Protein AF-0000000084900322 (afdb_homodimer)

Solvent-accessible surface area (backbone atoms only — not comparable to full-atom values): 25562 Å² total; per-residue (Å²): 122,69,65,62,54,53,52,56,51,49,54,51,52,51,50,50,52,51,49,51,49,51,54,50,62,67,57,54,76,76,68,86,71,67,80,66,80,82,64,70,72,73,75,68,70,60,87,74,60,83,62,75,78,69,85,54,84,80,60,69,75,61,68,53,70,69,34,45,25,30,47,50,45,44,50,50,47,45,74,72,39,22,74,50,68,70,48,62,72,87,57,58,66,52,72,68,52,46,55,40,18,49,70,62,34,78,90,28,34,64,52,48,51,51,40,51,48,53,50,49,51,45,35,42,72,36,76,39,72,74,79,87,52,86,43,39,40,42,98,83,62,46,45,51,76,73,55,81,80,41,93,89,44,37,39,54,54,48,25,31,51,48,27,44,75,68,70,45,81,45,72,64,36,57,49,34,73,81,37,54,61,86,73,46,52,44,58,55,48,29,49,50,53,34,49,52,49,61,53,34,55,54,13,68,51,42,40,53,48,47,52,52,52,53,50,51,55,55,56,71,73,106,117,70,66,58,55,54,48,56,53,50,54,52,51,50,51,49,53,50,50,51,48,49,55,50,62,68,58,54,75,75,69,84,73,65,80,64,81,84,63,71,71,71,76,68,68,58,87,73,57,80,67,62,86,65,82,56,83,80,60,70,78,61,67,54,71,69,32,43,25,30,46,50,47,46,51,50,49,44,74,72,39,23,76,51,70,70,48,62,72,88,58,59,65,53,73,67,52,46,54,39,18,48,69,62,34,79,90,30,34,64,52,47,51,51,40,51,48,52,52,48,51,46,34,42,72,36,75,40,71,72,79,85,52,86,42,40,41,42,97,83,62,48,43,51,75,74,53,81,80,41,95,88,44,38,39,54,53,48,25,31,49,49,27,43,75,68,70,46,81,45,74,65,35,57,50,33,73,80,37,54,61,86,72,47,52,43,58,53,48,29,48,51,52,35,49,51,48,60,52,34,53,53,11,67,51,42,42,53,49,46,51,52,52,52,51,51,54,55,56,72,72,106

Radius of gyration: 24.2 Å; Cα contacts (8 Å, |Δi|>4): 396; chains: 2; bounding box: 62×62×64 Å

Secondary structure (DSSP, 8-state):
-HHHHHHHHHHHHHHHHHHHHHHHHHTS------------------S-----S---TTS-PPPPHHHHHHHHHHHHHHHHHTTTTT--GGG---HHHHHHHHTT-TTTHHHHHHHHHHHHHHHHHTT---SSSGGGB-TTSSBGGGSPP-TTTHHHHHHHHHHHHHSS--HHHHHTTTS-GGGS-HHHHHHHHHHHHHHHHTSHHHHHHHHHHHHHHHHHH-/-HHHHHHHHHHHHHHHHHHHHHHHHHTS------------------S-----S---TTS-PPPPHHHHHHHHHHHHHHHHHTTTTT--GGG---HHHHHHHHTT-TTTHHHHHHHHHHHHHHHHHTT---SSSGGGB-TTSSBGGGSPP-TTTHHHHHHHHHHHHHSS--HHHHHTTTS-GGGS-HHHHHHHHHHHHHHHHTSHHHHHHHHHHHHHHHHHH-

Nearest PDB structures (foldseek):
  8jiq-assembly1_R  TM=2.249E-01  e=9.506E+00  Homo sapiens

Sequence (444 aa):
MKNEKIYIQRKRMEQRRLASKIARELKMPVEDMCLKNNKPLPELEPLQGIIKDSQDPNLWSQLDGNSTANVLMVLEFLHTFKDAILIDSSVIPTFEQFQRSLLNDPEHTGSLVQLTMALLHQCLCDPGVPAPGPWLHCMTGIKVTDVDVSKGNYSEILRLFLWARKGFKCEISITLETEPFLALKSSEKAGVLAFLVNELVCSRPVCSEIEKHLENLATLRRMKNEKIYIQRKRMEQRRLASKIARELKMPVEDMCLKNNKPLPELEPLQGIIKDSQDPNLWSQLDGNSTANVLMVLEFLHTFKDAILIDSSVIPTFEQFQRSLLNDPEHTGSLVQLTMALLHQCLCDPGVPAPGPWLHCMTGIKVTDVDVSKGNYSEILRLFLWARKGFKCEISITLETEPFLALKSSEKAGVLAFLVNELVCSRPVCSEIEKHLENLATLRR

Structure (mmCIF, N/CA/C/O backbone):
data_AF-0000000084900322-model_v1
#
loop_
_entity.id
_entity.type
_entity.pdbx_description
1 polymer 'DDT domain-containing protein'
#
loop_
_atom_site.group_PDB
_atom_site.id
_atom_site.type_symbol
_atom_site.label_atom_id
_atom_site.label_alt_id
_atom_site.label_comp_id
_atom_site.label_asym_id
_atom_site.label_entity_id
_atom_site.label_seq_id
_atom_site.pdbx_PDB_ins_code
_atom_site.Cartn_x
_atom_site.Cartn_y
_atom_site.Cartn_z
_atom_site.occupancy
_atom_site.B_iso_or_equiv
_atom_site.auth_seq_id
_atom_site.auth_comp_id
_atom_site.auth_asym_id
_atom_site.auth_atom_id
_atom_site.pdbx_PDB_model_num
ATOM 1 N N . MET A 1 1 ? 31.547 25.812 4.555 1 41.34 1 MET A N 1
ATOM 2 C CA . MET A 1 1 ? 31.266 24.516 3.945 1 41.34 1 MET A CA 1
ATOM 3 C C . MET A 1 1 ? 31.719 23.375 4.855 1 41.34 1 MET A C 1
ATOM 5 O O . MET A 1 1 ? 31.141 22.281 4.816 1 41.34 1 MET A O 1
ATOM 9 N N . LYS A 1 2 ? 32.719 23.672 5.609 1 52.91 2 LYS A N 1
ATOM 10 C CA . LYS A 1 2 ? 33.406 22.703 6.457 1 52.91 2 LYS A CA 1
ATOM 11 C C . LYS A 1 2 ? 32.656 22.484 7.762 1 52.91 2 LYS A C 1
ATOM 13 O O . LYS A 1 2 ? 32.562 21.344 8.234 1 52.91 2 LYS A O 1
ATOM 18 N N . ASN A 1 3 ? 32 23.484 8.227 1 49.12 3 ASN A N 1
ATOM 19 C CA . ASN A 1 3 ? 31.344 23.453 9.523 1 49.12 3 ASN A CA 1
ATOM 20 C C . ASN A 1 3 ? 30.047 22.641 9.477 1 49.12 3 ASN A C 1
ATOM 22 O O . ASN A 1 3 ? 29.656 22.031 10.469 1 49.12 3 ASN A O 1
ATOM 26 N N . GLU A 1 4 ? 29.391 22.734 8.273 1 44.62 4 GLU A N 1
ATOM 27 C CA . GLU A 1 4 ? 28.094 22.078 8.133 1 44.62 4 GLU A CA 1
ATOM 28 C C . GLU A 1 4 ? 28.25 20.562 8.078 1 44.62 4 GLU A C 1
ATOM 30 O O . GLU A 1 4 ? 27.406 19.828 8.602 1 44.62 4 GLU A O 1
ATOM 35 N N . LYS A 1 5 ? 29.344 20.109 7.633 1 44.41 5 LYS A N 1
ATOM 36 C CA . LYS A 1 5 ? 29.656 18.688 7.594 1 44.41 5 LYS A CA 1
ATOM 37 C C . LYS A 1 5 ? 29.875 18.125 9 1 44.41 5 LYS A C 1
ATOM 39 O O . LYS A 1 5 ? 29.422 17.016 9.312 1 44.41 5 LYS A O 1
ATOM 44 N N . ILE A 1 6 ? 30.469 18.984 9.742 1 51.78 6 ILE A N 1
ATOM 45 C CA . ILE A 1 6 ? 30.766 18.547 11.102 1 51.78 6 ILE A CA 1
ATOM 46 C C . ILE A 1 6 ? 29.453 18.375 11.883 1 51.78 6 ILE A C 1
ATOM 48 O O . ILE A 1 6 ? 29.297 17.406 12.633 1 51.78 6 ILE A O 1
ATOM 52 N N . TYR A 1 7 ? 28.484 19.203 11.586 1 47.56 7 TYR A N 1
ATOM 53 C CA . TYR A 1 7 ? 27.219 19.188 12.312 1 47.56 7 TYR A CA 1
ATOM 54 C C . TYR A 1 7 ? 26.406 17.953 11.945 1 47.56 7 TYR A C 1
ATOM 56 O O . TYR A 1 7 ? 25.844 17.281 12.82 1 47.56 7 TYR A O 1
ATOM 64 N N . ILE A 1 8 ? 26.453 17.594 10.742 1 51.25 8 ILE A N 1
ATOM 65 C CA . ILE A 1 8 ? 25.719 16.422 10.281 1 51.25 8 ILE A CA 1
ATOM 66 C C . ILE A 1 8 ? 26.328 15.148 10.859 1 51.25 8 ILE A C 1
ATOM 68 O O . ILE A 1 8 ? 25.609 14.25 11.297 1 51.25 8 ILE A O 1
ATOM 72 N N . GLN A 1 9 ? 27.562 15.172 10.977 1 51.06 9 GLN A N 1
ATOM 73 C CA . GLN A 1 9 ? 28.266 14.023 11.531 1 51.06 9 GLN A CA 1
ATOM 74 C C . GLN A 1 9 ? 28 13.867 13.023 1 51.06 9 GLN A C 1
ATOM 76 O O . GLN A 1 9 ? 27.781 12.758 13.508 1 51.06 9 GLN A O 1
ATOM 81 N N . ARG A 1 10 ? 27.875 14.922 13.742 1 50.16 10 ARG A N 1
ATOM 82 C CA . ARG A 1 10 ? 27.625 14.867 15.18 1 50.16 10 ARG A CA 1
ATOM 83 C C . ARG A 1 10 ? 26.219 14.375 15.469 1 50.16 10 ARG A C 1
ATOM 85 O O . ARG A 1 10 ? 26 13.586 16.391 1 50.16 10 ARG A O 1
ATOM 92 N N . LYS A 1 11 ? 25.312 14.828 14.719 1 48.62 11 LYS A N 1
ATOM 93 C CA . LYS A 1 11 ? 23.938 14.398 14.922 1 48.62 11 LYS A CA 1
ATOM 94 C C . LYS A 1 11 ? 23.766 12.914 14.617 1 48.62 11 LYS A C 1
ATOM 96 O O . LYS A 1 11 ? 23.062 12.203 15.336 1 48.62 11 LYS A O 1
ATOM 101 N N . ARG A 1 12 ? 24.5 12.469 13.617 1 49.44 12 ARG A N 1
ATOM 102 C CA . ARG A 1 12 ? 24.453 11.047 13.289 1 49.44 12 ARG A CA 1
ATOM 103 C C . ARG A 1 12 ? 25.047 10.211 14.422 1 49.44 12 ARG A C 1
ATOM 105 O O . ARG A 1 12 ? 24.516 9.164 14.773 1 49.44 12 ARG A O 1
ATOM 112 N N . MET A 1 13 ? 26.125 10.719 14.961 1 49.25 13 MET A N 1
ATOM 113 C CA . MET A 1 13 ? 26.812 10.023 16.047 1 49.25 13 MET A CA 1
ATOM 114 C C . MET A 1 13 ? 25.953 9.992 17.312 1 49.25 13 MET A C 1
ATOM 116 O O . MET A 1 13 ? 25.891 8.977 18 1 49.25 13 MET A O 1
ATOM 120 N N . GLU A 1 14 ? 25.297 11.039 17.484 1 52.31 14 GLU A N 1
ATOM 121 C CA . GLU A 1 14 ? 24.422 11.109 18.656 1 52.31 14 GLU A CA 1
ATOM 122 C C . GLU A 1 14 ? 23.219 10.188 18.484 1 52.31 14 GLU A C 1
ATOM 124 O O . GLU A 1 14 ? 22.797 9.531 19.453 1 52.31 14 GLU A O 1
ATOM 129 N N . GLN A 1 15 ? 22.812 10.016 17.312 1 50.22 15 GLN A N 1
ATOM 130 C CA . GLN A 1 15 ? 21.688 9.133 17.016 1 50.22 15 GLN A CA 1
ATOM 131 C C . GLN A 1 15 ? 22.078 7.668 17.188 1 50.22 15 GLN A C 1
ATOM 133 O O . GLN A 1 15 ? 21.297 6.867 17.703 1 50.22 15 GLN A O 1
ATOM 138 N N . ARG A 1 16 ? 23.281 7.418 16.875 1 49.28 16 ARG A N 1
ATOM 139 C CA . ARG A 1 16 ? 23.797 6.07 17.078 1 49.28 16 ARG A CA 1
ATOM 140 C C . ARG A 1 16 ? 23.938 5.766 18.562 1 49.28 16 ARG A C 1
ATOM 142 O O . ARG A 1 16 ? 23.625 4.664 19.016 1 49.28 16 ARG A O 1
ATOM 149 N N . ARG A 1 17 ? 24.469 6.715 19.25 1 50.66 17 ARG A N 1
ATOM 150 C CA . ARG A 1 17 ? 24.641 6.535 20.703 1 50.66 17 ARG A CA 1
ATOM 151 C C . ARG A 1 17 ? 23.297 6.312 21.375 1 50.66 17 ARG A C 1
ATOM 153 O O . ARG A 1 17 ? 23.172 5.445 22.25 1 50.66 17 ARG A O 1
ATOM 160 N N . LEU A 1 18 ? 22.344 6.973 21 1 46.19 18 LEU A N 1
ATOM 161 C CA . LEU A 1 18 ? 21.016 6.848 21.609 1 46.19 18 LEU A CA 1
ATOM 162 C C . LEU A 1 18 ? 20.359 5.523 21.234 1 46.19 18 LEU A C 1
ATOM 164 O O . LEU A 1 18 ? 19.766 4.859 22.078 1 46.19 18 LEU A O 1
ATOM 168 N N . ALA A 1 19 ? 20.688 5.156 19.984 1 45.5 19 ALA A N 1
ATOM 169 C CA . ALA A 1 19 ? 20.172 3.871 19.531 1 45.5 19 ALA A CA 1
ATOM 170 C C . ALA A 1 19 ? 20.797 2.719 20.312 1 45.5 19 ALA A C 1
ATOM 172 O O . ALA A 1 19 ? 20.109 1.77 20.703 1 45.5 19 ALA A O 1
ATOM 173 N N . SER A 1 20 ? 21.969 2.857 20.625 1 46.19 20 SER A N 1
ATOM 174 C CA . SER A 1 20 ? 22.703 1.871 21.406 1 46.19 20 SER A CA 1
ATOM 175 C C . SER A 1 20 ? 22.188 1.83 22.844 1 46.19 20 SER A C 1
ATOM 177 O O . SER A 1 20 ? 22.078 0.754 23.438 1 46.19 20 SER A O 1
ATOM 179 N N . LYS A 1 21 ? 21.891 2.986 23.359 1 45.03 21 LYS A N 1
ATOM 180 C CA . LYS A 1 21 ? 21.391 3.057 24.734 1 45.03 21 LYS A CA 1
ATOM 181 C C . LYS A 1 21 ? 20 2.412 24.828 1 45.03 21 LYS A C 1
ATOM 183 O O . LYS A 1 21 ? 19.734 1.656 25.766 1 45.03 21 LYS A O 1
ATOM 188 N N . ILE A 1 22 ? 19.234 2.631 23.906 1 41.12 22 ILE A N 1
ATOM 189 C CA . ILE A 1 22 ? 17.891 2.076 23.891 1 41.12 22 ILE A CA 1
ATOM 190 C C . ILE A 1 22 ? 17.953 0.56 23.734 1 41.12 22 ILE A C 1
ATOM 192 O O . ILE A 1 22 ? 17.219 -0.179 24.391 1 41.12 22 ILE A O 1
ATOM 196 N N . ALA A 1 23 ? 18.875 0.192 22.984 1 41.91 23 ALA A N 1
ATOM 197 C CA . ALA A 1 23 ? 19.094 -1.24 22.781 1 41.91 23 ALA A CA 1
ATOM 198 C C . ALA A 1 23 ? 19.531 -1.906 24.094 1 41.91 23 ALA A C 1
ATOM 200 O O . ALA A 1 23 ? 19.125 -3.033 24.391 1 41.91 23 ALA A O 1
ATOM 201 N N . ARG A 1 24 ? 20.266 -1.15 24.812 1 39.41 24 ARG A N 1
ATOM 202 C CA . ARG A 1 24 ? 20.75 -1.673 26.078 1 39.41 24 ARG A CA 1
ATOM 203 C C . ARG A 1 24 ? 19.625 -1.74 27.109 1 39.41 24 ARG A C 1
ATOM 205 O O . ARG A 1 24 ? 19.516 -2.703 27.875 1 39.41 24 ARG A O 1
ATOM 212 N N . GLU A 1 25 ? 18.859 -0.644 27.172 1 40.97 25 GLU A N 1
ATOM 213 C CA . GLU A 1 25 ? 17.766 -0.583 28.141 1 40.97 25 GLU A CA 1
ATOM 214 C C . GLU A 1 25 ? 16.703 -1.631 27.828 1 40.97 25 GLU A C 1
ATOM 216 O O . GLU A 1 25 ? 16.047 -2.145 28.734 1 40.97 25 GLU A O 1
ATOM 221 N N . LEU A 1 26 ? 16.641 -1.901 26.578 1 31.67 26 LEU A N 1
ATOM 222 C CA . LEU A 1 26 ? 15.688 -2.926 26.172 1 31.67 26 LEU A CA 1
ATOM 223 C C . LEU A 1 26 ? 16.203 -4.316 26.547 1 31.67 26 LEU A C 1
ATOM 225 O O . LEU A 1 26 ? 15.406 -5.258 26.656 1 31.67 26 LEU A O 1
ATOM 229 N N . LYS A 1 27 ? 17.484 -4.355 26.828 1 34.78 27 LYS A N 1
ATOM 230 C CA . LYS A 1 27 ? 18.062 -5.633 27.25 1 34.78 27 LYS A CA 1
ATOM 231 C C . LYS A 1 27 ? 17.969 -5.809 28.766 1 34.78 27 LYS A C 1
ATOM 233 O O . LYS A 1 27 ? 18.562 -6.734 29.328 1 34.78 27 LYS A O 1
ATOM 238 N N . MET A 1 28 ? 17.469 -4.777 29.531 1 29.77 28 MET A N 1
ATOM 239 C CA . MET A 1 28 ? 17.375 -5.055 30.969 1 29.77 28 MET A CA 1
ATOM 240 C C . MET A 1 28 ? 16.578 -6.32 31.234 1 29.77 28 MET A C 1
ATOM 242 O O . MET A 1 28 ? 15.469 -6.477 30.703 1 29.77 28 MET A O 1
ATOM 246 N N . PRO A 1 29 ? 17.234 -7.262 31.797 1 27.61 29 PRO A N 1
ATOM 247 C CA . PRO A 1 29 ? 16.547 -8.477 32.25 1 27.61 29 PRO A CA 1
ATOM 248 C C . PRO A 1 29 ? 15.32 -8.18 33.094 1 27.61 29 PRO A C 1
ATOM 250 O O . PRO A 1 29 ? 15.398 -7.391 34.062 1 27.61 29 PRO A O 1
ATOM 253 N N . VAL A 1 30 ? 14.219 -7.98 32.594 1 28.16 30 VAL A N 1
ATOM 254 C CA . VAL A 1 30 ? 13.047 -7.867 33.469 1 28.16 30 VAL A CA 1
ATOM 255 C C . VAL A 1 30 ? 13.039 -9.008 34.469 1 28.16 30 VAL A C 1
ATOM 257 O O . VAL A 1 30 ? 13.156 -10.18 34.094 1 28.16 30 VAL A O 1
ATOM 260 N N . GLU A 1 31 ? 13.57 -8.914 35.625 1 27.98 31 GLU A N 1
ATOM 261 C CA . GLU A 1 31 ? 13.266 -9.758 36.781 1 27.98 31 GLU A CA 1
ATOM 262 C C . GLU A 1 31 ? 11.867 -10.367 36.656 1 27.98 31 GLU A C 1
ATOM 264 O O . GLU A 1 31 ? 11.039 -9.898 35.875 1 27.98 31 GLU A O 1
ATOM 269 N N . ASP A 1 32 ? 11.484 -11.164 37.812 1 26.92 32 ASP A N 1
ATOM 270 C CA . ASP A 1 32 ? 10.32 -11.938 38.219 1 26.92 32 ASP A CA 1
ATOM 271 C C . ASP A 1 32 ? 9.031 -11.141 38.031 1 26.92 32 ASP A C 1
ATOM 273 O O . ASP A 1 32 ? 8.805 -10.141 38.688 1 26.92 32 ASP A O 1
ATOM 277 N N . MET A 1 33 ? 8.711 -10.922 36.844 1 26.89 33 MET A N 1
ATOM 278 C CA . MET A 1 33 ? 7.348 -10.484 36.562 1 26.89 33 MET A CA 1
ATOM 279 C C . MET A 1 33 ? 6.352 -11.25 37.438 1 26.89 33 MET A C 1
ATOM 281 O O . MET A 1 33 ? 6.129 -12.445 37.219 1 26.89 33 MET A O 1
ATOM 285 N N . CYS A 1 34 ? 6.508 -11.109 38.688 1 23.12 34 CYS A N 1
ATOM 286 C CA . CYS A 1 34 ? 5.316 -11.383 39.469 1 23.12 34 CYS A CA 1
ATOM 287 C C . CYS A 1 34 ? 4.051 -11.062 38.688 1 23.12 34 CYS A C 1
ATOM 289 O O . CYS A 1 34 ? 3.924 -9.977 38.125 1 23.12 34 CYS A O 1
ATOM 291 N N . LEU A 1 35 ? 3.406 -12.031 38.219 1 26.48 35 LEU A N 1
ATOM 292 C CA . LEU A 1 35 ? 2.031 -12.141 37.75 1 26.48 35 LEU A CA 1
ATOM 293 C C . LEU A 1 35 ? 1.09 -11.305 38.594 1 26.48 35 LEU A C 1
ATOM 295 O O . LEU A 1 35 ? 0.556 -11.797 39.594 1 26.48 35 LEU A O 1
ATOM 299 N N . LYS A 1 36 ? 1.582 -10.219 39.188 1 27.03 36 LYS A N 1
ATOM 300 C CA . LYS A 1 36 ? 0.624 -9.531 40.062 1 27.03 36 LYS A CA 1
ATOM 301 C C . LYS A 1 36 ? -0.776 -9.562 39.438 1 27.03 36 LYS A C 1
ATOM 303 O O . LYS A 1 36 ? -0.954 -9.961 38.281 1 27.03 36 LYS A O 1
ATOM 308 N N . ASN A 1 37 ? -1.553 -8.344 39.656 1 25.3 37 ASN A N 1
ATOM 309 C CA . ASN A 1 37 ? -2.959 -7.98 39.781 1 25.3 37 ASN A CA 1
ATOM 310 C C . ASN A 1 37 ? -3.721 -8.188 38.469 1 25.3 37 ASN A C 1
ATOM 312 O O . ASN A 1 37 ? -3.188 -7.938 37.406 1 25.3 37 ASN A O 1
ATOM 316 N N . ASN A 1 38 ? -4.652 -9.156 38.438 1 25.38 38 ASN A N 1
ATOM 317 C CA . ASN A 1 38 ? -5.871 -9.391 37.656 1 25.38 38 ASN A CA 1
ATOM 318 C C . ASN A 1 38 ? -6.492 -8.078 37.188 1 25.38 38 ASN A C 1
ATOM 320 O O . ASN A 1 38 ? -7.363 -7.52 37.844 1 25.38 38 ASN A O 1
ATOM 324 N N . LYS A 1 39 ? -5.742 -7.125 36.969 1 28.97 39 LYS A N 1
ATOM 325 C CA . LYS A 1 39 ? -6.527 -5.945 36.625 1 28.97 39 LYS A CA 1
ATOM 326 C C . LYS A 1 39 ? -7.508 -6.258 35.5 1 28.97 39 LYS A C 1
ATOM 328 O O . LYS A 1 39 ? -7.164 -6.953 34.531 1 28.97 39 LYS A O 1
ATOM 333 N N . PRO A 1 40 ? -8.758 -6.137 35.719 1 26.72 40 PRO A N 1
ATOM 334 C CA . PRO A 1 40 ? -9.836 -6.387 34.75 1 26.72 40 PRO A CA 1
ATOM 335 C C . PRO A 1 40 ? -9.492 -5.91 33.344 1 26.72 40 PRO A C 1
ATOM 337 O O . PRO A 1 40 ? -8.664 -5.012 33.188 1 26.72 40 PRO A O 1
ATOM 340 N N . LEU A 1 41 ? -9.562 -6.797 32.438 1 24.06 41 LEU A N 1
ATOM 341 C CA . LEU A 1 41 ? -9.461 -6.551 30.984 1 24.06 41 LEU A CA 1
ATOM 342 C C . LEU A 1 41 ? -9.875 -5.125 30.656 1 24.06 41 LEU A C 1
ATOM 344 O O . LEU A 1 41 ? -10.977 -4.699 31 1 24.06 41 LEU A O 1
ATOM 348 N N . PRO A 1 42 ? -8.914 -4.223 30.656 1 27.53 42 PRO A N 1
ATOM 349 C CA . PRO A 1 42 ? -9.508 -2.924 30.312 1 27.53 42 PRO A CA 1
ATOM 350 C C . PRO A 1 42 ? -10.68 -3.049 29.344 1 27.53 42 PRO A C 1
ATOM 352 O O . PRO A 1 42 ? -10.75 -4.012 28.578 1 27.53 42 PRO A O 1
ATOM 355 N N . GLU A 1 43 ? -11.867 -2.799 29.734 1 28 43 GLU A N 1
ATOM 356 C CA . GLU A 1 43 ? -13.008 -2.596 28.859 1 28 43 GLU A CA 1
ATOM 357 C C . GLU A 1 43 ? -12.594 -1.92 27.547 1 28 43 GLU A C 1
ATOM 359 O O . GLU A 1 43 ? -12.102 -0.789 27.562 1 28 43 GLU A O 1
ATOM 364 N N . LEU A 1 44 ? -11.797 -2.66 26.844 1 28.27 44 LEU A N 1
ATOM 365 C CA . LEU A 1 44 ? -11.461 -2.166 25.516 1 28.27 44 LEU A CA 1
ATOM 366 C C . LEU A 1 44 ? -12.625 -1.381 24.906 1 28.27 44 LEU A C 1
ATOM 368 O O . LEU A 1 44 ? -13.727 -1.908 24.766 1 28.27 44 LEU A O 1
ATOM 372 N N . GLU A 1 45 ? -12.68 -0.16 25.25 1 28.98 45 GLU A N 1
ATOM 373 C CA . GLU A 1 45 ? -13.727 0.605 24.594 1 28.98 45 GLU A CA 1
ATOM 374 C C . GLU A 1 45 ? -13.773 0.302 23.094 1 28.98 45 GLU A C 1
ATOM 376 O O . GLU A 1 45 ? -12.734 0.218 22.438 1 28.98 45 GLU A O 1
ATOM 381 N N . PRO A 1 46 ? -14.617 -0.567 22.609 1 28.86 46 PRO A N 1
ATOM 382 C CA . PRO A 1 46 ? -14.812 -0.712 21.172 1 28.86 46 PRO A CA 1
ATOM 383 C C . PRO A 1 46 ? -14.344 0.51 20.391 1 28.86 46 PRO A C 1
ATOM 385 O O . PRO A 1 46 ? -14.258 1.608 20.938 1 28.86 46 PRO A O 1
ATOM 388 N N . LEU A 1 47 ? -13.539 0.382 19.328 1 33.72 47 LEU A N 1
ATOM 389 C CA . LEU A 1 47 ? -13.477 1.504 18.406 1 33.72 47 LEU A CA 1
ATOM 390 C C . LEU A 1 47 ? -14.703 2.393 18.547 1 33.72 47 LEU A C 1
ATOM 392 O O . LEU A 1 47 ? -15.828 1.957 18.266 1 33.72 47 LEU A O 1
ATOM 396 N N . GLN A 1 48 ? -14.773 3.221 19.438 1 31.41 48 GLN A N 1
ATOM 397 C CA . GLN A 1 48 ? -15.875 4.113 19.781 1 31.41 48 GLN A CA 1
ATOM 398 C C . GLN A 1 48 ? -16.812 4.309 18.594 1 31.41 48 GLN A C 1
ATOM 400 O O . GLN A 1 48 ? -16.469 3.961 17.453 1 31.41 48 GLN A O 1
ATOM 405 N N . GLY A 1 49 ? -17.672 5.566 18.531 1 30.41 49 GLY A N 1
ATOM 406 C CA . GLY A 1 49 ? -18.984 6.176 18.406 1 30.41 49 GLY A CA 1
ATOM 407 C C . GLY A 1 49 ? -19.359 6.469 16.969 1 30.41 49 GLY A C 1
ATOM 408 O O . GLY A 1 49 ? -18.672 7.203 16.266 1 30.41 49 GLY A O 1
ATOM 409 N N . ILE A 1 50 ? -19.578 5.406 16.109 1 32.75 50 ILE A N 1
ATOM 410 C CA . ILE A 1 50 ? -20.609 5.938 15.219 1 32.75 50 ILE A CA 1
ATOM 411 C C . ILE A 1 50 ? -21.438 6.984 15.953 1 32.75 50 ILE A C 1
ATOM 413 O O . ILE A 1 50 ? -22.203 6.656 16.875 1 32.75 50 ILE A O 1
ATOM 417 N N . ILE A 1 51 ? -20.828 7.949 16.375 1 33.34 51 ILE A N 1
ATOM 418 C CA . ILE A 1 51 ? -21.625 9.078 16.828 1 33.34 51 ILE A CA 1
ATOM 419 C C . ILE A 1 51 ? -22.672 9.422 15.773 1 33.34 51 ILE A C 1
ATOM 421 O O . ILE A 1 51 ? -22.344 9.922 14.695 1 33.34 51 ILE A O 1
ATOM 425 N N . LYS A 1 52 ? -23.609 8.508 15.5 1 34.56 52 LYS A N 1
ATOM 426 C CA . LYS A 1 52 ? -24.75 9.047 14.773 1 34.56 52 LYS A CA 1
ATOM 427 C C . LYS A 1 52 ? -25.094 10.453 15.258 1 34.56 52 LYS A C 1
ATOM 429 O O . LYS A 1 52 ? -25.031 11.414 14.484 1 34.56 52 LYS A O 1
ATOM 434 N N . ASP A 1 53 ? -26.375 10.516 15.852 1 32.41 53 ASP A N 1
ATOM 435 C CA . ASP A 1 53 ? -27.344 11.555 16.188 1 32.41 53 ASP A CA 1
ATOM 436 C C . ASP A 1 53 ? -26.922 12.305 17.438 1 32.41 53 ASP A C 1
ATOM 438 O O . ASP A 1 53 ? -27.766 12.898 18.125 1 32.41 53 ASP A O 1
ATOM 442 N N . SER A 1 54 ? -25.891 11.812 18.203 1 36.66 54 SER A N 1
ATOM 443 C CA . SER A 1 54 ? -25.953 12.672 19.391 1 36.66 54 SER A CA 1
ATOM 444 C C . SER A 1 54 ? -25.531 14.102 19.047 1 36.66 54 SER A C 1
ATOM 446 O O . SER A 1 54 ? -24.594 14.305 18.281 1 36.66 54 SER A O 1
ATOM 448 N N . GLN A 1 55 ? -26.391 15.086 19.125 1 37.28 55 GLN A N 1
ATOM 449 C CA . GLN A 1 55 ? -26.234 16.531 19.078 1 37.28 55 GLN A CA 1
ATOM 450 C C . GLN A 1 55 ? -25 16.984 19.844 1 37.28 55 GLN A C 1
ATOM 452 O O . GLN A 1 55 ? -24.875 18.172 20.188 1 37.28 55 GLN A O 1
ATOM 457 N N . ASP A 1 56 ? -24.266 16.109 20.547 1 41.91 56 ASP A N 1
ATOM 458 C CA . ASP A 1 56 ? -23.125 16.656 21.297 1 41.91 56 ASP A CA 1
ATOM 459 C C . ASP A 1 56 ? -22.016 17.125 20.344 1 41.91 56 ASP A C 1
ATOM 461 O O . ASP A 1 56 ? -21.5 16.344 19.547 1 41.91 56 ASP A O 1
ATOM 465 N N . PRO A 1 57 ? -21.859 18.422 20.141 1 42.12 57 PRO A N 1
ATOM 466 C CA . PRO A 1 57 ? -20.906 19.078 19.25 1 42.12 57 PRO A CA 1
ATOM 467 C C . PRO A 1 57 ? -19.5 18.5 19.359 1 42.12 57 PRO A C 1
ATOM 469 O O . PRO A 1 57 ? -18.641 18.781 18.516 1 42.12 57 PRO A O 1
ATOM 472 N N . ASN A 1 58 ? -19.172 18.016 20.578 1 44.41 58 ASN A N 1
ATOM 473 C CA . ASN A 1 58 ? -17.797 17.562 20.797 1 44.41 58 ASN A CA 1
ATOM 474 C C . ASN A 1 58 ? -17.547 16.219 20.141 1 44.41 58 ASN A C 1
ATOM 476 O O . ASN A 1 58 ? -16.469 15.641 20.297 1 44.41 58 ASN A O 1
ATOM 480 N N . LEU A 1 59 ? -18.516 15.578 19.688 1 47.44 59 LEU A N 1
ATOM 481 C CA . LEU A 1 59 ? -18.344 14.258 19.094 1 47.44 59 LEU A CA 1
ATOM 482 C C . LEU A 1 59 ? -17.688 14.352 17.719 1 47.44 59 LEU A C 1
ATOM 484 O O . LEU A 1 59 ? -18.312 14.836 16.766 1 47.44 59 LEU A O 1
ATOM 488 N N . TRP A 1 60 ? -16.469 14.508 17.797 1 51.66 60 TRP A N 1
ATOM 489 C CA . TRP A 1 60 ? -15.719 14.453 16.547 1 51.66 60 TRP A CA 1
ATOM 490 C C . TRP A 1 60 ? -16.234 13.328 15.656 1 51.66 60 TRP A C 1
ATOM 492 O O . TRP A 1 60 ? -16.5 12.227 16.141 1 51.66 60 TRP A O 1
ATOM 502 N N . SER A 1 61 ? -16.844 13.719 14.617 1 64.31 61 SER A N 1
ATOM 503 C CA . SER A 1 61 ? -17.281 12.773 13.594 1 64.31 61 SER A CA 1
ATOM 504 C C . SER A 1 61 ? -16.172 11.789 13.25 1 64.31 61 SER A C 1
ATOM 506 O O . SER A 1 61 ? -14.984 12.148 13.227 1 64.31 61 SER A O 1
ATOM 508 N N . GLN A 1 62 ? -16.484 10.547 13.406 1 78.81 62 GLN A N 1
ATOM 509 C CA . GLN A 1 62 ? -15.555 9.477 13.078 1 78.81 62 GLN A CA 1
ATOM 510 C C . GLN A 1 62 ? -15.328 9.391 11.57 1 78.81 62 GLN A C 1
ATOM 512 O O . GLN A 1 62 ? -16.219 9.734 10.789 1 78.81 62 GLN A O 1
ATOM 517 N N . LEU A 1 63 ? -14.117 9.195 11.258 1 89.88 63 LEU A N 1
ATOM 518 C CA . LEU A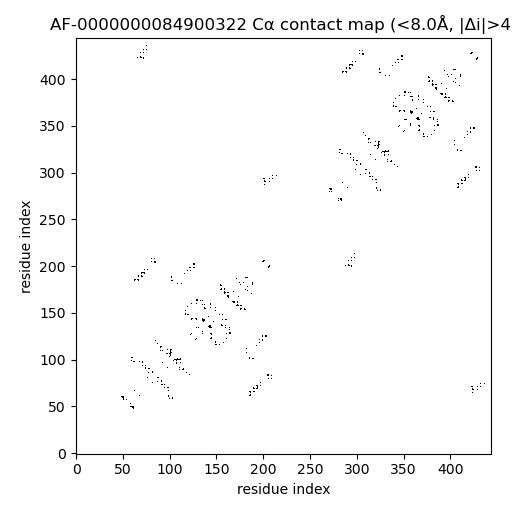 1 63 ? -13.781 8.93 9.867 1 89.88 63 LEU A CA 1
ATOM 519 C C . LEU A 1 63 ? -14.562 7.734 9.328 1 89.88 63 LEU A C 1
ATOM 521 O O . LEU A 1 63 ? -14.93 6.836 10.094 1 89.88 63 LEU A O 1
ATOM 525 N N . ASP A 1 64 ? -14.914 7.84 8.047 1 90.56 64 ASP A N 1
ATOM 526 C CA . ASP A 1 64 ? -15.508 6.656 7.434 1 90.56 64 ASP A CA 1
ATOM 527 C C . ASP A 1 64 ? -14.531 5.484 7.438 1 90.56 64 ASP A C 1
ATOM 529 O O . ASP A 1 64 ? -13.352 5.66 7.738 1 90.56 64 ASP A O 1
ATOM 533 N N . GLY A 1 65 ? -15.047 4.375 7.176 1 88.94 65 GLY A N 1
ATOM 534 C CA . GLY A 1 65 ? -14.258 3.156 7.27 1 88.94 65 GLY A CA 1
ATOM 535 C C . GLY A 1 65 ? -13 3.188 6.414 1 88.94 65 GLY A C 1
ATOM 536 O O . GLY A 1 65 ? -11.922 2.816 6.879 1 88.94 65 GLY A O 1
ATOM 537 N N . ASN A 1 66 ? -13.148 3.652 5.195 1 90.56 66 ASN A N 1
ATOM 538 C CA . ASN A 1 66 ? -12.016 3.705 4.285 1 90.56 66 ASN A CA 1
ATOM 539 C C . ASN A 1 66 ? -10.953 4.688 4.77 1 90.56 66 ASN A C 1
ATOM 541 O O . ASN A 1 66 ? -9.758 4.391 4.723 1 90.56 66 ASN A O 1
ATOM 545 N N . SER A 1 67 ? -11.391 5.777 5.215 1 94.94 67 SER A N 1
ATOM 546 C CA . SER A 1 67 ? -10.469 6.77 5.75 1 94.94 67 SER A CA 1
ATOM 547 C C . SER A 1 67 ? -9.75 6.246 6.992 1 94.94 67 SER A C 1
ATOM 549 O O . SER A 1 67 ? -8.555 6.469 7.164 1 94.94 67 SER A O 1
ATOM 551 N N . THR A 1 68 ? -10.5 5.574 7.824 1 94.81 68 THR A N 1
ATOM 552 C CA . THR A 1 68 ? -9.906 4.98 9.016 1 94.81 68 THR A CA 1
ATOM 553 C C . THR A 1 68 ? -8.844 3.957 8.641 1 94.81 68 THR A C 1
ATOM 555 O O . THR A 1 68 ? -7.754 3.943 9.227 1 94.81 68 THR A O 1
ATOM 558 N N . ALA A 1 69 ? -9.164 3.189 7.668 1 94.31 69 ALA A N 1
ATOM 559 C CA . ALA A 1 69 ? -8.211 2.191 7.191 1 94.31 69 ALA A CA 1
ATOM 560 C C . ALA A 1 69 ? -6.941 2.855 6.656 1 94.31 69 ALA A C 1
ATOM 562 O O . ALA A 1 69 ? -5.832 2.4 6.934 1 94.31 69 ALA A O 1
ATOM 563 N N . ASN A 1 70 ? -7.082 3.916 5.922 1 95.62 70 ASN A N 1
ATOM 564 C CA . ASN A 1 70 ? -5.941 4.676 5.426 1 95.62 70 ASN A CA 1
ATOM 565 C C . ASN A 1 70 ? -5.074 5.195 6.566 1 95.62 70 ASN A C 1
ATOM 567 O O . ASN A 1 70 ? -3.846 5.109 6.504 1 95.62 70 ASN A O 1
ATOM 571 N N . VAL A 1 71 ? -5.703 5.66 7.562 1 96.69 71 VAL A N 1
ATOM 572 C CA . VAL A 1 71 ? -4.992 6.215 8.703 1 96.69 71 VAL A CA 1
ATOM 573 C C . VAL A 1 71 ? -4.195 5.113 9.406 1 96.69 71 VAL A C 1
ATOM 575 O O . VAL A 1 71 ? -3.023 5.301 9.734 1 96.69 71 VAL A O 1
ATOM 578 N N . LEU A 1 72 ? -4.852 4.02 9.602 1 95.75 72 LEU A N 1
ATOM 579 C CA . LEU A 1 72 ? -4.195 2.893 10.258 1 95.75 72 LEU A CA 1
ATOM 580 C C . LEU A 1 72 ? -2.996 2.416 9.445 1 95.75 72 LEU A C 1
ATOM 582 O O . LEU A 1 72 ? -1.929 2.15 10.008 1 95.75 72 LEU A O 1
ATOM 586 N N . MET A 1 73 ? -3.168 2.316 8.219 1 95.56 73 MET A N 1
ATOM 587 C CA . MET A 1 73 ? -2.08 1.904 7.332 1 95.56 73 MET A CA 1
ATOM 588 C C . MET A 1 73 ? -0.91 2.877 7.418 1 95.56 73 MET A C 1
ATOM 590 O O . MET A 1 73 ? 0.247 2.459 7.488 1 95.56 73 MET A O 1
ATOM 594 N N . VAL A 1 74 ? -1.168 4.164 7.438 1 97.94 74 VAL A N 1
ATOM 595 C CA . VAL A 1 74 ? -0.138 5.195 7.527 1 97.94 74 VAL A CA 1
ATOM 596 C C . VAL A 1 74 ? 0.6 5.07 8.859 1 97.94 74 VAL A C 1
ATOM 598 O O . VAL A 1 74 ? 1.832 5.105 8.898 1 97.94 74 VAL A O 1
ATOM 601 N N . LEU A 1 75 ? -0.152 4.902 9.898 1 97.12 75 LEU A N 1
ATOM 602 C CA . LEU A 1 75 ? 0.458 4.777 11.219 1 97.12 75 LEU A CA 1
ATOM 603 C C . LEU A 1 75 ? 1.334 3.533 11.297 1 97.12 75 LEU A C 1
ATOM 605 O O . LEU A 1 75 ? 2.443 3.582 11.836 1 97.12 75 LEU A O 1
ATOM 609 N N . GLU A 1 76 ? 0.866 2.488 10.797 1 94.88 76 GLU A N 1
ATOM 610 C CA . GLU A 1 76 ? 1.643 1.253 10.797 1 94.88 76 GLU A CA 1
ATOM 611 C C . GLU A 1 76 ? 2.949 1.423 10.031 1 94.88 76 GLU A C 1
ATOM 613 O O . GLU A 1 76 ? 4.004 0.971 10.477 1 94.88 76 GLU A O 1
ATOM 618 N N . PHE A 1 77 ? 2.846 1.993 8.883 1 96.5 77 PHE A N 1
ATOM 619 C CA . PHE A 1 77 ? 4.027 2.262 8.07 1 96.5 77 PHE A CA 1
ATOM 620 C C . PHE A 1 77 ? 5.043 3.09 8.852 1 96.5 77 PHE A C 1
ATOM 622 O O . PHE A 1 77 ? 6.234 2.775 8.859 1 96.5 77 PHE A O 1
ATOM 629 N N . LEU A 1 78 ? 4.559 4.109 9.461 1 97.19 78 LEU A N 1
ATOM 630 C CA . LEU A 1 78 ? 5.441 5.012 10.195 1 97.19 78 LEU A CA 1
ATOM 631 C C . LEU A 1 78 ? 6.105 4.293 11.367 1 97.19 78 LEU A C 1
ATOM 633 O O . LEU A 1 78 ? 7.312 4.43 11.578 1 97.19 78 LEU A O 1
ATOM 637 N N . HIS A 1 79 ? 5.383 3.547 12.008 1 93.38 79 HIS A N 1
ATOM 638 C CA . HIS A 1 79 ? 5.957 2.85 13.156 1 93.38 79 HIS A CA 1
ATOM 639 C C . HIS A 1 79 ? 6.945 1.778 12.711 1 93.38 79 HIS A C 1
ATOM 641 O O . HIS A 1 79 ? 7.91 1.481 13.414 1 93.38 79 HIS A O 1
ATOM 647 N N . THR A 1 80 ? 6.715 1.247 11.539 1 91.25 80 THR A N 1
ATOM 648 C CA . THR A 1 80 ? 7.559 0.167 11.047 1 91.25 80 THR A CA 1
ATOM 649 C C . THR A 1 80 ? 8.82 0.723 10.398 1 91.25 80 THR A C 1
ATOM 651 O O . THR A 1 80 ? 9.906 0.157 10.547 1 91.25 80 THR A O 1
ATOM 654 N N . PHE A 1 81 ? 8.703 1.89 9.719 1 96.06 81 PHE A N 1
ATOM 655 C CA . PHE A 1 81 ? 9.797 2.244 8.82 1 96.06 81 PHE A CA 1
ATOM 656 C C . PHE A 1 81 ? 10.305 3.652 9.109 1 96.06 81 PHE A C 1
ATOM 658 O O . PHE A 1 81 ? 11.07 4.215 8.328 1 96.06 81 PHE A O 1
ATOM 665 N N . LYS A 1 82 ? 9.898 4.297 10.172 1 95.5 82 LYS A N 1
ATOM 666 C CA . LYS A 1 82 ? 10.305 5.664 10.477 1 95.5 82 LYS A CA 1
ATOM 667 C C . LYS A 1 82 ? 11.828 5.809 10.438 1 95.5 82 LYS A C 1
ATOM 669 O O . LYS A 1 82 ? 12.344 6.816 9.945 1 95.5 82 LYS A O 1
ATOM 674 N N . ASP A 1 83 ? 12.57 4.816 10.867 1 95.06 83 ASP A N 1
ATOM 675 C CA . ASP A 1 83 ? 14.031 4.883 10.906 1 95.06 83 ASP A CA 1
ATOM 676 C C . ASP A 1 83 ? 14.625 4.801 9.5 1 95.06 83 ASP A C 1
ATOM 678 O O . ASP A 1 83 ? 15.617 5.465 9.203 1 95.06 83 ASP A O 1
ATOM 682 N N . ALA A 1 84 ? 13.984 4 8.703 1 95.56 84 ALA A N 1
ATOM 683 C CA . ALA A 1 84 ? 14.461 3.836 7.328 1 95.56 84 ALA A CA 1
ATOM 684 C C . ALA A 1 84 ? 14.336 5.141 6.547 1 95.56 84 ALA A C 1
ATOM 686 O O . ALA A 1 84 ? 15.172 5.434 5.688 1 95.56 84 ALA A O 1
ATOM 687 N N . ILE A 1 85 ? 13.328 5.934 6.859 1 95.81 85 ILE A N 1
ATOM 688 C CA . ILE A 1 85 ? 13.086 7.141 6.078 1 95.81 85 ILE A CA 1
ATOM 689 C C . ILE A 1 85 ? 13.414 8.375 6.922 1 95.81 85 ILE A C 1
ATOM 691 O O . ILE A 1 85 ? 13.102 9.5 6.535 1 95.81 85 ILE A O 1
ATOM 695 N N . LEU A 1 86 ? 13.93 8.211 8.055 1 94.38 86 LEU A N 1
ATOM 696 C CA . LEU A 1 86 ? 14.477 9.25 8.914 1 94.38 86 LEU A CA 1
ATOM 697 C C . LEU A 1 86 ? 13.391 10.211 9.367 1 94.38 86 LEU A C 1
ATOM 699 O O . LEU A 1 86 ? 13.555 11.43 9.266 1 94.38 86 LEU A O 1
ATOM 703 N N . ILE A 1 87 ? 12.305 9.641 9.781 1 95.25 87 ILE A N 1
ATOM 704 C CA . ILE A 1 87 ? 11.242 10.438 10.375 1 95.25 87 ILE A CA 1
ATOM 705 C C . ILE A 1 87 ? 11.297 10.32 11.898 1 95.25 87 ILE A C 1
ATOM 707 O O . ILE A 1 87 ? 11.359 9.211 12.438 1 95.25 87 ILE A O 1
ATOM 711 N N . ASP A 1 88 ? 11.266 11.5 12.508 1 93.88 88 ASP A N 1
ATOM 712 C CA . ASP A 1 88 ? 11.32 11.547 13.969 1 93.88 88 ASP A CA 1
ATOM 713 C C . ASP A 1 88 ? 10.031 11.008 14.586 1 93.88 88 ASP A C 1
ATOM 715 O O . ASP A 1 88 ? 8.938 11.328 14.125 1 93.88 88 ASP A O 1
ATOM 719 N N . SER A 1 89 ? 10.18 10.242 15.648 1 92.62 89 SER A N 1
ATOM 720 C CA . SER A 1 89 ? 9.031 9.648 16.328 1 92.62 89 SER A CA 1
ATOM 721 C C . SER A 1 89 ? 8.102 10.727 16.875 1 92.62 89 SER A C 1
ATOM 723 O O . SER A 1 89 ? 6.898 10.5 17.031 1 92.62 89 SER A O 1
ATOM 725 N N . SER A 1 90 ? 8.617 11.891 17.094 1 92.19 90 SER A N 1
ATOM 726 C CA . SER A 1 90 ? 7.828 12.977 17.672 1 92.19 90 SER A CA 1
ATOM 727 C C . SER A 1 90 ? 6.785 13.492 16.688 1 92.19 90 SER A C 1
ATOM 729 O O . SER A 1 90 ? 5.805 14.125 17.094 1 92.19 90 SER A O 1
ATOM 731 N N . VAL A 1 91 ? 7 13.195 15.445 1 93.25 91 VAL A N 1
ATOM 732 C CA . VAL A 1 91 ? 6.086 13.688 14.422 1 93.25 91 VAL A CA 1
ATOM 733 C C . VAL A 1 91 ? 4.953 12.688 14.211 1 93.25 91 VAL A C 1
ATOM 735 O O . VAL A 1 91 ? 3.945 13 13.57 1 93.25 91 VAL A O 1
ATOM 738 N N . ILE A 1 92 ? 5.047 11.539 14.781 1 96.25 92 ILE A N 1
ATOM 739 C CA . ILE A 1 92 ? 4.082 10.469 14.555 1 96.25 92 ILE A CA 1
ATOM 740 C C . ILE A 1 92 ? 2.936 10.586 15.562 1 96.25 92 ILE A C 1
ATOM 742 O O . ILE A 1 92 ? 3.131 10.391 16.766 1 96.25 92 ILE A O 1
ATOM 746 N N . PRO A 1 93 ? 1.815 10.875 15.094 1 95.75 93 PRO A N 1
ATOM 747 C CA . PRO A 1 93 ? 0.674 11.039 16 1 95.75 93 PRO A CA 1
ATOM 748 C C . PRO A 1 93 ? 0.104 9.703 16.469 1 95.75 93 PRO A C 1
ATOM 750 O O . PRO A 1 93 ? 0.379 8.656 15.867 1 95.75 93 PRO A O 1
ATOM 753 N N . THR A 1 94 ? -0.585 9.844 17.578 1 92.62 94 THR A N 1
ATOM 754 C CA . THR A 1 94 ? -1.449 8.719 17.922 1 92.62 94 THR A CA 1
ATOM 755 C C . THR A 1 94 ? -2.623 8.625 16.953 1 92.62 94 THR A C 1
ATOM 757 O O . THR A 1 94 ? -2.867 9.539 16.172 1 92.62 94 THR A O 1
ATOM 760 N N . PHE A 1 95 ? -3.27 7.492 17.062 1 92.75 95 PHE A N 1
ATOM 761 C CA . PHE A 1 95 ? -4.438 7.312 16.219 1 92.75 95 PHE A CA 1
ATOM 762 C C . PHE A 1 95 ? -5.457 8.422 16.453 1 92.75 95 PHE A C 1
ATOM 764 O O . PHE A 1 95 ? -5.973 9.016 15.5 1 92.75 95 PHE A O 1
ATOM 771 N N . GLU A 1 96 ? -5.742 8.734 17.641 1 91.62 96 GLU A N 1
ATOM 772 C CA . GLU A 1 96 ? -6.734 9.742 18 1 91.62 96 GLU A CA 1
ATOM 773 C C . GLU A 1 96 ? -6.32 11.125 17.5 1 91.62 96 GLU A C 1
ATOM 775 O O . GLU A 1 96 ? -7.129 11.852 16.938 1 91.62 96 GLU A O 1
ATOM 780 N N . GLN A 1 97 ? -5.098 11.438 17.766 1 94.62 97 GLN A N 1
ATOM 781 C CA . GLN A 1 97 ? -4.574 12.719 17.312 1 94.62 97 GLN A CA 1
ATOM 782 C C . GLN A 1 97 ? -4.668 12.852 15.797 1 94.62 97 GLN A C 1
ATOM 784 O O . GLN A 1 97 ? -5.035 13.906 15.273 1 94.62 97 GLN A O 1
ATOM 789 N N . PHE A 1 98 ? -4.355 11.773 15.125 1 97.06 98 PHE A N 1
ATOM 790 C CA . PHE A 1 98 ? -4.375 11.734 13.672 1 97.06 98 PHE A CA 1
ATOM 791 C C . PHE A 1 98 ? -5.789 11.953 13.141 1 97.06 98 PHE A C 1
ATOM 793 O O . PHE A 1 98 ? -6.008 12.789 12.266 1 97.06 98 PHE A O 1
ATOM 800 N N . GLN A 1 99 ? -6.723 11.273 13.695 1 95.06 99 GLN A N 1
ATOM 801 C CA . GLN A 1 99 ? -8.117 11.398 13.289 1 95.06 99 GLN A CA 1
ATOM 802 C C . GLN A 1 99 ? -8.641 12.812 13.531 1 95.06 99 GLN A C 1
ATOM 804 O O . GLN A 1 99 ? -9.281 13.406 12.656 1 95.06 99 GLN A O 1
ATOM 809 N N . ARG A 1 100 ? -8.32 13.336 14.602 1 95.12 100 ARG A N 1
ATOM 810 C CA . ARG A 1 100 ? -8.766 14.688 14.938 1 95.12 100 ARG A CA 1
ATOM 811 C C . ARG A 1 100 ? -8.148 15.719 14 1 95.12 100 ARG A C 1
ATOM 813 O O . ARG A 1 100 ? -8.805 16.703 13.633 1 95.12 100 ARG A O 1
ATOM 820 N N . SER A 1 101 ? -6.906 15.516 13.68 1 97.31 101 SER A N 1
ATOM 821 C CA . SER A 1 101 ? -6.242 16.438 12.758 1 97.31 101 SER A CA 1
ATOM 822 C C . SER A 1 101 ? -6.895 16.406 11.383 1 97.31 101 SER A C 1
ATOM 824 O O . SER A 1 101 ? -7.059 17.453 10.75 1 97.31 101 SER A O 1
ATOM 826 N N . LEU A 1 102 ? -7.266 15.281 10.922 1 97.44 102 LEU A N 1
ATOM 827 C CA . LEU A 1 102 ? -7.918 15.141 9.617 1 97.44 102 LEU A CA 1
ATOM 828 C C . LEU A 1 102 ? -9.281 15.828 9.617 1 97.44 102 LEU A C 1
ATOM 830 O O . LEU A 1 102 ? -9.734 16.297 8.57 1 97.44 102 LEU A O 1
ATOM 834 N N . LEU A 1 103 ? -9.828 15.859 10.789 1 95.56 103 LEU A N 1
ATOM 835 C CA . LEU A 1 103 ? -11.133 16.5 10.938 1 95.56 103 LEU A CA 1
ATOM 836 C C . LEU A 1 103 ? -10.977 17.984 11.25 1 95.56 103 LEU A C 1
ATOM 838 O O . LEU A 1 103 ? -11.93 18.641 11.68 1 95.56 103 LEU A O 1
ATOM 842 N N . ASN A 1 104 ? -9.797 18.531 11.148 1 95 104 ASN A N 1
ATOM 843 C CA . ASN A 1 104 ? -9.453 19.953 11.25 1 95 104 ASN A CA 1
ATOM 844 C C . ASN A 1 104 ? -9.57 20.453 12.68 1 95 104 ASN A C 1
ATOM 846 O O . ASN A 1 104 ? -9.992 21.594 12.906 1 95 104 ASN A O 1
ATOM 850 N N . ASP A 1 105 ? -9.32 19.609 13.617 1 94.75 105 ASP A N 1
ATOM 851 C CA . ASP A 1 105 ? -9.117 20.094 14.984 1 94.75 105 ASP A CA 1
ATOM 852 C C . ASP A 1 105 ? -7.906 21.031 15.062 1 94.75 105 ASP A C 1
ATOM 854 O O . ASP A 1 105 ? -6.773 20.594 14.828 1 94.75 105 ASP A O 1
ATOM 858 N N . PRO A 1 106 ? -8.164 22.25 15.414 1 94.56 106 PRO A N 1
ATOM 859 C CA . PRO A 1 106 ? -7.078 23.234 15.398 1 94.56 106 PRO A CA 1
ATOM 860 C C . PRO A 1 106 ? -5.906 22.828 16.297 1 94.56 106 PRO A C 1
ATOM 862 O O . PRO A 1 106 ? -4.762 23.203 16.031 1 94.56 106 PRO A O 1
ATOM 865 N N . GLU A 1 107 ? -6.164 22.047 17.266 1 94.94 107 GLU A N 1
ATOM 866 C CA . GLU A 1 107 ? -5.117 21.625 18.188 1 94.94 107 GLU A CA 1
ATOM 867 C C . GLU A 1 107 ? -4.152 20.641 17.531 1 94.94 107 GLU A C 1
ATOM 869 O O . GLU A 1 107 ? -3.029 20.469 18.016 1 94.94 107 GLU A O 1
ATOM 874 N N . HIS A 1 108 ? -4.566 20.094 16.422 1 95.31 108 HIS A N 1
ATOM 875 C CA . HIS A 1 108 ? -3.762 19 15.891 1 95.31 108 HIS A CA 1
ATOM 876 C C . HIS A 1 108 ? -3.428 19.219 14.422 1 95.31 108 HIS A C 1
ATOM 878 O O . HIS A 1 108 ? -2.666 18.453 13.828 1 95.31 108 HIS A O 1
ATOM 884 N N . THR A 1 109 ? -3.883 20.234 13.805 1 95.88 109 THR A N 1
ATOM 885 C CA . THR A 1 109 ? -3.67 20.484 12.383 1 95.88 109 THR A CA 1
ATOM 886 C C . THR A 1 109 ? -2.189 20.703 12.086 1 95.88 109 THR A C 1
ATOM 888 O O . THR A 1 109 ? -1.695 20.328 11.023 1 95.88 109 THR A O 1
ATOM 891 N N . GLY A 1 110 ? -1.539 21.344 13.062 1 96.44 110 GLY A N 1
ATOM 892 C CA . GLY A 1 110 ? -0.11 21.562 12.891 1 96.44 110 GLY A CA 1
ATOM 893 C C . GLY A 1 110 ? 0.665 20.266 12.695 1 96.44 110 GLY A C 1
ATOM 894 O O . GLY A 1 110 ? 1.549 20.188 11.844 1 96.44 110 GLY A O 1
ATOM 895 N N . SER A 1 111 ? 0.347 19.328 13.461 1 95.81 111 SER A N 1
ATOM 896 C CA . SER A 1 111 ? 1.008 18.031 13.375 1 95.81 111 SER A CA 1
ATOM 897 C C . SER A 1 111 ? 0.723 17.359 12.031 1 95.81 111 SER A C 1
ATOM 899 O O . SER A 1 111 ? 1.593 16.688 11.469 1 95.81 111 SER A O 1
ATOM 901 N N . LEU A 1 112 ? -0.423 17.516 11.57 1 97.81 112 LEU A N 1
ATOM 902 C CA . LEU A 1 112 ? -0.8 16.953 10.281 1 97.81 112 LEU A CA 1
ATOM 903 C C . LEU A 1 112 ? 0.028 17.562 9.156 1 97.81 112 LEU A C 1
ATOM 905 O O . LEU A 1 112 ? 0.521 16.844 8.289 1 97.81 112 LEU A O 1
ATOM 909 N N . VAL A 1 113 ? 0.134 18.828 9.203 1 97.69 113 VAL A N 1
ATOM 910 C CA . VAL A 1 113 ? 0.909 19.547 8.195 1 97.69 113 VAL A CA 1
ATOM 911 C C . VAL A 1 113 ? 2.367 19.094 8.25 1 97.69 113 VAL A C 1
ATOM 913 O O . VAL A 1 113 ? 2.975 18.812 7.215 1 97.69 113 VAL A O 1
ATOM 916 N N . GLN A 1 114 ? 2.854 19 9.438 1 97.25 114 GLN A N 1
ATOM 917 C CA . GLN A 1 114 ? 4.238 18.578 9.609 1 97.25 114 GLN A CA 1
ATOM 918 C C . GLN A 1 114 ? 4.461 17.172 9.055 1 97.25 114 GLN A C 1
ATOM 920 O O . GLN A 1 114 ? 5.449 16.922 8.367 1 97.25 114 GLN A O 1
ATOM 925 N N . LEU A 1 115 ? 3.602 16.328 9.383 1 98 115 LEU A N 1
ATOM 926 C CA . LEU A 1 115 ? 3.691 14.961 8.891 1 98 115 LEU A CA 1
ATOM 927 C C . LEU A 1 115 ? 3.615 14.922 7.367 1 98 115 LEU A C 1
ATOM 929 O O . LEU A 1 115 ? 4.391 14.219 6.723 1 98 115 LEU A O 1
ATOM 933 N N . THR A 1 116 ? 2.658 15.633 6.809 1 98.31 116 THR A N 1
ATOM 934 C CA . THR A 1 116 ? 2.484 15.68 5.359 1 98.31 116 THR A CA 1
ATOM 935 C C . THR A 1 116 ? 3.754 16.188 4.68 1 98.31 116 THR A C 1
ATOM 937 O O . THR A 1 116 ? 4.211 15.602 3.695 1 98.31 116 THR A O 1
ATOM 940 N N . MET A 1 117 ? 4.309 17.203 5.258 1 97.44 117 MET A N 1
ATOM 941 C CA . MET A 1 117 ? 5.547 17.766 4.719 1 97.44 117 MET A CA 1
ATOM 942 C C . MET A 1 117 ? 6.68 16.734 4.785 1 97.44 117 MET A C 1
ATOM 944 O O . MET A 1 117 ? 7.449 16.594 3.836 1 97.44 117 MET A O 1
ATOM 948 N N . ALA A 1 118 ? 6.77 16.094 5.887 1 96.88 118 ALA A N 1
ATOM 949 C CA . ALA A 1 118 ? 7.832 15.109 6.074 1 96.88 118 ALA A CA 1
ATOM 950 C C . ALA A 1 118 ? 7.711 13.977 5.055 1 96.88 118 ALA A C 1
ATOM 952 O O . ALA A 1 118 ? 8.703 13.594 4.43 1 96.88 118 ALA A O 1
ATOM 953 N N . LEU A 1 119 ? 6.531 13.461 4.871 1 97.69 119 LEU A N 1
ATOM 954 C CA . LEU A 1 119 ? 6.305 12.383 3.91 1 97.69 119 LEU A CA 1
ATOM 955 C C . LEU A 1 119 ? 6.582 12.859 2.488 1 97.69 119 LEU A C 1
ATOM 957 O O . LEU A 1 119 ? 7.242 12.156 1.715 1 97.69 119 LEU A O 1
ATOM 961 N N . LEU A 1 120 ? 6.066 14.039 2.197 1 97.56 120 LEU A N 1
ATOM 962 C CA . LEU A 1 120 ? 6.266 14.617 0.872 1 97.56 120 LEU A CA 1
ATOM 963 C C . LEU A 1 120 ? 7.75 14.812 0.581 1 97.56 120 LEU A C 1
ATOM 965 O O . LEU A 1 120 ? 8.219 14.5 -0.517 1 97.56 120 LEU A O 1
ATOM 969 N N . HIS A 1 121 ? 8.398 15.305 1.549 1 95.62 121 HIS A N 1
ATOM 970 C CA . HIS A 1 121 ? 9.844 15.492 1.414 1 95.62 121 HIS A CA 1
ATOM 971 C C . HIS A 1 121 ? 10.539 14.18 1.066 1 95.62 121 HIS A C 1
ATOM 973 O O . HIS A 1 121 ? 11.383 14.141 0.172 1 95.62 121 HIS A O 1
ATOM 979 N N . GLN A 1 122 ? 10.234 13.195 1.75 1 95.5 122 GLN A N 1
ATOM 980 C CA . GLN A 1 122 ? 10.844 11.891 1.496 1 95.5 122 GLN A CA 1
ATOM 981 C C . GLN A 1 122 ? 10.477 11.375 0.106 1 95.5 122 GLN A C 1
ATOM 983 O O . GLN A 1 122 ? 11.312 10.766 -0.57 1 95.5 122 GLN A O 1
ATOM 988 N N . CYS A 1 123 ? 9.242 11.57 -0.316 1 95.69 123 CYS A N 1
ATOM 989 C CA . CYS A 1 123 ? 8.812 11.148 -1.646 1 95.69 123 CYS A CA 1
ATOM 990 C C . CYS A 1 123 ? 9.586 11.891 -2.727 1 95.69 123 CYS A C 1
ATOM 992 O O . CYS A 1 123 ? 9.891 11.328 -3.781 1 95.69 123 CYS A O 1
ATOM 994 N N . LEU A 1 124 ? 9.859 13.133 -2.477 1 93.69 124 LEU A N 1
ATOM 995 C CA . LEU A 1 124 ? 10.594 13.938 -3.449 1 93.69 124 LEU A CA 1
ATOM 996 C C . LEU A 1 124 ? 12.039 13.477 -3.559 1 93.69 124 LEU A C 1
ATOM 998 O O . LEU A 1 124 ? 12.656 13.578 -4.625 1 93.69 124 LEU A O 1
ATOM 1002 N N . CYS A 1 125 ? 12.617 13.016 -2.51 1 91.81 125 CYS A N 1
ATOM 1003 C CA . CYS A 1 125 ? 13.977 12.492 -2.518 1 91.81 125 CYS A CA 1
ATOM 1004 C C . CYS A 1 125 ? 14.039 11.148 -3.242 1 91.81 125 CYS A C 1
ATOM 1006 O O . CYS A 1 125 ? 14.891 10.953 -4.113 1 91.81 125 CYS A O 1
ATOM 1008 N N . ASP A 1 126 ? 13.234 10.289 -2.93 1 89.62 126 ASP A N 1
ATOM 1009 C CA . ASP A 1 126 ? 13.008 8.969 -3.508 1 89.62 126 ASP A CA 1
ATOM 1010 C C . ASP A 1 126 ? 11.57 8.508 -3.281 1 89.62 126 ASP A C 1
ATOM 1012 O O . ASP A 1 126 ? 11.117 8.406 -2.141 1 89.62 126 ASP A O 1
ATOM 1016 N N . PRO A 1 127 ? 10.977 8.289 -4.371 1 87.62 127 PRO A N 1
ATOM 1017 C CA . PRO A 1 127 ? 11.391 7.957 -5.738 1 87.62 127 PRO A CA 1
ATOM 1018 C C . PRO A 1 127 ? 11.617 9.195 -6.605 1 87.62 127 PRO A C 1
ATOM 1020 O O . PRO A 1 127 ? 12.148 9.086 -7.711 1 87.62 127 PRO A O 1
ATOM 1023 N N . GLY A 1 128 ? 11.141 10.297 -6.164 1 84.31 128 GLY A N 1
ATOM 1024 C CA . GLY A 1 128 ? 11.297 11.516 -6.934 1 84.31 128 GLY A CA 1
ATOM 1025 C C . GLY A 1 128 ? 10.195 11.727 -7.953 1 84.31 128 GLY A C 1
ATOM 1026 O O . GLY A 1 128 ? 9.062 11.289 -7.746 1 84.31 128 GLY A O 1
ATOM 1027 N N . VAL A 1 129 ? 10.383 12.617 -8.906 1 85.44 129 VAL A N 1
ATOM 1028 C CA . VAL A 1 129 ? 9.422 12.93 -9.953 1 85.44 129 VAL A CA 1
ATOM 1029 C C . VAL A 1 129 ? 9.984 12.539 -11.32 1 85.44 129 VAL A C 1
ATOM 1031 O O . VAL A 1 129 ? 11.18 12.727 -11.578 1 85.44 129 VAL A O 1
ATOM 1034 N N . PRO A 1 130 ? 9.133 11.898 -12.055 1 80.94 130 PRO A N 1
ATOM 1035 C CA . PRO A 1 130 ? 9.609 11.531 -13.391 1 80.94 130 PRO A CA 1
ATOM 1036 C C . PRO A 1 130 ? 9.938 12.742 -14.25 1 80.94 130 PRO A C 1
ATOM 1038 O O . PRO A 1 130 ? 9.266 13.773 -14.156 1 80.94 130 PRO A O 1
ATOM 1041 N N . ALA A 1 131 ? 11.062 12.844 -14.898 1 77 131 ALA A N 1
ATOM 1042 C CA . ALA A 1 131 ? 11.422 13.859 -15.883 1 77 131 ALA A CA 1
ATOM 1043 C C . ALA A 1 131 ? 11.367 13.297 -17.297 1 77 131 ALA A C 1
ATOM 1045 O O . ALA A 1 131 ? 11.547 12.094 -17.5 1 77 131 ALA A O 1
ATOM 1046 N N . PRO A 1 132 ? 11.086 14.172 -18.156 1 72.94 132 PRO A N 1
ATOM 1047 C CA . PRO A 1 132 ? 10.656 15.57 -18.188 1 72.94 132 PRO A CA 1
ATOM 1048 C C . PRO A 1 132 ? 9.141 15.719 -18.094 1 72.94 132 PRO A C 1
ATOM 1050 O O . PRO A 1 132 ? 8.406 14.75 -18.281 1 72.94 132 PRO A O 1
ATOM 1053 N N . GLY A 1 133 ? 8.523 16.938 -17.531 1 78.5 133 GLY A N 1
ATOM 1054 C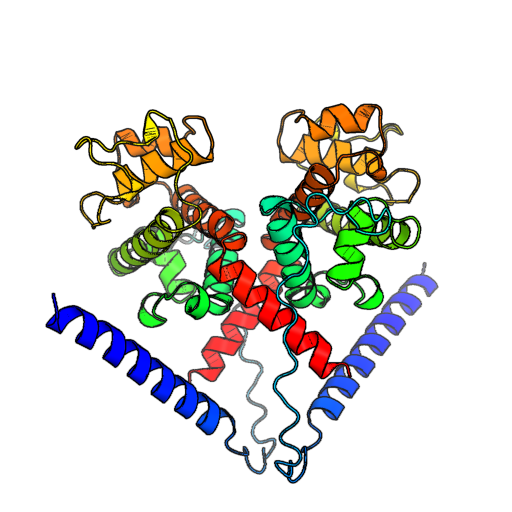 CA . GLY A 1 133 ? 7.086 17.156 -17.516 1 78.5 133 GLY A CA 1
ATOM 1055 C C . GLY A 1 133 ? 6.688 18.484 -16.906 1 78.5 133 GLY A C 1
ATOM 1056 O O . GLY A 1 133 ? 7.512 19.156 -16.297 1 78.5 133 GLY A O 1
ATOM 1057 N N . PRO A 1 134 ? 5.52 18.891 -17.312 1 77.81 134 PRO A N 1
ATOM 1058 C CA . PRO A 1 134 ? 5.039 20.172 -16.797 1 77.81 134 PRO A CA 1
ATOM 1059 C C . PRO A 1 134 ? 5.062 20.25 -15.273 1 77.81 134 PRO A C 1
ATOM 1061 O O . PRO A 1 134 ? 5.047 21.344 -14.703 1 77.81 134 PRO A O 1
ATOM 1064 N N . TRP A 1 135 ? 5.133 19.125 -14.695 1 76.81 135 TRP A N 1
ATOM 1065 C CA . TRP A 1 135 ? 5.125 19.031 -13.234 1 76.81 135 TRP A CA 1
ATOM 1066 C C . TRP A 1 135 ? 6.512 19.297 -12.664 1 76.81 135 TRP A C 1
ATOM 1068 O O . TRP A 1 135 ? 6.684 19.359 -11.445 1 76.81 135 TRP A O 1
ATOM 1078 N N . LEU A 1 136 ? 7.387 19.453 -13.492 1 78.06 136 LEU A N 1
ATOM 1079 C CA . LEU A 1 136 ? 8.781 19.5 -13.055 1 78.06 136 LEU A CA 1
ATOM 1080 C C . LEU A 1 136 ? 9.078 20.797 -12.32 1 78.06 136 LEU A C 1
ATOM 1082 O O . LEU A 1 136 ? 9.938 20.828 -11.438 1 78.06 136 LEU A O 1
ATOM 1086 N N . HIS A 1 137 ? 8.242 21.797 -12.664 1 79.31 137 HIS A N 1
ATOM 1087 C CA . HIS A 1 137 ? 8.555 23.078 -12.062 1 79.31 137 HIS A CA 1
ATOM 1088 C C . HIS A 1 137 ? 7.398 23.594 -11.211 1 79.31 137 HIS A C 1
ATOM 1090 O O . HIS A 1 137 ? 6.234 23.469 -11.602 1 79.31 137 HIS A O 1
ATOM 1096 N N . CYS A 1 138 ? 7.746 24.156 -10.102 1 77.19 138 CYS A N 1
ATOM 1097 C CA . CYS A 1 138 ? 6.746 24.797 -9.25 1 77.19 138 CYS A CA 1
ATOM 1098 C C . CYS A 1 138 ? 6.43 26.203 -9.758 1 77.19 138 CYS A C 1
ATOM 1100 O O . CYS A 1 138 ? 6.988 26.641 -10.766 1 77.19 138 CYS A O 1
ATOM 1102 N N . MET A 1 139 ? 5.547 26.766 -9.086 1 71.69 139 MET A N 1
ATOM 1103 C CA . MET A 1 139 ? 5.082 28.094 -9.492 1 71.69 139 MET A CA 1
ATOM 1104 C C . MET A 1 139 ? 6.25 29.062 -9.617 1 71.69 139 MET A C 1
ATOM 1106 O O . MET A 1 139 ? 6.227 29.953 -10.461 1 71.69 139 MET A O 1
ATOM 1110 N N . THR A 1 140 ? 7.289 28.766 -8.867 1 69.69 140 THR A N 1
ATOM 1111 C CA . THR A 1 140 ? 8.438 29.672 -8.859 1 69.69 140 THR A CA 1
ATOM 1112 C C . THR A 1 140 ? 9.422 29.297 -9.961 1 69.69 140 THR A C 1
ATOM 1114 O O . THR A 1 140 ? 10.422 30 -10.164 1 69.69 140 THR A O 1
ATOM 1117 N N . GLY A 1 141 ? 9.203 28.203 -10.609 1 75 141 GLY A N 1
ATOM 1118 C CA . GLY A 1 141 ? 10.062 27.812 -11.719 1 75 141 GLY A CA 1
ATOM 1119 C C . GLY A 1 141 ? 11.18 26.875 -11.305 1 75 141 GLY A C 1
ATOM 1120 O O . GLY A 1 141 ? 11.93 26.391 -12.156 1 75 141 GLY A O 1
ATOM 1121 N N . ILE A 1 142 ? 11.297 26.766 -10.07 1 75.12 142 ILE A N 1
ATOM 1122 C CA . ILE A 1 142 ? 12.32 25.875 -9.547 1 75.12 142 ILE A CA 1
ATOM 1123 C C . ILE A 1 142 ? 11.852 24.422 -9.688 1 75.12 142 ILE A C 1
ATOM 1125 O O . ILE A 1 142 ? 10.656 24.141 -9.562 1 75.12 142 ILE A O 1
ATOM 1129 N N . LYS A 1 143 ? 12.82 23.594 -9.977 1 82.25 143 LYS A N 1
ATOM 1130 C CA . LYS A 1 143 ? 12.484 22.172 -10.047 1 82.25 143 LYS A CA 1
ATOM 1131 C C . LYS A 1 143 ? 11.883 21.688 -8.727 1 82.25 143 LYS A C 1
ATOM 1133 O O . LYS A 1 143 ? 12.406 22 -7.652 1 82.25 143 LYS A O 1
ATOM 1138 N N . VAL A 1 144 ? 10.812 21 -8.898 1 84 144 VAL A N 1
ATOM 1139 C CA . VAL A 1 144 ? 10.039 20.531 -7.75 1 84 144 VAL A CA 1
ATOM 1140 C C . VAL A 1 144 ? 10.93 19.688 -6.832 1 84 144 VAL A C 1
ATOM 1142 O O . VAL A 1 144 ? 10.781 19.734 -5.609 1 84 144 VAL A O 1
ATOM 1145 N N . THR A 1 145 ? 11.883 19.016 -7.379 1 82.69 145 THR A N 1
ATOM 1146 C CA . THR A 1 145 ? 12.766 18.125 -6.625 1 82.69 145 THR A CA 1
ATOM 1147 C C . THR A 1 145 ? 13.828 18.938 -5.891 1 82.69 145 THR A C 1
ATOM 1149 O O . THR A 1 145 ? 14.5 18.406 -4.996 1 82.69 145 THR A O 1
ATOM 1152 N N . ASP A 1 146 ? 13.922 20.219 -6.27 1 82.12 146 ASP A N 1
ATOM 1153 C CA . ASP A 1 146 ? 14.992 21.031 -5.711 1 82.12 146 ASP A CA 1
ATOM 1154 C C . ASP A 1 146 ? 14.438 22.062 -4.723 1 82.12 146 ASP A C 1
ATOM 1156 O O . ASP A 1 146 ? 15.188 22.891 -4.203 1 82.12 146 ASP A O 1
ATOM 1160 N N . VAL A 1 147 ? 13.18 22.016 -4.492 1 81.88 147 VAL A N 1
ATOM 1161 C CA . VAL A 1 147 ? 12.547 23 -3.615 1 81.88 147 VAL A CA 1
ATOM 1162 C C . VAL A 1 147 ? 12.5 22.453 -2.186 1 81.88 147 VAL A C 1
ATOM 1164 O O . VAL A 1 147 ? 12.203 21.281 -1.965 1 81.88 147 VAL A O 1
ATOM 1167 N N . ASP A 1 148 ? 12.828 23.375 -1.288 1 86.94 148 ASP A N 1
ATOM 1168 C CA . ASP A 1 148 ? 12.609 23.031 0.115 1 86.94 148 ASP A CA 1
ATOM 1169 C C . ASP A 1 148 ? 11.125 23.109 0.477 1 86.94 148 ASP A C 1
ATOM 1171 O O . ASP A 1 148 ? 10.5 24.172 0.329 1 86.94 148 ASP A O 1
ATOM 1175 N N . VAL A 1 149 ? 10.648 22.078 0.908 1 92.56 149 VAL A N 1
ATOM 1176 C CA . VAL A 1 149 ? 9.242 22.031 1.291 1 92.56 149 VAL A CA 1
ATOM 1177 C C . VAL A 1 149 ? 9.016 22.828 2.568 1 92.56 149 VAL A C 1
ATOM 1179 O O . VAL A 1 149 ? 9.758 22.672 3.545 1 92.56 149 VAL A O 1
ATOM 1182 N N . SER A 1 150 ? 8.078 23.734 2.555 1 93.19 150 SER A N 1
ATOM 1183 C CA . SER A 1 150 ? 7.742 24.562 3.697 1 93.19 150 SER A CA 1
ATOM 1184 C C . SER A 1 150 ? 6.23 24.672 3.879 1 93.19 150 SER A C 1
ATOM 1186 O O . SER A 1 150 ? 5.465 24.219 3.023 1 93.19 150 SER A O 1
ATOM 1188 N N . LYS A 1 151 ? 5.848 25.234 4.98 1 93.94 151 LYS A N 1
ATOM 1189 C CA . LYS A 1 151 ? 4.43 25.422 5.285 1 93.94 151 LYS A CA 1
ATOM 1190 C C . LYS A 1 151 ? 3.75 26.281 4.23 1 93.94 151 LYS A C 1
ATOM 1192 O O . LYS A 1 151 ? 2.557 26.125 3.965 1 93.94 151 LYS A O 1
ATOM 1197 N N . GLY A 1 152 ? 4.52 27.094 3.607 1 92.12 152 GLY A N 1
ATOM 1198 C CA . GLY A 1 152 ? 3.959 28.031 2.654 1 92.12 152 GLY A CA 1
ATOM 1199 C C . GLY A 1 152 ? 3.791 27.453 1.265 1 92.12 152 GLY A C 1
ATOM 1200 O O . GLY A 1 152 ? 3.066 28 0.436 1 92.12 152 GLY A O 1
ATOM 1201 N N . ASN A 1 153 ? 4.449 26.344 1.009 1 93.31 153 ASN A N 1
ATOM 1202 C CA . ASN A 1 153 ? 4.414 25.906 -0.378 1 93.31 153 ASN A CA 1
ATOM 1203 C C . ASN A 1 153 ? 4.086 24.406 -0.478 1 93.31 153 ASN A C 1
ATOM 1205 O O . ASN A 1 153 ? 3.93 23.875 -1.578 1 93.31 153 ASN A O 1
ATOM 1209 N N . TYR A 1 154 ? 3.906 23.719 0.623 1 96.19 154 TYR A N 1
ATOM 1210 C CA . TYR A 1 154 ? 3.809 22.25 0.59 1 96.19 154 TYR A CA 1
ATOM 1211 C C . TYR A 1 154 ? 2.566 21.812 -0.168 1 96.19 154 TYR A C 1
ATOM 1213 O O . TYR A 1 154 ? 2.566 20.75 -0.806 1 96.19 154 TYR A O 1
ATOM 1221 N N . SER A 1 155 ? 1.51 22.578 -0.157 1 96.75 155 SER A N 1
ATOM 1222 C CA . SER A 1 155 ? 0.295 22.219 -0.883 1 96.75 155 SER A CA 1
ATOM 1223 C C . SER A 1 155 ? 0.527 22.234 -2.391 1 96.75 155 SER A C 1
ATOM 1225 O O . SER A 1 155 ? 0.056 21.344 -3.107 1 96.75 155 SER A O 1
ATOM 1227 N N . GLU A 1 156 ? 1.24 23.203 -2.809 1 94.88 156 GLU A N 1
ATOM 1228 C CA . GLU A 1 156 ? 1.553 23.328 -4.23 1 94.88 156 GLU A CA 1
ATOM 1229 C C . GLU A 1 156 ? 2.488 22.203 -4.68 1 94.88 156 GLU A C 1
ATOM 1231 O O . GLU A 1 156 ? 2.295 21.609 -5.746 1 94.88 156 GLU A O 1
ATOM 1236 N N . ILE A 1 157 ? 3.502 21.984 -3.908 1 95 157 ILE A N 1
ATOM 1237 C CA . ILE A 1 157 ? 4.457 20.938 -4.23 1 95 157 ILE A CA 1
ATOM 1238 C C . ILE A 1 157 ? 3.738 19.594 -4.266 1 95 157 ILE A C 1
ATOM 1240 O O . ILE A 1 157 ? 3.986 18.766 -5.152 1 95 157 ILE A O 1
ATOM 1244 N N . LEU A 1 158 ? 2.879 19.422 -3.322 1 96.75 158 LEU A N 1
ATOM 1245 C CA . LEU A 1 158 ? 2.074 18.203 -3.273 1 96.75 158 LEU A CA 1
ATOM 1246 C C . LEU A 1 158 ? 1.24 18.047 -4.543 1 96.75 158 LEU A C 1
ATOM 1248 O O . LEU A 1 158 ? 1.167 16.969 -5.117 1 96.75 158 LEU A O 1
ATOM 1252 N N . ARG A 1 159 ? 0.613 19.125 -4.926 1 95.75 159 ARG A N 1
ATOM 1253 C CA . ARG A 1 159 ? -0.18 19.125 -6.152 1 95.75 159 ARG A CA 1
ATOM 1254 C C . ARG A 1 159 ? 0.651 18.656 -7.344 1 95.75 159 ARG A C 1
ATOM 1256 O O . ARG A 1 159 ? 0.226 17.781 -8.094 1 95.75 159 ARG A O 1
ATOM 1263 N N . LEU A 1 160 ? 1.793 19.156 -7.492 1 93.75 160 LEU A N 1
ATOM 1264 C CA . LEU A 1 160 ? 2.674 18.844 -8.617 1 93.75 160 LEU A CA 1
ATOM 1265 C C . LEU A 1 160 ? 3.156 17.406 -8.547 1 93.75 160 LEU A C 1
ATOM 1267 O O . LEU A 1 160 ? 3.234 16.719 -9.57 1 93.75 160 LEU A O 1
ATOM 1271 N N . PHE A 1 161 ? 3.475 17.016 -7.344 1 94.25 161 PHE A N 1
ATOM 1272 C CA . PHE A 1 161 ? 3.916 15.641 -7.145 1 94.25 161 PHE A CA 1
ATOM 1273 C C . PHE A 1 161 ? 2.83 14.656 -7.559 1 94.25 161 PHE A C 1
ATOM 1275 O O . PHE A 1 161 ? 3.102 13.688 -8.266 1 94.25 161 PHE A O 1
ATOM 1282 N N . LEU A 1 162 ? 1.611 14.945 -7.109 1 94.19 162 LEU A N 1
ATOM 1283 C CA . LEU A 1 162 ? 0.48 14.086 -7.453 1 94.19 162 LEU A CA 1
ATOM 1284 C C . LEU A 1 162 ? 0.284 14.023 -8.961 1 94.19 162 LEU A C 1
ATOM 1286 O O . LEU A 1 162 ? 0.092 12.945 -9.523 1 94.19 162 LEU A O 1
ATOM 1290 N N . TRP A 1 163 ? 0.366 15.156 -9.516 1 90.81 163 TRP A N 1
ATOM 1291 C CA . TRP A 1 163 ? 0.207 15.242 -10.961 1 90.81 163 TRP A CA 1
ATOM 1292 C C . TRP A 1 163 ? 1.293 14.445 -11.68 1 90.81 163 TRP A C 1
ATOM 1294 O O . TRP A 1 163 ? 1.006 13.703 -12.617 1 90.81 163 TRP A O 1
ATOM 1304 N N . ALA A 1 164 ? 2.473 14.547 -11.258 1 89.81 164 ALA A N 1
ATOM 1305 C CA . ALA A 1 164 ? 3.617 13.883 -11.875 1 89.81 164 ALA A CA 1
ATOM 1306 C C . ALA A 1 164 ? 3.502 12.367 -11.758 1 89.81 164 ALA A C 1
ATOM 1308 O O . ALA A 1 164 ? 3.77 11.641 -12.719 1 89.81 164 ALA A O 1
ATOM 1309 N N . ARG A 1 165 ? 3.115 11.875 -10.641 1 87.75 165 ARG A N 1
ATOM 1310 C CA . ARG A 1 165 ? 3.145 10.453 -10.344 1 87.75 165 ARG A CA 1
ATOM 1311 C C . ARG A 1 165 ? 1.942 9.742 -10.961 1 87.75 165 ARG A C 1
ATOM 1313 O O . ARG A 1 165 ? 2.037 8.578 -11.352 1 87.75 165 ARG A O 1
ATOM 1320 N N . LYS A 1 166 ? 0.855 10.438 -10.961 1 84.88 166 LYS A N 1
ATOM 1321 C CA . LYS A 1 166 ? -0.339 9.828 -11.547 1 84.88 166 LYS A CA 1
ATOM 1322 C C . LYS A 1 166 ? -0.357 10 -13.062 1 84.88 166 LYS A C 1
ATOM 1324 O O . LYS A 1 166 ? -1.034 9.25 -13.766 1 84.88 166 LYS A O 1
ATOM 1329 N N . GLY A 1 167 ? 0.384 11.008 -13.562 1 82.81 167 GLY A N 1
ATOM 1330 C CA . GLY A 1 167 ? 0.48 11.258 -14.992 1 82.81 167 GLY A CA 1
ATOM 1331 C C . GLY A 1 167 ? -0.688 12.062 -15.539 1 82.81 167 GLY A C 1
ATOM 1332 O O . GLY A 1 167 ? -0.761 12.328 -16.734 1 82.81 167 GLY A O 1
ATOM 1333 N N . PHE A 1 168 ? -1.682 12.273 -14.695 1 82.5 168 PHE A N 1
ATOM 1334 C CA . PHE A 1 168 ? -2.83 13.094 -15.055 1 82.5 168 PHE A CA 1
ATOM 1335 C C . PHE A 1 168 ? -3.307 13.906 -13.852 1 82.5 168 PHE A C 1
ATOM 1337 O O . PHE A 1 168 ? -2.938 13.609 -12.711 1 82.5 168 PHE A O 1
ATOM 1344 N N . LYS A 1 169 ? -4.055 14.961 -14.18 1 87.44 169 LYS A N 1
ATOM 1345 C CA . LYS A 1 169 ? -4.648 15.758 -13.109 1 87.44 169 LYS A CA 1
ATOM 1346 C C . LYS A 1 169 ? -5.84 15.031 -12.484 1 87.44 169 LYS A C 1
ATOM 1348 O O . LYS A 1 169 ? -6.906 14.945 -13.094 1 87.44 169 LYS A O 1
ATOM 1353 N N . CYS A 1 170 ? -5.664 14.562 -11.305 1 89.19 170 CYS A N 1
ATOM 1354 C CA . CYS A 1 170 ? -6.758 13.922 -10.578 1 89.19 170 CYS A CA 1
ATOM 1355 C C . CYS A 1 170 ? -7.586 14.953 -9.82 1 89.19 170 CYS A C 1
ATOM 1357 O O . CYS A 1 170 ? -7.211 16.125 -9.758 1 89.19 170 CYS A O 1
ATOM 1359 N N . GLU A 1 171 ? -8.672 14.547 -9.273 1 93 171 GLU A N 1
ATOM 1360 C CA . GLU A 1 171 ? -9.594 15.453 -8.602 1 93 171 GLU A CA 1
ATOM 1361 C C . GLU A 1 171 ? -8.891 16.219 -7.484 1 93 171 GLU A C 1
ATOM 1363 O O . GLU A 1 171 ? -9.062 17.438 -7.352 1 93 171 GLU A O 1
ATOM 1368 N N . ILE A 1 172 ? -8.078 15.555 -6.77 1 95.69 172 ILE A N 1
ATOM 1369 C CA . ILE A 1 172 ? -7.391 16.172 -5.645 1 95.69 172 ILE A CA 1
ATOM 1370 C C . ILE A 1 172 ? -6.395 17.203 -6.152 1 95.69 172 ILE A C 1
ATOM 1372 O O . ILE A 1 172 ? -6.297 18.312 -5.602 1 95.69 172 ILE A O 1
ATOM 1376 N N . SER A 1 173 ? -5.676 16.844 -7.188 1 94.31 173 SER A N 1
ATOM 1377 C CA . SER A 1 173 ? -4.711 17.797 -7.738 1 94.31 173 SER A CA 1
ATOM 1378 C C . SER A 1 173 ? -5.41 19.031 -8.297 1 94.31 173 SER A C 1
ATOM 1380 O O . SER A 1 173 ? -4.875 20.141 -8.227 1 94.31 173 SER A O 1
ATOM 1382 N N . ILE A 1 174 ? -6.562 18.844 -8.852 1 95.62 174 ILE A N 1
ATOM 1383 C CA . ILE A 1 174 ? -7.34 19.969 -9.367 1 95.62 174 ILE A CA 1
ATOM 1384 C C . ILE A 1 174 ? -7.785 20.859 -8.203 1 95.62 174 ILE A C 1
ATOM 1386 O O . ILE A 1 174 ? -7.668 22.078 -8.273 1 95.62 174 ILE A O 1
ATOM 1390 N N . THR A 1 175 ? -8.273 20.25 -7.148 1 96.19 175 THR A N 1
ATOM 1391 C CA . THR A 1 175 ? -8.703 21 -5.973 1 96.19 175 THR A CA 1
ATOM 1392 C C . THR A 1 175 ? -7.539 21.781 -5.371 1 96.19 175 THR A C 1
ATOM 1394 O O . THR A 1 175 ? -7.699 22.938 -4.961 1 96.19 175 THR A O 1
ATOM 1397 N N . LEU A 1 176 ? -6.336 21.25 -5.441 1 96 176 LEU A N 1
ATOM 1398 C CA . LEU A 1 176 ? -5.148 21.844 -4.828 1 96 176 LEU A CA 1
ATOM 1399 C C . LEU A 1 176 ? -4.641 23.016 -5.648 1 96 176 LEU A C 1
ATOM 1401 O O . LEU A 1 176 ? -3.758 23.75 -5.207 1 96 176 LEU A O 1
ATOM 1405 N N . GLU A 1 177 ? -5.203 23.203 -6.754 1 93.44 177 GLU A N 1
ATOM 1406 C CA . GLU A 1 177 ? -4.859 24.375 -7.547 1 93.44 177 GLU A CA 1
ATOM 1407 C C . GLU A 1 177 ? -5.379 25.656 -6.891 1 93.44 177 GLU A C 1
ATOM 1409 O O . GLU A 1 177 ? -4.781 26.719 -7.035 1 93.44 177 GLU A O 1
ATOM 1414 N N . THR A 1 178 ? -6.48 25.5 -6.172 1 94.94 178 THR A N 1
ATOM 1415 C CA . THR A 1 178 ? -7.133 26.703 -5.656 1 94.94 178 THR A CA 1
ATOM 1416 C C . THR A 1 178 ? -7.254 26.641 -4.137 1 94.94 178 THR A C 1
ATOM 1418 O O . THR A 1 178 ? -7.551 27.641 -3.49 1 94.94 178 THR A O 1
ATOM 1421 N N . GLU A 1 179 ? -7.113 25.531 -3.559 1 96.69 179 GLU A N 1
ATOM 1422 C CA . GLU A 1 179 ? -7.262 25.359 -2.115 1 96.69 179 GLU A CA 1
ATOM 1423 C C . GLU A 1 179 ? -6.051 24.656 -1.514 1 96.69 179 GLU A C 1
ATOM 1425 O O . GLU A 1 179 ? -5.465 23.766 -2.141 1 96.69 179 GLU A O 1
ATOM 1430 N N . PRO A 1 180 ? -5.684 25.062 -0.268 1 97.38 180 PRO A N 1
ATOM 1431 C CA . PRO A 1 180 ? -4.594 24.344 0.401 1 97.38 180 PRO A CA 1
ATOM 1432 C C . PRO A 1 180 ? -5 22.953 0.861 1 97.38 180 PRO A C 1
ATOM 1434 O O . PRO A 1 180 ? -6.191 22.641 0.956 1 97.38 180 PRO A O 1
ATOM 1437 N N . PHE A 1 181 ? -4.008 22.188 1.163 1 98.19 181 PHE A N 1
ATOM 1438 C CA . PHE A 1 181 ? -4.191 20.797 1.595 1 98.19 181 PHE A CA 1
ATOM 1439 C C . PHE A 1 181 ? -5.18 20.719 2.752 1 98.19 181 PHE A C 1
ATOM 1441 O O . PHE A 1 181 ? -6.047 19.844 2.777 1 98.19 181 PHE A O 1
ATOM 1448 N N . LEU A 1 182 ? -5.117 21.594 3.674 1 97.5 182 LEU A N 1
ATOM 1449 C CA . LEU A 1 182 ? -5.93 21.547 4.887 1 97.5 182 LEU A CA 1
ATOM 1450 C C . LEU A 1 182 ? -7.402 21.781 4.562 1 97.5 182 LEU A C 1
ATOM 1452 O O . LEU A 1 182 ? -8.273 21.453 5.371 1 97.5 182 LEU A O 1
ATOM 1456 N N . ALA A 1 183 ? -7.664 22.312 3.406 1 97.56 183 ALA A N 1
ATOM 1457 C CA . ALA A 1 183 ? -9.047 22.609 3.021 1 97.56 183 ALA A CA 1
ATOM 1458 C C . ALA A 1 183 ? -9.719 21.375 2.424 1 97.56 183 ALA A C 1
ATOM 1460 O O . ALA A 1 183 ? -10.945 21.344 2.254 1 97.56 183 ALA A O 1
ATOM 1461 N N . LEU A 1 184 ? -8.992 20.344 2.143 1 97.62 184 LEU A N 1
ATOM 1462 C CA . LEU A 1 184 ? -9.555 19.109 1.599 1 97.62 184 LEU A CA 1
ATOM 1463 C C . LEU A 1 184 ? -10.461 18.422 2.619 1 97.62 184 LEU A C 1
ATOM 1465 O O . LEU A 1 184 ? -10.336 18.656 3.824 1 97.62 184 LEU A O 1
ATOM 1469 N N . LYS A 1 185 ? -11.297 17.609 2.105 1 96.5 185 LYS A N 1
ATOM 1470 C CA . LYS A 1 185 ? -12.109 16.781 2.984 1 96.5 185 LYS A CA 1
ATOM 1471 C C . LYS A 1 185 ? -11.25 15.766 3.734 1 96.5 185 LYS A C 1
ATOM 1473 O O . LYS A 1 185 ? -10.156 15.422 3.281 1 96.5 185 LYS A O 1
ATOM 1478 N N . SER A 1 186 ? -11.812 15.359 4.879 1 96.75 186 SER A N 1
ATOM 1479 C CA . SER A 1 186 ? -11.055 14.438 5.723 1 96.75 186 SER A CA 1
ATOM 1480 C C . SER A 1 186 ? -10.672 13.18 4.957 1 96.75 186 SER A C 1
ATOM 1482 O O . SER A 1 186 ? -9.555 12.688 5.078 1 96.75 186 SER A O 1
ATOM 1484 N N . SER A 1 187 ? -11.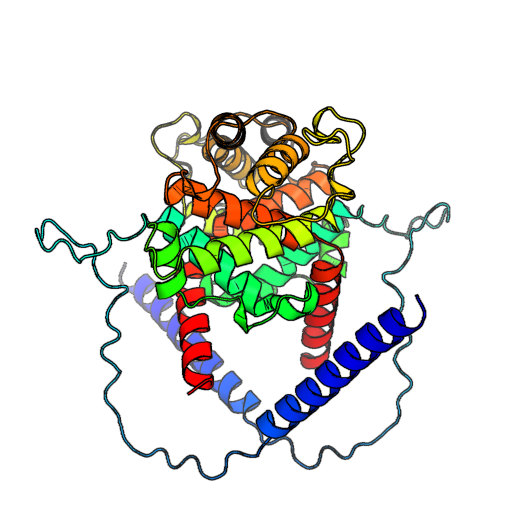625 12.68 4.168 1 96.25 187 SER A N 1
ATOM 1485 C CA . SER A 1 187 ? -11.367 11.477 3.385 1 96.25 187 SER A CA 1
ATOM 1486 C C . SER A 1 187 ? -10.281 11.719 2.336 1 96.25 187 SER A C 1
ATOM 1488 O O . SER A 1 187 ? -9.461 10.836 2.068 1 96.25 187 SER A O 1
ATOM 1490 N N . GLU A 1 188 ? -10.258 12.867 1.778 1 97.06 188 GLU A N 1
ATOM 1491 C CA . GLU A 1 188 ? -9.266 13.227 0.771 1 97.06 188 GLU A CA 1
ATOM 1492 C C . GLU A 1 188 ? -7.879 13.391 1.396 1 97.06 188 GLU A C 1
ATOM 1494 O O . GLU A 1 188 ? -6.883 12.93 0.833 1 97.06 188 GLU A O 1
ATOM 1499 N N . LYS A 1 189 ? -7.816 14.016 2.562 1 98.44 189 LYS A N 1
ATOM 1500 C CA . LYS A 1 189 ? -6.551 14.156 3.275 1 98.44 189 LYS A CA 1
ATOM 1501 C C . LYS A 1 189 ? -5.957 12.797 3.619 1 98.44 189 LYS A C 1
ATOM 1503 O O . LYS A 1 189 ? -4.77 12.555 3.393 1 98.44 189 LYS A O 1
ATOM 1508 N N . ALA A 1 190 ? -6.84 11.969 4.098 1 97.75 190 ALA A N 1
ATOM 1509 C CA . ALA A 1 190 ? -6.398 10.617 4.426 1 97.75 190 ALA A CA 1
ATOM 1510 C C . ALA A 1 190 ? -5.883 9.891 3.188 1 97.75 190 ALA A C 1
ATOM 1512 O O . ALA A 1 190 ? -4.859 9.203 3.242 1 97.75 190 ALA A O 1
ATOM 1513 N N . GLY A 1 191 ? -6.609 10.047 2.104 1 97.06 191 GLY A N 1
ATOM 1514 C CA . GLY A 1 191 ? -6.215 9.43 0.849 1 97.06 191 GLY A CA 1
ATOM 1515 C C . GLY A 1 191 ? -4.871 9.914 0.34 1 97.06 191 GLY A C 1
ATOM 1516 O O . GLY A 1 191 ? -4.07 9.125 -0.169 1 97.06 191 GLY A O 1
ATOM 1517 N N . VAL A 1 192 ? -4.582 11.125 0.455 1 98.12 192 VAL A N 1
ATOM 1518 C CA . VAL A 1 192 ? -3.322 11.719 0.022 1 98.12 192 VAL A CA 1
ATOM 1519 C C . VAL A 1 192 ? -2.17 11.141 0.838 1 98.12 192 VAL A C 1
ATOM 1521 O O . VAL A 1 192 ? -1.134 10.766 0.283 1 98.12 192 VAL A O 1
ATOM 1524 N N . LEU A 1 193 ? -2.385 11.086 2.123 1 98.31 193 LEU A N 1
ATOM 1525 C CA . LEU A 1 193 ? -1.338 10.547 2.982 1 98.31 193 LEU A CA 1
ATOM 1526 C C . LEU A 1 193 ? -1.077 9.078 2.662 1 98.31 193 LEU A C 1
ATOM 1528 O O . LEU A 1 193 ? 0.077 8.641 2.604 1 98.31 193 LEU A O 1
ATOM 1532 N N . ALA A 1 194 ? -2.146 8.352 2.475 1 96.62 194 ALA A N 1
ATOM 1533 C CA . ALA A 1 194 ? -2.012 6.957 2.076 1 96.62 194 ALA A CA 1
ATOM 1534 C C . ALA A 1 194 ? -1.259 6.832 0.754 1 96.62 194 ALA A C 1
ATOM 1536 O O . ALA A 1 194 ? -0.427 5.938 0.587 1 96.62 194 ALA A O 1
ATOM 1537 N N . PHE A 1 195 ? -1.536 7.711 -0.127 1 95.75 195 PHE A N 1
ATOM 1538 C CA . PHE A 1 195 ? -0.853 7.715 -1.415 1 95.75 195 PHE A CA 1
ATOM 1539 C C . PHE A 1 195 ? 0.646 7.926 -1.232 1 95.75 195 PHE A C 1
ATOM 1541 O O . PHE A 1 195 ? 1.454 7.223 -1.842 1 95.75 195 PHE A O 1
ATOM 1548 N N . LEU A 1 196 ? 1.008 8.875 -0.446 1 97.25 196 LEU A N 1
ATOM 1549 C CA . LEU A 1 196 ? 2.418 9.148 -0.197 1 97.25 196 LEU A CA 1
ATOM 1550 C C . LEU A 1 196 ? 3.115 7.934 0.404 1 97.25 196 LEU A C 1
ATOM 1552 O O . LEU A 1 196 ? 4.227 7.59 0.001 1 97.25 196 LEU A O 1
ATOM 1556 N N . VAL A 1 197 ? 2.449 7.316 1.309 1 97.12 197 VAL A N 1
ATOM 1557 C CA . VAL A 1 197 ? 3.016 6.133 1.948 1 97.12 197 VAL A CA 1
ATOM 1558 C C . VAL A 1 197 ? 3.193 5.023 0.915 1 97.12 197 VAL A C 1
ATOM 1560 O O . VAL A 1 197 ? 4.223 4.344 0.895 1 97.12 197 VAL A O 1
ATOM 1563 N N . ASN A 1 198 ? 2.203 4.871 0.069 1 92.88 198 ASN A N 1
ATOM 1564 C CA . ASN A 1 198 ? 2.287 3.863 -0.983 1 92.88 198 ASN A CA 1
ATOM 1565 C C . ASN A 1 198 ? 3.475 4.113 -1.907 1 92.88 198 ASN A C 1
ATOM 1567 O O . ASN A 1 198 ? 4.09 3.17 -2.404 1 92.88 198 ASN A O 1
ATOM 1571 N N . GLU A 1 199 ? 3.812 5.332 -2.141 1 92.94 199 GLU A N 1
ATOM 1572 C CA . GLU A 1 199 ? 4.984 5.676 -2.939 1 92.94 199 GLU A CA 1
ATOM 1573 C C . GLU A 1 199 ? 6.273 5.305 -2.211 1 92.94 199 GLU A C 1
ATOM 1575 O O . GLU A 1 199 ? 7.25 4.891 -2.84 1 92.94 199 GLU A O 1
ATOM 1580 N N . LEU A 1 200 ? 6.258 5.402 -0.951 1 96.12 200 LEU A N 1
ATOM 1581 C CA . LEU A 1 200 ? 7.465 5.211 -0.154 1 96.12 200 LEU A CA 1
ATOM 1582 C C . LEU A 1 200 ? 7.727 3.727 0.085 1 96.12 200 LEU A C 1
ATOM 1584 O O . LEU A 1 200 ? 8.875 3.32 0.295 1 96.12 200 LEU A O 1
ATOM 1588 N N . VAL A 1 201 ? 6.688 2.943 0.116 1 92.69 201 VAL A N 1
ATOM 1589 C CA . VAL A 1 201 ? 6.824 1.52 0.409 1 92.69 201 VAL A CA 1
ATOM 1590 C C . VAL A 1 201 ? 7.789 0.878 -0.586 1 92.69 201 VAL A C 1
ATOM 1592 O O . VAL A 1 201 ? 8.484 -0.086 -0.254 1 92.69 201 VAL A O 1
ATOM 1595 N N . CYS A 1 202 ? 7.891 1.39 -1.785 1 90.19 202 CYS A N 1
ATOM 1596 C CA . CYS A 1 202 ? 8.773 0.832 -2.803 1 90.19 202 CYS A CA 1
ATOM 1597 C C . CYS A 1 202 ? 10.008 1.708 -2.994 1 90.19 202 CYS A C 1
ATOM 1599 O O . CYS A 1 202 ? 10.75 1.54 -3.963 1 90.19 202 CYS A O 1
ATOM 1601 N N . SER A 1 203 ? 10.266 2.604 -2.119 1 93.44 203 SER A N 1
ATOM 1602 C CA . SER A 1 203 ? 11.445 3.461 -2.189 1 93.44 203 SER A CA 1
ATOM 1603 C C . SER A 1 203 ? 12.703 2.709 -1.759 1 93.44 203 SER A C 1
ATOM 1605 O O . SER A 1 203 ? 12.617 1.69 -1.07 1 93.44 203 SER A O 1
ATOM 1607 N N . ARG A 1 204 ? 13.906 3.238 -2.125 1 93.62 204 ARG A N 1
ATOM 1608 C CA . ARG A 1 204 ? 15.172 2.557 -1.864 1 93.62 204 ARG A CA 1
ATOM 1609 C C . ARG A 1 204 ? 15.414 2.41 -0.366 1 93.62 204 ARG A C 1
ATOM 1611 O O . ARG A 1 204 ? 15.734 1.32 0.113 1 93.62 204 ARG A O 1
ATOM 1618 N N . PRO A 1 205 ? 15.266 3.457 0.445 1 95.44 205 PRO A N 1
ATOM 1619 C CA . PRO A 1 205 ? 15.508 3.293 1.88 1 95.44 205 PRO A CA 1
ATOM 1620 C C . PRO A 1 205 ? 14.586 2.26 2.521 1 95.44 205 PRO A C 1
ATOM 1622 O O . PRO A 1 205 ? 15.023 1.493 3.387 1 95.44 205 PRO A O 1
ATOM 1625 N N . VAL A 1 206 ? 13.359 2.197 2.109 1 96.31 206 VAL A N 1
ATOM 1626 C CA . VAL A 1 206 ? 12.406 1.262 2.686 1 96.31 206 VAL A CA 1
ATOM 1627 C C . VAL A 1 206 ? 12.711 -0.154 2.203 1 96.31 206 VAL A C 1
ATOM 1629 O O . VAL A 1 206 ? 12.742 -1.095 3 1 96.31 206 VAL A O 1
ATOM 1632 N N . CYS A 1 207 ? 12.992 -0.332 0.921 1 95.38 207 CYS A N 1
ATOM 1633 C CA . CYS A 1 207 ? 13.32 -1.64 0.365 1 95.38 207 CYS A CA 1
ATOM 1634 C C . CYS A 1 207 ? 14.562 -2.221 1.035 1 95.38 207 CYS A C 1
ATOM 1636 O O . CYS A 1 207 ? 14.609 -3.416 1.335 1 95.38 207 CYS A O 1
ATOM 1638 N N . SER A 1 208 ? 15.492 -1.331 1.225 1 95.56 208 SER A N 1
ATOM 1639 C CA . SER A 1 208 ? 16.703 -1.773 1.906 1 95.56 208 SER A CA 1
ATOM 1640 C C . SER A 1 208 ? 16.391 -2.271 3.314 1 95.56 208 SER A C 1
ATOM 1642 O O . SER A 1 208 ? 16.938 -3.283 3.756 1 95.56 208 SER A O 1
ATOM 1644 N N . GLU A 1 209 ? 15.57 -1.567 3.988 1 95.31 209 GLU A N 1
ATOM 1645 C CA . GLU A 1 209 ? 15.172 -1.965 5.336 1 95.31 209 GLU A CA 1
ATOM 1646 C C . GLU A 1 209 ? 14.422 -3.291 5.32 1 95.31 209 GLU A C 1
ATOM 1648 O O . GLU A 1 209 ? 14.617 -4.133 6.199 1 95.31 209 GLU A O 1
ATOM 1653 N N . ILE A 1 210 ? 13.57 -3.516 4.383 1 94.88 210 ILE A N 1
ATOM 1654 C CA . ILE A 1 210 ? 12.805 -4.75 4.242 1 94.88 210 ILE A CA 1
ATOM 1655 C C . ILE A 1 210 ? 13.758 -5.922 4.008 1 94.88 210 ILE A C 1
ATOM 1657 O O . ILE A 1 210 ? 13.602 -6.984 4.613 1 94.88 210 ILE A O 1
ATOM 1661 N N . GLU A 1 211 ? 14.695 -5.699 3.127 1 92.5 211 GLU A N 1
ATOM 1662 C CA . GLU A 1 211 ? 15.688 -6.734 2.857 1 92.5 211 GLU A CA 1
ATOM 1663 C C . GLU A 1 211 ? 16.406 -7.16 4.137 1 92.5 211 GLU A C 1
ATOM 1665 O O . GLU A 1 211 ? 16.594 -8.352 4.383 1 92.5 211 GLU A O 1
ATOM 1670 N N . LYS A 1 212 ? 16.781 -6.172 4.875 1 92.62 212 LYS A N 1
ATOM 1671 C CA . LYS A 1 212 ? 17.422 -6.457 6.152 1 92.62 212 LYS A CA 1
ATOM 1672 C C . LYS A 1 212 ? 16.516 -7.273 7.062 1 92.62 212 LYS A C 1
ATOM 1674 O O . LYS A 1 212 ? 16.969 -8.227 7.707 1 92.62 212 LYS A O 1
ATOM 1679 N N . HIS A 1 213 ? 15.258 -6.875 7.156 1 89.31 213 HIS A N 1
ATOM 1680 C CA . HIS A 1 213 ? 14.273 -7.578 7.973 1 89.31 213 HIS A CA 1
ATOM 1681 C C . HIS A 1 213 ? 14.117 -9.023 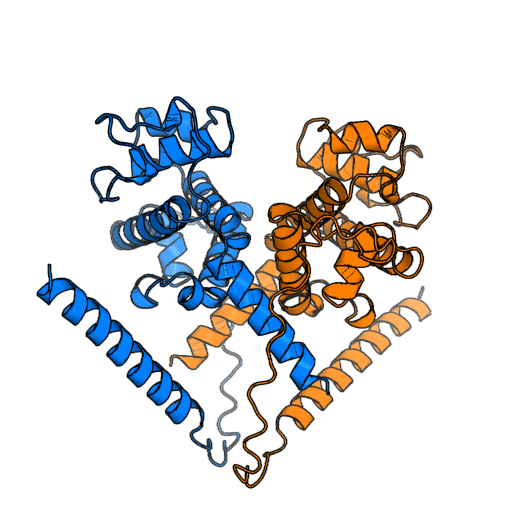7.527 1 89.31 213 HIS A C 1
ATOM 1683 O O . HIS A 1 213 ? 14.07 -9.938 8.359 1 89.31 213 HIS A O 1
ATOM 1689 N N . LEU A 1 214 ? 14.039 -9.258 6.273 1 89.25 214 LEU A N 1
ATOM 1690 C CA . LEU A 1 214 ? 13.859 -10.594 5.719 1 89.25 214 LEU A CA 1
ATOM 1691 C C . LEU A 1 214 ? 15.094 -11.453 5.977 1 89.25 214 LEU A C 1
ATOM 1693 O O . LEU A 1 214 ? 14.969 -12.656 6.254 1 89.25 214 LEU A O 1
ATOM 1697 N N . GLU A 1 215 ? 16.234 -10.836 5.859 1 87.62 215 GLU A N 1
ATOM 1698 C CA . GLU A 1 215 ? 17.469 -11.547 6.176 1 87.62 215 GLU A CA 1
ATOM 1699 C C . GLU A 1 215 ? 17.5 -11.961 7.645 1 87.62 215 GLU A C 1
ATOM 1701 O O . GLU A 1 215 ? 17.922 -13.078 7.965 1 87.62 215 GLU A O 1
ATOM 1706 N N . ASN A 1 216 ? 17.094 -11.07 8.461 1 85.88 216 ASN A N 1
ATOM 1707 C CA . ASN A 1 216 ? 17.031 -11.375 9.891 1 85.88 216 ASN A CA 1
ATOM 1708 C C . ASN A 1 216 ? 16.078 -12.523 10.18 1 85.88 216 ASN A C 1
ATOM 1710 O O . ASN A 1 216 ? 16.391 -13.391 11 1 85.88 216 ASN A O 1
ATOM 1714 N N . LEU A 1 217 ? 14.922 -12.539 9.547 1 81.12 217 LEU A N 1
ATOM 1715 C CA . LEU A 1 217 ? 13.945 -13.609 9.703 1 81.12 217 LEU A CA 1
ATOM 1716 C C . LEU A 1 217 ? 14.523 -14.945 9.25 1 81.12 217 LEU A C 1
ATOM 1718 O O . LEU A 1 217 ? 14.297 -15.977 9.883 1 81.12 217 LEU A O 1
ATOM 1722 N N . ALA A 1 218 ? 15.289 -14.883 8.195 1 79.75 218 ALA A N 1
ATOM 1723 C CA . ALA A 1 218 ? 15.914 -16.094 7.668 1 79.75 218 ALA A CA 1
ATOM 1724 C C . ALA A 1 218 ? 16.953 -16.641 8.633 1 79.75 218 ALA A C 1
ATOM 1726 O O . ALA A 1 218 ? 17.094 -17.859 8.797 1 79.75 218 ALA A O 1
ATOM 1727 N N . THR A 1 219 ? 17.609 -15.766 9.219 1 80.06 219 THR A N 1
ATOM 1728 C CA . THR A 1 219 ? 18.641 -16.156 10.156 1 80.06 219 THR A CA 1
ATOM 1729 C C . THR A 1 219 ? 18.031 -16.797 11.406 1 80.06 219 THR A C 1
ATOM 1731 O O . THR A 1 219 ? 18.578 -17.766 11.945 1 80.06 219 THR A O 1
ATOM 1734 N N . LEU A 1 220 ? 16.938 -16.281 11.812 1 72.56 220 LEU A N 1
ATOM 1735 C CA . LEU A 1 220 ? 16.266 -16.781 13.016 1 72.56 220 LEU A CA 1
ATOM 1736 C C . LEU A 1 220 ? 15.688 -18.172 12.781 1 72.56 220 LEU A C 1
ATOM 1738 O O . LEU A 1 220 ? 15.555 -18.953 13.719 1 72.56 220 LEU A O 1
ATOM 1742 N N . ARG A 1 221 ? 15.422 -18.531 11.633 1 67.06 221 ARG A N 1
ATOM 1743 C CA . ARG A 1 221 ? 14.867 -19.828 11.289 1 67.06 221 ARG A CA 1
ATOM 1744 C C . ARG A 1 221 ? 15.969 -20.891 11.188 1 67.06 221 ARG A C 1
ATOM 1746 O O . ARG A 1 221 ? 15.695 -22.094 11.266 1 67.06 221 ARG A O 1
ATOM 1753 N N . ARG A 1 222 ? 17.203 -20.578 11.164 1 63 222 ARG A N 1
ATOM 1754 C CA . ARG A 1 222 ? 18.328 -21.5 11.172 1 63 222 ARG A CA 1
ATOM 1755 C C . ARG A 1 222 ? 18.766 -21.812 12.594 1 63 222 ARG A C 1
ATOM 1757 O O . ARG A 1 222 ? 19.125 -22.953 12.906 1 63 222 ARG A O 1
ATOM 1764 N N . MET B 1 1 ? -22.328 -31.781 7.801 1 37.31 1 MET B N 1
ATOM 1765 C CA . MET B 1 1 ? -22.25 -30.391 8.203 1 37.31 1 MET B CA 1
ATOM 1766 C C . MET B 1 1 ? -21.578 -30.25 9.57 1 37.31 1 MET B C 1
ATOM 1768 O O . MET B 1 1 ? -20.875 -29.281 9.828 1 37.31 1 MET B O 1
ATOM 1772 N N . LYS B 1 2 ? -21.891 -31.234 10.344 1 49.59 2 LYS B N 1
ATOM 1773 C CA . LYS B 1 2 ? -21.484 -31.25 11.742 1 49.59 2 LYS B CA 1
ATOM 1774 C C . LYS B 1 2 ? -19.984 -31.547 11.883 1 49.59 2 LYS B C 1
ATOM 1776 O O . LYS B 1 2 ? -19.297 -30.969 12.719 1 49.59 2 LYS B O 1
ATOM 1781 N N . ASN B 1 3 ? -19.531 -32.344 11.062 1 43.88 3 ASN B N 1
ATOM 1782 C CA . ASN B 1 3 ? -18.172 -32.844 11.133 1 43.88 3 ASN B CA 1
ATOM 1783 C C . ASN B 1 3 ? -17.156 -31.797 10.664 1 43.88 3 ASN B C 1
ATOM 1785 O O . ASN B 1 3 ? -16.016 -31.766 11.141 1 43.88 3 ASN B O 1
ATOM 1789 N N . GLU B 1 4 ? -17.594 -30.953 9.703 1 39.88 4 GLU B N 1
ATOM 1790 C CA . GLU B 1 4 ? -16.703 -29.969 9.133 1 39.88 4 GLU B CA 1
ATOM 1791 C C . GLU B 1 4 ? -16.438 -28.828 10.109 1 39.88 4 GLU B C 1
ATOM 1793 O O . GLU B 1 4 ? -15.32 -28.312 10.203 1 39.88 4 GLU B O 1
ATOM 1798 N N . LYS B 1 5 ? -17.453 -28.484 10.898 1 43.81 5 LYS B N 1
ATOM 1799 C CA . LYS B 1 5 ? -17.281 -27.469 11.922 1 43.81 5 LYS B CA 1
ATOM 1800 C C . LYS B 1 5 ? -16.281 -27.922 12.984 1 43.81 5 LYS B C 1
ATOM 1802 O O . LYS B 1 5 ? -15.469 -27.125 13.453 1 43.81 5 LYS B O 1
ATOM 1807 N N . ILE B 1 6 ? -16.406 -29.141 13.227 1 50.91 6 ILE B N 1
ATOM 1808 C CA . ILE B 1 6 ? -15.531 -29.703 14.25 1 50.91 6 ILE B CA 1
ATOM 1809 C C . ILE B 1 6 ? -14.086 -29.688 13.758 1 50.91 6 ILE B C 1
ATOM 1811 O O . ILE B 1 6 ? -13.164 -29.375 14.508 1 50.91 6 ILE B O 1
ATOM 1815 N N . TYR B 1 7 ? -13.906 -29.781 12.492 1 46.22 7 TYR B N 1
ATOM 1816 C CA . TYR B 1 7 ? -12.578 -29.828 11.898 1 46.22 7 TYR B CA 1
ATOM 1817 C C . TYR B 1 7 ? -11.93 -28.453 11.891 1 46.22 7 TYR B C 1
ATOM 1819 O O . TYR B 1 7 ? -10.758 -28.312 12.234 1 46.22 7 TYR B O 1
ATOM 1827 N N . ILE B 1 8 ? -12.719 -27.469 11.602 1 49.94 8 ILE B N 1
ATOM 1828 C CA . ILE B 1 8 ? -12.203 -26.109 11.562 1 49.94 8 ILE B CA 1
ATOM 1829 C C . ILE B 1 8 ? -11.836 -25.656 12.969 1 49.94 8 ILE B C 1
ATOM 1831 O O . ILE B 1 8 ? -10.789 -25.031 13.172 1 49.94 8 ILE B O 1
ATOM 1835 N N . GLN B 1 9 ? -12.609 -26.031 13.867 1 50.59 9 GLN B N 1
ATOM 1836 C CA . GLN B 1 9 ? -12.344 -25.672 15.258 1 50.59 9 GLN B CA 1
ATOM 1837 C C . GLN B 1 9 ? -11.086 -26.359 15.773 1 50.59 9 GLN B C 1
ATOM 1839 O O . GLN B 1 9 ? -10.273 -25.734 16.453 1 50.59 9 GLN B O 1
ATOM 1844 N N . ARG B 1 10 ? -10.805 -27.562 15.406 1 49.69 10 ARG B N 1
ATOM 1845 C CA . ARG B 1 10 ? -9.633 -28.312 15.859 1 49.69 10 ARG B CA 1
ATOM 1846 C C . ARG B 1 10 ? -8.352 -27.719 15.266 1 49.69 10 ARG B C 1
ATOM 1848 O O . ARG B 1 10 ? -7.344 -27.594 15.961 1 49.69 10 ARG B O 1
ATOM 1855 N N . LYS B 1 11 ? -8.453 -27.359 14.062 1 48.72 11 LYS B N 1
ATOM 1856 C CA . LYS B 1 11 ? -7.281 -26.781 13.414 1 48.72 11 LYS B CA 1
ATOM 1857 C C . LYS B 1 11 ? -6.934 -25.422 14.016 1 48.72 11 LYS B C 1
ATOM 1859 O O . LYS B 1 11 ? -5.762 -25.109 14.227 1 48.72 11 LYS B O 1
ATOM 1864 N N . ARG B 1 12 ? -7.957 -24.672 14.391 1 48.78 12 ARG B N 1
ATOM 1865 C CA . ARG B 1 12 ? -7.73 -23.391 15.039 1 48.78 12 ARG B CA 1
ATOM 1866 C C . ARG B 1 12 ? -7.09 -23.578 16.422 1 48.78 12 ARG B C 1
ATOM 1868 O O . ARG B 1 12 ? -6.18 -22.844 16.781 1 48.78 12 ARG B O 1
ATOM 1875 N N . MET B 1 13 ? -7.566 -24.609 17.109 1 49.12 13 MET B N 1
ATOM 1876 C CA . MET B 1 13 ? -7.051 -24.891 18.438 1 49.12 13 MET B CA 1
ATOM 1877 C C . MET B 1 13 ? -5.602 -25.359 18.375 1 49.12 13 MET B C 1
ATOM 1879 O O . MET B 1 13 ? -4.781 -24.969 19.203 1 49.12 13 MET B O 1
ATOM 1883 N N . GLU B 1 14 ? -5.375 -26.094 17.391 1 52.78 14 GLU B N 1
ATOM 1884 C CA . GLU B 1 14 ? -4.016 -26.594 17.219 1 52.78 14 GLU B CA 1
ATOM 1885 C C . GLU B 1 14 ? -3.059 -25.469 16.828 1 52.78 14 GLU B C 1
ATOM 1887 O O . GLU B 1 14 ? -1.926 -25.422 17.312 1 52.78 14 GLU B O 1
ATOM 1892 N N . GLN B 1 15 ? -3.545 -24.547 16.141 1 50.12 15 GLN B N 1
ATOM 1893 C CA . GLN B 1 15 ? -2.752 -23.391 15.719 1 50.12 15 GLN B CA 1
ATOM 1894 C C . GLN B 1 15 ? -2.461 -22.469 16.906 1 50.12 15 GLN B C 1
ATOM 1896 O O . GLN B 1 15 ? -1.351 -21.953 17.031 1 50.12 15 GLN B O 1
ATOM 1901 N N . ARG B 1 16 ? -3.383 -22.422 17.766 1 49.16 16 ARG B N 1
ATOM 1902 C CA . ARG B 1 16 ? -3.174 -21.641 18.984 1 49.16 16 ARG B CA 1
ATOM 1903 C C . ARG B 1 16 ? -2.139 -22.312 19.875 1 49.16 16 ARG B C 1
ATOM 1905 O O . ARG B 1 16 ? -1.285 -21.641 20.469 1 49.16 16 ARG B O 1
ATOM 1912 N N . ARG B 1 17 ? -2.314 -23.594 20 1 50.5 17 ARG B N 1
ATOM 1913 C CA . ARG B 1 17 ? -1.372 -24.328 20.828 1 50.5 17 ARG B CA 1
ATOM 1914 C C . ARG B 1 17 ? 0.05 -24.203 20.297 1 50.5 17 ARG B C 1
ATOM 1916 O O . ARG B 1 17 ? 0.993 -24 21.062 1 50.5 17 ARG B O 1
ATOM 1923 N N . LEU B 1 18 ? 0.219 -24.234 19.078 1 46.25 18 LEU B N 1
ATOM 1924 C CA . LEU B 1 18 ? 1.543 -24.141 18.484 1 46.25 18 LEU B CA 1
ATOM 1925 C C . LEU B 1 18 ? 2.102 -22.734 18.609 1 46.25 18 LEU B C 1
ATOM 1927 O O . LEU B 1 18 ? 3.281 -22.547 18.906 1 46.25 18 LEU B O 1
ATOM 1931 N N . ALA B 1 19 ? 1.159 -21.781 18.516 1 45.75 19 ALA B N 1
ATOM 1932 C CA . ALA B 1 19 ? 1.573 -20.391 18.688 1 45.75 19 ALA B CA 1
ATOM 1933 C C . ALA B 1 19 ? 2.043 -20.125 20.109 1 45.75 19 ALA B C 1
ATOM 1935 O O . ALA B 1 19 ? 3.045 -19.438 20.312 1 45.75 19 ALA B O 1
ATOM 1936 N N . SER B 1 20 ? 1.44 -20.719 21 1 45.81 20 SE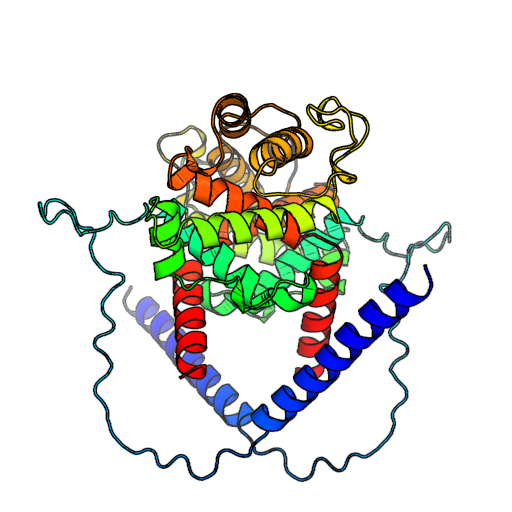R B N 1
ATOM 1937 C CA . SER B 1 20 ? 1.807 -20.609 22.406 1 45.81 20 SER B CA 1
ATOM 1938 C C . SER B 1 20 ? 3.152 -21.281 22.672 1 45.81 20 SER B C 1
ATOM 1940 O O . SER B 1 20 ? 3.957 -20.766 23.453 1 45.81 20 SER B O 1
ATOM 1942 N N . LYS B 1 21 ? 3.354 -22.406 22.031 1 45.38 21 LYS B N 1
ATOM 1943 C CA . LYS B 1 21 ? 4.617 -23.109 22.219 1 45.38 21 LYS B CA 1
ATOM 1944 C C . LYS B 1 21 ? 5.781 -22.312 21.641 1 45.38 21 LYS B C 1
ATOM 1946 O O . LYS B 1 21 ? 6.836 -22.203 22.281 1 45.38 21 LYS B O 1
ATOM 1951 N N . ILE B 1 22 ? 5.59 -21.75 20.578 1 41.22 22 ILE B N 1
ATOM 1952 C CA . ILE B 1 22 ? 6.625 -20.953 19.922 1 41.22 22 ILE B CA 1
ATOM 1953 C C . ILE B 1 22 ? 6.906 -19.703 20.766 1 41.22 22 ILE B C 1
ATOM 1955 O O . ILE B 1 22 ? 8.062 -19.312 20.953 1 41.22 22 ILE B O 1
ATOM 1959 N N . ALA B 1 23 ? 5.898 -19.203 21.297 1 41.38 23 ALA B N 1
ATOM 1960 C CA . ALA B 1 23 ? 6.047 -18.047 22.172 1 41.38 23 ALA B CA 1
ATOM 1961 C C . ALA B 1 23 ? 6.859 -18.406 23.406 1 41.38 23 ALA B C 1
ATOM 1963 O O . ALA B 1 23 ? 7.664 -17.594 23.875 1 41.38 23 ALA B O 1
ATOM 1964 N N . ARG B 1 24 ? 6.652 -19.578 23.828 1 39.25 24 ARG B N 1
ATOM 1965 C CA . ARG B 1 24 ? 7.383 -20.047 25.016 1 39.25 24 ARG B CA 1
ATOM 1966 C C . ARG B 1 24 ? 8.852 -20.297 24.672 1 39.25 24 ARG B C 1
ATOM 1968 O O . ARG B 1 24 ? 9.734 -19.969 25.469 1 39.25 24 ARG B O 1
ATOM 1975 N N . GLU B 1 25 ? 9.047 -20.984 23.562 1 41.03 25 GLU B N 1
ATOM 1976 C CA . GLU B 1 25 ? 10.414 -21.297 23.156 1 41.03 25 GLU B CA 1
ATOM 1977 C C . GLU B 1 25 ? 11.211 -20.031 22.859 1 41.03 25 GLU B C 1
ATOM 1979 O O . GLU B 1 25 ? 12.422 -19.984 23.062 1 41.03 25 GLU B O 1
ATOM 1984 N N . LEU B 1 26 ? 10.461 -19.094 22.406 1 31.77 26 LEU B N 1
ATOM 1985 C CA . LEU B 1 26 ? 11.109 -17.828 22.125 1 31.77 26 LEU B CA 1
ATOM 1986 C C . LEU B 1 26 ? 11.453 -17.094 23.422 1 31.77 26 LEU B C 1
ATOM 1988 O O . LEU B 1 26 ? 12.336 -16.234 23.438 1 31.77 26 LEU B O 1
ATOM 1992 N N . LYS B 1 27 ? 10.844 -17.562 24.484 1 34.69 27 LYS B N 1
ATOM 1993 C CA . LYS B 1 27 ? 11.148 -16.969 25.781 1 34.69 27 LYS B CA 1
ATOM 1994 C C . LYS B 1 27 ? 12.305 -17.703 26.453 1 34.69 27 LYS B C 1
ATOM 1996 O O . LYS B 1 27 ? 12.57 -17.5 27.641 1 34.69 27 LYS B O 1
ATOM 2001 N N . MET B 1 28 ? 12.875 -18.812 25.828 1 30.22 28 MET B N 1
ATOM 2002 C CA . MET B 1 28 ? 14.008 -19.422 26.531 1 30.22 28 MET B CA 1
ATOM 2003 C C . MET B 1 28 ? 15.094 -18.375 26.797 1 30.22 28 MET B C 1
ATOM 2005 O O . MET B 1 28 ? 15.492 -17.641 25.891 1 30.22 28 MET B O 1
ATOM 2009 N N . PRO B 1 29 ? 15.391 -18.203 28.031 1 27.84 29 PRO B N 1
ATOM 2010 C CA . PRO B 1 29 ? 16.5 -17.359 28.453 1 27.84 29 PRO B CA 1
ATOM 2011 C C . PRO B 1 29 ? 17.812 -17.719 27.75 1 27.84 29 PRO B C 1
ATOM 2013 O O . PRO B 1 29 ? 18.203 -18.891 27.734 1 27.84 29 PRO B O 1
ATOM 2016 N N . VAL B 1 30 ? 18.125 -17.266 26.641 1 28.66 30 VAL B N 1
ATOM 2017 C CA . VAL B 1 30 ? 19.453 -17.516 26.109 1 28.66 30 VAL B CA 1
ATOM 2018 C C . VAL B 1 30 ? 20.516 -17.234 27.188 1 28.66 30 VAL B C 1
ATOM 2020 O O . VAL B 1 30 ? 20.5 -16.172 27.797 1 28.66 30 VAL B O 1
ATOM 2023 N N . GLU B 1 31 ? 20.953 -18.156 27.922 1 27.64 31 GLU B N 1
ATOM 2024 C CA . GLU B 1 31 ? 22.188 -18.094 28.688 1 27.64 31 GLU B CA 1
ATOM 2025 C C . GLU B 1 31 ? 23.203 -17.156 28.031 1 27.64 31 GLU B C 1
ATOM 2027 O O . GLU B 1 31 ? 23.047 -16.781 26.875 1 27.64 31 GLU B O 1
ATOM 2032 N N . ASP B 1 32 ? 24.516 -17.219 28.578 1 27.06 32 ASP B N 1
ATOM 2033 C CA . ASP B 1 32 ? 25.797 -16.531 28.422 1 27.06 32 ASP B CA 1
ATOM 2034 C C . ASP B 1 32 ? 26.203 -16.469 26.938 1 27.06 32 ASP B C 1
ATOM 2036 O O . ASP B 1 32 ? 26.438 -17.5 26.312 1 27.06 32 ASP B O 1
ATOM 2040 N N . MET B 1 33 ? 25.578 -15.625 26.281 1 27.36 33 MET B N 1
ATOM 2041 C CA . MET B 1 33 ? 26.094 -15.156 24.984 1 27.36 33 MET B CA 1
ATOM 2042 C C . MET B 1 33 ? 27.594 -14.898 25.062 1 27.36 33 MET B C 1
ATOM 2044 O O . MET B 1 33 ? 28.031 -13.906 25.641 1 27.36 33 MET B O 1
ATOM 2048 N N . CYS B 1 34 ? 28.297 -15.875 25.516 1 23.34 34 CYS B N 1
ATOM 2049 C CA . CYS B 1 34 ? 29.688 -15.773 25.094 1 23.34 34 CYS B CA 1
ATOM 2050 C C . CYS B 1 34 ? 29.797 -15.18 23.688 1 23.34 34 CYS B C 1
ATOM 2052 O O . CYS B 1 34 ? 29.125 -15.648 22.766 1 23.34 34 CYS B O 1
ATOM 2054 N N . LEU B 1 35 ? 30.125 -13.984 23.609 1 26.47 35 LEU B N 1
ATOM 2055 C CA . LEU B 1 35 ? 30.625 -13.211 22.484 1 26.47 35 LEU B CA 1
ATOM 2056 C C . LEU B 1 35 ? 31.562 -14.047 21.625 1 26.47 35 LEU B C 1
ATOM 2058 O O . LEU B 1 35 ? 32.781 -14.078 21.875 1 26.47 35 LEU B O 1
ATOM 2062 N N . LYS B 1 36 ? 31.375 -15.352 21.578 1 27.05 36 LYS B N 1
ATOM 2063 C CA . LYS B 1 36 ? 32.375 -16.062 20.797 1 27.05 36 LYS B CA 1
ATOM 2064 C C . LYS B 1 36 ? 32.75 -15.281 19.547 1 27.05 36 LYS B C 1
ATOM 2066 O O . LYS B 1 36 ? 32.125 -14.281 19.219 1 27.05 36 LYS B O 1
ATOM 2071 N N . ASN B 1 37 ? 33 -16.094 18.375 1 25.55 37 ASN B N 1
ATOM 2072 C CA . ASN B 1 37 ? 33.844 -16 17.172 1 25.55 37 ASN B CA 1
ATOM 2073 C C . ASN B 1 37 ? 33.344 -14.883 16.25 1 25.55 37 ASN B C 1
ATOM 2075 O O . ASN B 1 37 ? 32.156 -14.672 16.094 1 25.55 37 ASN B O 1
ATOM 2079 N N . ASN B 1 38 ? 34.156 -13.812 16.094 1 25.38 38 ASN B N 1
ATOM 2080 C CA . ASN B 1 38 ? 34.344 -12.82 15.047 1 25.38 38 ASN B CA 1
ATOM 2081 C C . ASN B 1 38 ? 34 -13.375 13.664 1 25.38 38 ASN B C 1
ATOM 2083 O O . ASN B 1 38 ? 34.875 -13.914 12.969 1 25.38 38 ASN B O 1
ATOM 2087 N N . LYS B 1 39 ? 33.094 -14.203 13.617 1 28.84 39 LYS B N 1
ATOM 2088 C CA . LYS B 1 39 ? 32.938 -14.688 12.242 1 28.84 39 LYS B CA 1
ATOM 2089 C C . LYS B 1 39 ? 32.844 -13.523 11.258 1 28.84 39 LYS B C 1
ATOM 2091 O O . LYS B 1 39 ? 32.156 -12.539 11.523 1 28.84 39 LYS B O 1
ATOM 2096 N N . PRO B 1 40 ? 33.75 -13.375 10.375 1 26.94 40 PRO B N 1
ATOM 2097 C CA . PRO B 1 40 ? 33.812 -12.32 9.367 1 26.94 40 PRO B CA 1
ATOM 2098 C C . PRO B 1 40 ? 32.469 -11.969 8.789 1 26.94 40 PRO B C 1
ATOM 2100 O O . PRO B 1 40 ? 31.531 -12.789 8.812 1 26.94 40 PRO B O 1
ATOM 2103 N N . LEU B 1 41 ? 32.094 -10.734 8.898 1 24 41 LEU B N 1
ATOM 2104 C CA . LEU B 1 41 ? 30.938 -10.133 8.258 1 24 41 LEU B CA 1
ATOM 2105 C C . LEU B 1 41 ? 30.531 -10.922 7.016 1 24 41 LEU B C 1
ATOM 2107 O O . LEU B 1 41 ? 31.359 -11.148 6.129 1 24 41 LEU B O 1
ATOM 2111 N N . PRO B 1 42 ? 29.625 -11.883 7.207 1 28.28 42 PRO B N 1
ATOM 2112 C CA . PRO B 1 42 ? 29.359 -12.516 5.914 1 28.28 42 PRO B CA 1
ATOM 2113 C C . PRO B 1 42 ? 29.469 -11.539 4.746 1 28.28 42 PRO B C 1
ATOM 2115 O O . PRO B 1 42 ? 29.266 -10.336 4.926 1 28.28 42 PRO B O 1
ATOM 2118 N N . GLU B 1 43 ? 30.391 -11.641 3.906 1 28.27 43 GLU B N 1
ATOM 2119 C CA . GLU B 1 43 ? 30.422 -10.969 2.611 1 28.27 43 GLU B CA 1
ATOM 2120 C C . GLU B 1 43 ? 29.016 -10.836 2.031 1 28.27 43 GLU B C 1
ATOM 2122 O O . GLU B 1 43 ? 28.344 -11.836 1.773 1 28.27 43 GLU B O 1
ATOM 2127 N N . LEU B 1 44 ? 28.266 -10.047 2.752 1 28.09 44 LEU B N 1
ATOM 2128 C CA . LEU B 1 44 ? 26.953 -9.742 2.199 1 28.09 44 LEU B CA 1
ATOM 2129 C C . LEU B 1 44 ? 27 -9.695 0.676 1 28.09 44 LEU B C 1
ATOM 2131 O O . LEU B 1 44 ? 27.734 -8.891 0.097 1 28.09 44 LEU B O 1
ATOM 2135 N N . GLU B 1 45 ? 26.906 -10.812 0.088 1 28.94 45 GLU B N 1
ATOM 2136 C CA . GLU B 1 45 ? 26.812 -10.711 -1.366 1 28.94 45 GLU B CA 1
ATOM 2137 C C . GLU B 1 45 ? 25.844 -9.625 -1.791 1 28.94 45 GLU B C 1
ATOM 2139 O O . GLU B 1 45 ? 24.734 -9.516 -1.238 1 28.94 45 GLU B O 1
ATOM 2144 N N . PRO B 1 46 ? 26.266 -8.414 -2.053 1 29.02 46 PRO B N 1
ATOM 2145 C CA . PRO B 1 46 ? 25.359 -7.43 -2.658 1 29.02 46 PRO B CA 1
ATOM 2146 C C . PRO B 1 46 ? 24.125 -8.07 -3.305 1 29.02 46 PRO B C 1
ATOM 2148 O O . PRO B 1 46 ? 24.172 -9.25 -3.66 1 29.02 46 PRO B O 1
ATOM 2151 N N . LEU B 1 47 ? 22.906 -7.621 -3.021 1 34.22 47 LEU B N 1
ATOM 2152 C CA . LEU B 1 47 ? 21.859 -7.984 -3.977 1 34.22 47 LEU B CA 1
ATOM 2153 C C . LEU B 1 47 ? 22.469 -8.359 -5.324 1 34.22 47 LEU B C 1
ATOM 2155 O O . LEU B 1 47 ? 23.078 -7.523 -5.988 1 34.22 47 LEU B O 1
ATOM 2159 N N . GLN B 1 48 ? 22.938 -9.516 -5.484 1 31.47 48 GLN B N 1
ATOM 2160 C CA . GLN B 1 48 ? 23.656 -10.047 -6.633 1 31.47 48 GLN B CA 1
ATOM 2161 C C . GLN B 1 48 ? 23.375 -9.227 -7.891 1 31.47 48 GLN B C 1
ATOM 2163 O O . GLN B 1 48 ? 22.516 -8.352 -7.883 1 31.47 48 GLN B O 1
ATOM 2168 N N . GLY B 1 49 ? 23.188 -9.961 -9.172 1 30.05 49 GLY B N 1
ATOM 2169 C CA . GLY B 1 49 ? 23.719 -10.047 -10.523 1 30.05 49 GLY B CA 1
ATOM 2170 C C . GLY B 1 49 ? 23.062 -9.07 -11.492 1 30.05 49 GLY B C 1
ATOM 2171 O O . GLY B 1 49 ? 21.891 -9.227 -11.836 1 30.05 49 GLY B O 1
ATOM 2172 N N . ILE B 1 50 ? 23 -7.766 -11.164 1 32.41 50 ILE B N 1
ATOM 2173 C CA . ILE B 1 50 ? 22.953 -7.195 -12.5 1 32.41 50 ILE B CA 1
ATOM 2174 C C . ILE B 1 50 ? 23.719 -8.094 -13.469 1 32.41 50 ILE B C 1
ATOM 2176 O O . ILE B 1 50 ? 24.938 -8.242 -13.359 1 32.41 50 ILE B O 1
ATOM 2180 N N . ILE B 1 51 ? 23.203 -9.227 -13.672 1 33.06 51 ILE B N 1
ATOM 2181 C CA . ILE B 1 51 ? 23.75 -10.016 -14.773 1 33.06 51 ILE B CA 1
ATOM 2182 C C . ILE B 1 51 ? 23.969 -9.117 -15.992 1 33.06 51 ILE B C 1
ATOM 2184 O O . ILE B 1 51 ? 23 -8.602 -16.578 1 33.06 51 ILE B O 1
ATOM 2188 N N . LYS B 1 52 ? 25 -8.328 -16.047 1 33.84 52 LYS B N 1
ATOM 2189 C CA . LYS B 1 52 ? 25.5 -7.91 -17.344 1 33.84 52 LYS B CA 1
ATOM 2190 C C . LYS B 1 52 ? 25.234 -8.984 -18.406 1 33.84 52 LYS B C 1
ATOM 2192 O O . LYS B 1 52 ? 24.938 -10.133 -18.062 1 33.84 52 LYS B O 1
ATOM 2197 N N . ASP B 1 53 ? 25.953 -8.828 -19.609 1 33.06 53 ASP B N 1
ATOM 2198 C CA . ASP B 1 53 ? 26.172 -9.578 -20.844 1 33.06 53 ASP B CA 1
ATOM 2199 C C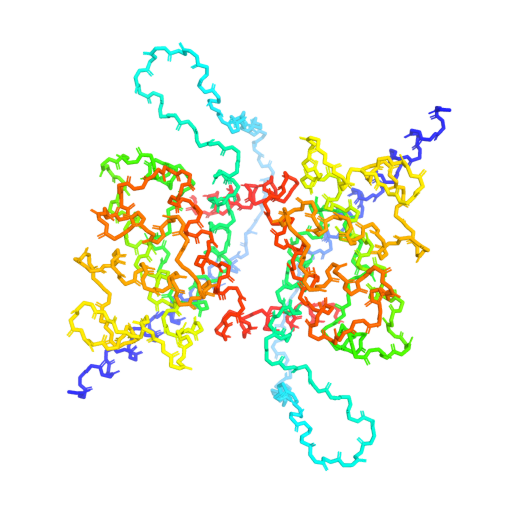 . ASP B 1 53 ? 26.641 -11 -20.547 1 33.06 53 ASP B C 1
ATOM 2201 O O . ASP B 1 53 ? 27.406 -11.578 -21.328 1 33.06 53 ASP B O 1
ATOM 2205 N N . SER B 1 54 ? 26.797 -11.375 -19.266 1 36.41 54 SER B N 1
ATOM 2206 C CA . SER B 1 54 ? 27.406 -12.695 -19.422 1 36.41 54 SER B CA 1
ATOM 2207 C C . SER B 1 54 ? 26.438 -13.695 -20.031 1 36.41 54 SER B C 1
ATOM 2209 O O . SER B 1 54 ? 25.25 -13.68 -19.703 1 36.41 54 SER B O 1
ATOM 2211 N N . GLN B 1 55 ? 26.656 -14.211 -21.203 1 37.5 55 GLN B N 1
ATOM 2212 C CA . GLN B 1 55 ? 26.062 -15.289 -21.984 1 37.5 55 GLN B CA 1
ATOM 2213 C C . GLN B 1 55 ? 25.719 -16.484 -21.094 1 37.5 55 GLN B C 1
ATOM 2215 O O . GLN B 1 55 ? 25.516 -17.594 -21.594 1 37.5 55 GLN B O 1
ATOM 2220 N N . ASP B 1 56 ? 25.969 -16.453 -19.797 1 42.44 56 ASP B N 1
ATOM 2221 C CA . ASP B 1 56 ? 25.641 -17.688 -19.078 1 42.44 56 ASP B CA 1
ATOM 2222 C C . ASP B 1 56 ? 24.125 -17.844 -18.938 1 42.44 56 ASP B C 1
ATOM 2224 O O . ASP B 1 56 ? 23.453 -16.984 -18.375 1 42.44 56 ASP B O 1
ATOM 2228 N N . PRO B 1 57 ? 23.484 -18.688 -19.688 1 42.5 57 PRO B N 1
ATOM 2229 C CA . PRO B 1 57 ? 22.047 -18.969 -19.75 1 42.5 57 PRO B CA 1
ATOM 2230 C C . PRO B 1 57 ? 21.406 -19.125 -18.375 1 42.5 57 PRO B C 1
ATOM 2232 O O . PRO B 1 57 ? 20.172 -19.094 -18.25 1 42.5 57 PRO B O 1
ATOM 2235 N N . ASN B 1 58 ? 22.203 -19.594 -17.422 1 45.66 58 ASN B N 1
ATOM 2236 C CA . ASN B 1 58 ? 21.609 -19.891 -16.109 1 45.66 58 ASN B CA 1
ATOM 2237 C C . ASN B 1 58 ? 21.359 -18.609 -15.305 1 45.66 58 ASN B C 1
ATOM 2239 O O . ASN B 1 58 ? 20.938 -18.688 -14.148 1 45.66 58 ASN B O 1
ATOM 2243 N N . LEU B 1 59 ? 21.844 -17.547 -15.695 1 47.94 59 LEU B N 1
ATOM 2244 C CA . LEU B 1 59 ? 21.703 -16.312 -14.945 1 47.94 59 LEU B CA 1
ATOM 2245 C C . LEU B 1 59 ? 20.297 -15.758 -15.055 1 47.94 59 LEU B C 1
ATOM 2247 O O . LEU B 1 59 ? 19.875 -15.305 -16.125 1 47.94 59 LEU B O 1
ATOM 2251 N N . TRP B 1 60 ? 19.516 -16.297 -14.234 1 53.06 60 TRP B N 1
ATOM 2252 C CA . TRP B 1 60 ? 18.172 -15.75 -14.156 1 53.06 60 TRP B CA 1
ATOM 2253 C C . TRP B 1 60 ? 18.188 -14.219 -14.195 1 53.06 60 TRP B C 1
ATOM 2255 O O . TRP B 1 60 ? 19.047 -13.594 -13.562 1 53.06 60 TRP B O 1
ATOM 2265 N N . SER B 1 61 ? 17.672 -13.734 -15.242 1 65.25 61 SER B N 1
ATOM 2266 C CA . SER B 1 61 ? 17.5 -12.289 -15.359 1 65.25 61 SER B CA 1
ATOM 2267 C C . SER B 1 61 ? 16.859 -11.711 -14.102 1 65.25 61 SER B C 1
ATOM 2269 O O . SER B 1 61 ? 16.016 -12.352 -13.477 1 65.25 61 SER B O 1
ATOM 2271 N N . GLN B 1 62 ? 17.547 -10.758 -13.57 1 79.5 62 GLN B N 1
ATOM 2272 C CA . GLN B 1 62 ? 17.047 -10.078 -12.383 1 79.5 62 GLN B CA 1
ATOM 2273 C C . GLN B 1 62 ? 15.867 -9.172 -12.719 1 79.5 62 GLN B C 1
ATOM 2275 O O . GLN B 1 62 ? 15.758 -8.672 -13.836 1 79.5 62 GLN B O 1
ATOM 2280 N N . LEU B 1 63 ? 14.961 -9.211 -11.836 1 90.31 63 LEU B N 1
ATOM 2281 C CA . LEU B 1 63 ? 13.836 -8.281 -11.945 1 90.31 63 LEU B CA 1
ATOM 2282 C C . LEU B 1 63 ? 14.328 -6.84 -11.984 1 90.31 63 LEU B C 1
ATOM 2284 O O . LEU B 1 63 ? 15.383 -6.523 -11.43 1 90.31 63 LEU B O 1
ATOM 2288 N N . ASP B 1 64 ? 13.602 -6.035 -12.758 1 90.75 64 ASP B N 1
ATOM 2289 C CA . ASP B 1 64 ? 13.922 -4.613 -12.703 1 90.75 64 ASP B CA 1
ATOM 2290 C C . ASP B 1 64 ? 13.664 -4.047 -11.312 1 90.75 64 ASP B C 1
ATOM 2292 O O . ASP B 1 64 ? 13.07 -4.711 -10.461 1 90.75 64 ASP B O 1
ATOM 2296 N N . GLY B 1 65 ? 14.148 -2.916 -11.109 1 89.25 65 GLY B N 1
ATOM 2297 C CA . GLY B 1 65 ? 14.094 -2.307 -9.789 1 89.25 65 GLY B CA 1
ATOM 2298 C C . GLY B 1 65 ? 12.68 -2.211 -9.242 1 89.25 65 GLY B C 1
ATOM 2299 O O . GLY B 1 65 ? 12.445 -2.541 -8.078 1 89.25 65 GLY B O 1
ATOM 2300 N N . ASN B 1 66 ? 11.758 -1.78 -10.078 1 90.56 66 ASN B N 1
ATOM 2301 C CA . ASN B 1 66 ? 10.375 -1.63 -9.648 1 90.56 66 ASN B CA 1
ATOM 2302 C C . ASN B 1 66 ? 9.75 -2.977 -9.289 1 90.56 66 ASN B C 1
ATOM 2304 O O . ASN B 1 66 ? 9.055 -3.098 -8.281 1 90.56 66 ASN B O 1
ATOM 2308 N N . SER B 1 67 ? 10.008 -3.92 -10.086 1 95.06 67 SER B N 1
ATOM 2309 C CA . SER B 1 67 ? 9.492 -5.258 -9.82 1 95.06 67 SER B CA 1
ATOM 2310 C C . SER B 1 67 ? 10.094 -5.832 -8.539 1 95.06 67 SER B C 1
ATOM 2312 O O . SER B 1 67 ? 9.391 -6.477 -7.758 1 95.06 67 SER B O 1
ATOM 2314 N N . THR B 1 68 ? 11.359 -5.598 -8.359 1 94.88 68 THR B N 1
ATOM 2315 C CA . THR B 1 68 ? 12.023 -6.051 -7.141 1 94.88 68 THR B CA 1
ATOM 2316 C C . THR B 1 68 ? 11.398 -5.398 -5.91 1 94.88 68 THR B C 1
ATOM 2318 O O . THR B 1 68 ? 11.133 -6.07 -4.914 1 94.88 68 THR B O 1
ATOM 2321 N N . ALA B 1 69 ? 11.156 -4.145 -6.035 1 94.25 69 ALA B N 1
ATOM 2322 C CA . ALA B 1 69 ? 10.516 -3.418 -4.941 1 94.25 69 ALA B CA 1
ATOM 2323 C C . ALA B 1 69 ? 9.133 -3.984 -4.637 1 94.25 69 ALA B C 1
ATOM 2325 O O . ALA B 1 69 ? 8.773 -4.156 -3.471 1 94.25 69 ALA B O 1
ATOM 2326 N N . ASN B 1 70 ? 8.375 -4.293 -5.652 1 95.75 70 ASN B N 1
ATOM 2327 C CA . ASN B 1 70 ? 7.066 -4.914 -5.48 1 95.75 70 ASN B CA 1
ATOM 2328 C C . ASN B 1 70 ? 7.168 -6.246 -4.746 1 95.75 70 ASN B C 1
ATOM 2330 O O . ASN B 1 70 ? 6.383 -6.523 -3.838 1 95.75 70 ASN B O 1
ATOM 2334 N N . VAL B 1 71 ? 8.133 -6.98 -5.102 1 96.75 71 VAL B N 1
ATOM 2335 C CA . VAL B 1 71 ? 8.328 -8.297 -4.496 1 96.75 71 VAL B CA 1
ATOM 2336 C C . VAL B 1 71 ? 8.664 -8.141 -3.014 1 96.75 71 VAL B C 1
ATOM 2338 O O . VAL B 1 71 ? 8.109 -8.836 -2.168 1 96.75 71 VAL B O 1
ATOM 2341 N N . LEU B 1 72 ? 9.562 -7.246 -2.756 1 95.81 72 LEU B N 1
ATOM 2342 C CA . LEU B 1 72 ? 9.961 -7.004 -1.374 1 95.81 72 LEU B CA 1
ATOM 2343 C C . LEU B 1 72 ? 8.773 -6.539 -0.538 1 95.81 72 LEU B C 1
ATOM 2345 O O . LEU B 1 72 ? 8.578 -7.008 0.586 1 95.81 72 LEU B O 1
ATOM 2349 N N . MET B 1 73 ? 8.031 -5.672 -1.059 1 95.56 73 MET B N 1
ATOM 2350 C CA . MET B 1 73 ? 6.848 -5.18 -0.366 1 95.56 73 MET B CA 1
ATOM 2351 C C . MET B 1 73 ? 5.867 -6.316 -0.085 1 95.56 73 MET B C 1
ATOM 2353 O O . MET B 1 73 ? 5.316 -6.406 1.013 1 95.56 73 MET B O 1
ATOM 2357 N N . VAL B 1 74 ? 5.645 -7.199 -1.03 1 97.94 74 VAL B N 1
ATOM 2358 C CA . VAL B 1 74 ? 4.742 -8.336 -0.878 1 97.94 74 VAL B CA 1
ATOM 2359 C C . VAL B 1 74 ? 5.262 -9.266 0.216 1 97.94 74 VAL B C 1
ATOM 2361 O O . VAL B 1 74 ? 4.5 -9.695 1.086 1 97.94 74 VAL B O 1
ATOM 2364 N N . LEU B 1 75 ? 6.535 -9.531 0.172 1 97.12 75 LEU B N 1
ATOM 2365 C CA . LEU B 1 75 ? 7.125 -10.414 1.172 1 97.12 75 LEU B CA 1
ATOM 2366 C C . LEU B 1 75 ? 7.012 -9.812 2.566 1 97.12 75 LEU B C 1
ATOM 2368 O O . LEU B 1 75 ? 6.676 -10.508 3.525 1 97.12 75 LEU B O 1
ATOM 2372 N N . GLU B 1 76 ? 7.27 -8.594 2.672 1 94.94 76 GLU B N 1
ATOM 2373 C CA . GLU B 1 76 ? 7.16 -7.914 3.963 1 94.94 76 GLU B CA 1
ATOM 2374 C C . GLU B 1 76 ? 5.738 -7.988 4.504 1 94.94 76 GLU B C 1
ATOM 2376 O O . GLU B 1 76 ? 5.531 -8.25 5.691 1 94.94 76 GLU B O 1
ATOM 2381 N N . PHE B 1 77 ? 4.809 -7.691 3.658 1 96.5 77 PHE B N 1
ATOM 2382 C CA . PHE B 1 77 ? 3.402 -7.777 4.039 1 96.5 77 PHE B CA 1
ATOM 2383 C C . PHE B 1 77 ? 3.064 -9.172 4.555 1 96.5 77 PHE B C 1
ATOM 2385 O O . PHE B 1 77 ? 2.414 -9.312 5.594 1 96.5 77 PHE B O 1
ATOM 2392 N N . LEU B 1 78 ? 3.496 -10.141 3.83 1 97.19 78 LEU B N 1
ATOM 2393 C CA . LEU B 1 78 ? 3.186 -11.516 4.191 1 97.19 78 LEU B CA 1
ATOM 2394 C C . LEU B 1 78 ? 3.82 -11.883 5.527 1 97.19 78 LEU B C 1
ATOM 2396 O O . LEU B 1 78 ? 3.174 -12.492 6.383 1 97.19 78 LEU B O 1
ATOM 2400 N N . HIS B 1 79 ? 4.961 -11.492 5.707 1 93.44 79 HIS B N 1
ATOM 2401 C CA . HIS B 1 79 ? 5.629 -11.836 6.957 1 93.44 79 HIS B CA 1
ATOM 2402 C C . HIS B 1 79 ? 5.02 -11.078 8.133 1 93.44 79 HIS B C 1
ATOM 2404 O O . HIS B 1 79 ? 5.004 -11.586 9.258 1 93.44 79 HIS B O 1
ATOM 2410 N N . THR B 1 80 ? 4.496 -9.914 7.852 1 91.31 80 THR B N 1
ATOM 2411 C CA . THR B 1 80 ? 3.945 -9.086 8.914 1 91.31 80 THR B CA 1
ATOM 2412 C C . THR B 1 80 ? 2.512 -9.5 9.234 1 91.31 80 THR B C 1
ATOM 2414 O O . THR B 1 80 ? 2.111 -9.508 10.398 1 91.31 80 THR B O 1
ATOM 2417 N N . PHE B 1 81 ? 1.749 -9.93 8.203 1 96.19 81 PHE B N 1
ATOM 2418 C CA . PHE B 1 81 ? 0.31 -9.992 8.43 1 96.19 81 PHE B CA 1
ATOM 2419 C C . PHE B 1 81 ? -0.236 -11.367 8.062 1 96.19 81 PHE B C 1
ATOM 2421 O O . PHE B 1 81 ? -1.451 -11.555 7.969 1 96.19 81 PHE B O 1
ATOM 2428 N N . LYS B 1 82 ? 0.574 -12.352 7.789 1 95.62 82 LYS B N 1
ATOM 2429 C CA . LYS B 1 82 ? 0.117 -13.672 7.375 1 95.62 82 LYS B CA 1
ATOM 2430 C C . LYS B 1 82 ? -0.919 -14.227 8.352 1 95.62 82 LYS B C 1
ATOM 2432 O O . LYS B 1 82 ? -1.903 -14.844 7.934 1 95.62 82 LYS B O 1
ATOM 2437 N N . ASP B 1 83 ? -0.787 -13.977 9.633 1 95.25 83 ASP B N 1
ATOM 2438 C CA . ASP B 1 83 ? -1.701 -14.5 10.648 1 95.25 83 ASP B CA 1
ATOM 2439 C C . ASP B 1 83 ? -3.049 -13.789 10.594 1 95.25 83 ASP B C 1
ATOM 2441 O O . ASP B 1 83 ? -4.098 -14.406 10.773 1 95.25 83 ASP B O 1
ATOM 2445 N N . ALA B 1 84 ? -2.973 -12.516 10.312 1 95.75 84 ALA B N 1
ATOM 2446 C CA . ALA B 1 84 ? -4.195 -11.727 10.234 1 95.75 84 ALA B CA 1
ATOM 2447 C C . ALA B 1 84 ? -5.078 -12.18 9.078 1 95.75 84 ALA B C 1
ATOM 2449 O O . ALA B 1 84 ? -6.305 -12.148 9.172 1 95.75 84 ALA B O 1
ATOM 2450 N N . ILE B 1 85 ? -4.465 -12.648 8 1 96.06 85 ILE B N 1
ATOM 2451 C CA . ILE B 1 85 ? -5.246 -13.008 6.82 1 96.06 85 ILE B CA 1
ATOM 2452 C C . ILE B 1 85 ? -5.234 -14.523 6.637 1 96.06 85 ILE B C 1
ATOM 2454 O O . ILE B 1 85 ? -5.656 -15.031 5.594 1 96.06 85 ILE B O 1
ATOM 2458 N N . LEU B 1 86 ? -4.688 -15.234 7.523 1 94.62 86 LEU B N 1
ATOM 2459 C CA . LEU B 1 86 ? -4.742 -16.688 7.617 1 94.62 86 LEU B CA 1
ATOM 2460 C C . LEU B 1 86 ? -4.027 -17.328 6.434 1 94.62 86 LEU B C 1
ATOM 2462 O O . LEU B 1 86 ? -4.578 -18.234 5.785 1 94.62 86 LEU B O 1
ATOM 2466 N N . ILE B 1 87 ? -2.883 -16.828 6.168 1 95.5 87 ILE B N 1
ATOM 2467 C CA . ILE B 1 87 ? -2.033 -17.438 5.156 1 95.5 87 ILE B CA 1
ATOM 2468 C C . ILE B 1 87 ? -0.945 -18.281 5.832 1 95.5 87 ILE B C 1
ATOM 2470 O O . ILE B 1 87 ? -0.253 -17.797 6.73 1 95.5 87 ILE B O 1
ATOM 2474 N N . ASP B 1 88 ? -0.843 -19.484 5.336 1 94.12 88 ASP B N 1
ATOM 2475 C CA . ASP B 1 88 ? 0.145 -20.406 5.887 1 94.12 88 ASP B CA 1
ATOM 2476 C C . ASP B 1 88 ? 1.563 -19.984 5.516 1 94.12 88 ASP B C 1
ATOM 2478 O O . ASP B 1 88 ? 1.824 -19.609 4.375 1 94.12 88 ASP B O 1
ATOM 2482 N N . SER B 1 89 ? 2.469 -20.094 6.473 1 92.81 89 SER B N 1
ATOM 2483 C CA . SER B 1 89 ? 3.859 -19.719 6.262 1 92.81 89 SER B CA 1
ATOM 2484 C C . SER B 1 89 ? 4.504 -20.547 5.156 1 92.81 89 SER B C 1
ATOM 2486 O O . SER B 1 89 ? 5.434 -20.078 4.488 1 92.81 89 SER B O 1
ATOM 2488 N N . SER B 1 90 ? 3.967 -21.703 4.914 1 92.62 90 SER B N 1
ATOM 2489 C CA . SER B 1 90 ? 4.539 -22.594 3.924 1 92.62 90 SER B CA 1
ATOM 2490 C C . SER B 1 90 ? 4.34 -22.078 2.508 1 92.62 90 SER B C 1
ATOM 2492 O O . SER B 1 90 ? 5.043 -22.484 1.582 1 92.62 90 SER B O 1
ATOM 2494 N N . VAL B 1 91 ? 3.402 -21.188 2.375 1 93.62 91 VAL B N 1
ATOM 2495 C CA . VAL B 1 91 ? 3.096 -20.656 1.051 1 93.62 91 VAL B CA 1
ATOM 2496 C C . VAL B 1 91 ? 3.971 -19.438 0.763 1 93.62 91 VAL B C 1
ATOM 2498 O O . VAL B 1 91 ? 4.059 -18.984 -0.38 1 93.62 91 VAL B O 1
ATOM 2501 N N . ILE B 1 92 ? 4.676 -18.953 1.723 1 96.44 92 ILE B N 1
ATOM 2502 C CA . ILE B 1 92 ? 5.457 -17.734 1.589 1 96.44 92 ILE B CA 1
ATOM 2503 C C . ILE B 1 92 ? 6.855 -18.062 1.074 1 96.44 92 ILE B C 1
ATOM 2505 O O . ILE B 1 92 ? 7.648 -18.703 1.776 1 96.44 92 ILE B O 1
ATOM 2509 N N . PRO B 1 93 ? 7.148 -17.641 -0.068 1 95.94 93 PRO B N 1
ATOM 2510 C CA . PRO B 1 93 ? 8.461 -17.953 -0.637 1 95.94 93 PRO B CA 1
ATOM 2511 C C . PRO B 1 93 ? 9.57 -17.078 -0.073 1 95.94 93 PRO B C 1
ATOM 2513 O O . PRO B 1 93 ? 9.289 -16.031 0.519 1 95.94 93 PRO B O 1
ATOM 2516 N N . THR B 1 94 ? 10.766 -17.625 -0.227 1 92.88 94 THR B N 1
ATOM 2517 C CA . THR B 1 94 ? 11.898 -16.734 -0.046 1 92.88 94 THR B CA 1
ATOM 2518 C C . THR B 1 94 ? 11.977 -15.719 -1.183 1 92.88 94 THR B C 1
ATOM 2520 O O . THR B 1 94 ? 11.289 -15.867 -2.195 1 92.88 94 THR B O 1
ATOM 2523 N N . PHE B 1 95 ? 12.805 -14.742 -0.93 1 92.94 95 PHE B N 1
ATOM 2524 C CA . PHE B 1 95 ? 12.984 -13.734 -1.971 1 92.94 95 PHE B CA 1
ATOM 2525 C C . PHE B 1 95 ? 13.461 -14.383 -3.27 1 92.94 95 PHE B C 1
ATOM 2527 O O . PHE B 1 95 ? 12.922 -14.094 -4.34 1 92.94 95 PHE B O 1
ATOM 2534 N N . GLU B 1 96 ? 14.391 -15.242 -3.215 1 91.81 96 GLU B N 1
ATOM 2535 C CA . GLU B 1 96 ? 14.961 -15.891 -4.387 1 91.81 96 GLU B CA 1
ATOM 2536 C C . GLU B 1 96 ? 13.914 -16.75 -5.102 1 91.81 96 GLU B C 1
ATOM 2538 O O . GLU B 1 96 ? 13.789 -16.703 -6.324 1 91.81 96 GLU B O 1
ATOM 2543 N N . GLN B 1 97 ? 13.227 -17.531 -4.328 1 94.81 97 GLN B N 1
ATOM 2544 C CA . GLN B 1 97 ? 12.18 -18.375 -4.887 1 94.81 97 GLN B CA 1
ATOM 2545 C C . GLN B 1 97 ? 11.117 -17.531 -5.594 1 94.81 97 GLN B C 1
ATOM 2547 O O . GLN B 1 97 ? 10.656 -17.891 -6.68 1 94.81 97 GLN B O 1
ATOM 2552 N N . PHE B 1 98 ? 10.781 -16.438 -4.984 1 97.19 98 PHE B N 1
ATOM 2553 C CA . PHE B 1 98 ? 9.773 -15.531 -5.516 1 97.19 98 PHE B CA 1
ATOM 2554 C C . PHE B 1 98 ? 10.219 -14.945 -6.848 1 97.19 98 PHE B C 1
ATOM 2556 O O . PHE B 1 98 ? 9.477 -14.969 -7.828 1 97.19 98 PHE B O 1
ATOM 2563 N N . GLN B 1 99 ? 11.414 -14.484 -6.895 1 95.19 99 GLN B N 1
ATOM 2564 C CA . GLN B 1 99 ? 11.969 -13.898 -8.117 1 95.19 99 GLN B CA 1
ATOM 2565 C C . GLN B 1 99 ? 12.031 -14.93 -9.234 1 95.19 99 GLN B C 1
ATOM 2567 O O . GLN B 1 99 ? 11.633 -14.648 -10.367 1 95.19 99 GLN B O 1
ATOM 2572 N N . ARG B 1 100 ? 12.43 -16.047 -8.922 1 95.31 100 ARG B N 1
ATOM 2573 C CA . ARG B 1 100 ? 12.531 -17.109 -9.914 1 95.31 100 ARG B CA 1
ATOM 2574 C C . ARG B 1 100 ? 11.156 -17.5 -10.445 1 95.31 100 ARG B C 1
ATOM 2576 O O . ARG B 1 100 ? 11 -17.812 -11.633 1 95.31 100 ARG B O 1
ATOM 2583 N N . SER B 1 101 ? 10.203 -17.562 -9.562 1 97.44 101 SER B N 1
ATOM 2584 C CA . SER B 1 101 ? 8.852 -17.906 -9.984 1 97.44 101 SER B CA 1
ATOM 2585 C C . SER B 1 101 ? 8.289 -16.859 -10.945 1 97.44 101 SER B C 1
ATOM 2587 O O . SER B 1 101 ? 7.617 -17.203 -11.922 1 97.44 101 SER B O 1
ATOM 2589 N N . LEU B 1 102 ? 8.539 -15.625 -10.695 1 97.56 102 LEU B N 1
ATOM 2590 C CA . LEU B 1 102 ? 8.07 -14.539 -11.555 1 97.56 102 LEU B CA 1
ATOM 2591 C C . LEU B 1 102 ? 8.719 -14.625 -12.93 1 97.56 102 LEU B C 1
ATOM 2593 O O . LEU B 1 102 ? 8.117 -14.219 -13.93 1 97.56 102 LEU B O 1
ATOM 2597 N N . LEU B 1 103 ? 9.898 -15.18 -12.906 1 95.88 103 LEU B N 1
ATOM 2598 C CA . LEU B 1 103 ? 10.633 -15.328 -14.164 1 95.88 103 LEU B CA 1
ATOM 2599 C C . LEU B 1 103 ? 10.305 -16.672 -14.82 1 95.88 103 LEU B C 1
ATOM 2601 O O . LEU B 1 103 ? 11.016 -17.109 -15.727 1 95.88 103 LEU B O 1
ATOM 2605 N N . ASN B 1 104 ? 9.312 -17.375 -14.352 1 95.31 104 ASN B N 1
ATOM 2606 C CA . ASN B 1 104 ? 8.727 -18.594 -14.914 1 95.31 104 ASN B CA 1
ATOM 2607 C C . ASN B 1 104 ? 9.664 -19.781 -14.773 1 95.31 104 ASN B C 1
ATOM 2609 O O . ASN B 1 104 ? 9.734 -20.625 -15.664 1 95.31 104 ASN B O 1
ATOM 2613 N N . ASP B 1 105 ? 10.43 -19.797 -13.734 1 95 105 ASP B N 1
ATOM 2614 C CA . ASP B 1 105 ? 11.125 -21.031 -13.367 1 95 105 ASP B CA 1
ATOM 2615 C C . ASP B 1 105 ? 10.133 -22.141 -13.031 1 95 105 ASP B C 1
ATOM 2617 O O . ASP B 1 105 ? 9.383 -22.047 -12.062 1 95 105 ASP B O 1
ATOM 2621 N N . PRO B 1 106 ? 10.164 -23.188 -13.828 1 94.94 106 PRO B N 1
ATOM 2622 C CA . PRO B 1 106 ? 9.164 -24.25 -13.648 1 94.94 106 PRO B CA 1
ATOM 2623 C C . PRO B 1 106 ? 9.188 -24.844 -12.242 1 94.94 106 PRO B C 1
ATOM 2625 O O . PRO B 1 106 ? 8.156 -25.312 -11.75 1 94.94 106 PRO B O 1
ATOM 2628 N N . GLU B 1 107 ? 10.273 -24.75 -11.594 1 95.25 107 GLU B N 1
ATOM 2629 C CA . GLU B 1 107 ? 10.406 -25.312 -10.258 1 95.25 107 GLU B CA 1
ATOM 2630 C C . GLU B 1 107 ? 9.633 -24.5 -9.227 1 95.25 107 GLU B C 1
ATOM 2632 O O . GLU B 1 107 ? 9.32 -24.984 -8.141 1 95.25 107 GLU B O 1
ATOM 2637 N N . HIS B 1 108 ? 9.281 -23.297 -9.594 1 95.5 108 HIS B N 1
ATOM 2638 C CA . HIS B 1 108 ? 8.727 -22.422 -8.57 1 95.5 108 HIS B CA 1
ATOM 2639 C C . HIS B 1 108 ? 7.402 -21.812 -9.016 1 95.5 108 HIS B C 1
ATOM 2641 O O . HIS B 1 108 ? 6.734 -21.125 -8.234 1 95.5 108 HIS B O 1
ATOM 2647 N N . THR B 1 109 ? 6.938 -22.047 -10.164 1 96.12 109 THR B N 1
ATOM 2648 C CA . THR B 1 109 ? 5.711 -21.453 -10.688 1 96.12 109 THR B CA 1
ATOM 2649 C C . THR B 1 109 ? 4.5 -21.922 -9.883 1 96.12 109 THR B C 1
ATOM 2651 O O . THR B 1 109 ? 3.543 -21.156 -9.703 1 96.12 109 THR B O 1
ATOM 2654 N N . GLY B 1 110 ? 4.594 -23.156 -9.438 1 96.62 110 GLY B N 1
ATOM 2655 C CA . GLY B 1 110 ? 3.502 -23.656 -8.617 1 96.62 110 GLY B CA 1
ATOM 2656 C C . GLY B 1 110 ? 3.271 -22.828 -7.367 1 96.62 110 GLY B C 1
ATOM 2657 O O . GLY B 1 110 ? 2.127 -22.547 -7.012 1 96.62 110 GLY B O 1
ATOM 2658 N N . SER B 1 111 ? 4.316 -22.5 -6.754 1 95.88 111 SER B N 1
ATOM 2659 C CA . SER B 1 111 ? 4.23 -21.688 -5.543 1 95.88 111 SER B CA 1
ATOM 2660 C C . SER B 1 111 ? 3.666 -20.297 -5.84 1 95.88 111 SER B C 1
ATOM 2662 O O . SER B 1 111 ? 2.92 -19.734 -5.035 1 95.88 111 SER B O 1
ATOM 2664 N N . LEU B 1 112 ? 4.004 -19.781 -6.918 1 97.81 112 LEU B N 1
ATOM 2665 C CA . LEU B 1 112 ? 3.5 -18.484 -7.328 1 97.81 112 LEU B CA 1
ATOM 2666 C C . LEU B 1 112 ? 1.987 -18.516 -7.52 1 97.81 112 LEU B C 1
ATOM 2668 O O . LEU B 1 112 ? 1.277 -17.609 -7.066 1 97.81 112 LEU B O 1
ATOM 2672 N N . VAL B 1 113 ? 1.563 -19.516 -8.188 1 97.81 113 VAL B N 1
ATOM 2673 C CA . VAL B 1 113 ? 0.137 -19.688 -8.438 1 97.81 113 VAL B CA 1
ATOM 2674 C C . VAL B 1 113 ? -0.607 -19.844 -7.117 1 97.81 113 VAL B C 1
ATOM 2676 O O . VAL B 1 113 ? -1.641 -19.203 -6.902 1 97.81 113 VAL B O 1
ATOM 2679 N N . GLN B 1 114 ? -0.04 -20.625 -6.273 1 97.44 114 GLN B N 1
ATOM 2680 C CA . GLN B 1 114 ? -0.658 -20.844 -4.973 1 97.44 114 GLN B CA 1
ATOM 2681 C C . GLN B 1 114 ? -0.761 -19.547 -4.184 1 97.44 114 GLN B C 1
ATOM 2683 O O . GLN B 1 114 ? -1.799 -19.25 -3.586 1 97.44 114 GLN B O 1
ATOM 2688 N N . LEU B 1 115 ? 0.272 -18.859 -4.18 1 98.06 115 LEU B N 1
ATOM 2689 C CA . LEU B 1 115 ? 0.29 -17.578 -3.477 1 98.06 115 LEU B CA 1
ATOM 2690 C C . LEU B 1 115 ? -0.732 -16.609 -4.07 1 98.06 115 LEU B C 1
ATOM 2692 O O . LEU B 1 115 ? -1.465 -15.945 -3.338 1 98.06 115 LEU B O 1
ATOM 2696 N N . THR B 1 116 ? -0.743 -16.5 -5.383 1 98.38 116 THR B N 1
ATOM 2697 C CA . THR B 1 116 ? -1.679 -15.625 -6.074 1 98.38 116 THR B CA 1
ATOM 2698 C C . THR B 1 116 ? -3.119 -15.984 -5.723 1 98.38 116 THR B C 1
ATOM 2700 O O . THR B 1 116 ? -3.926 -15.109 -5.414 1 98.38 116 THR B O 1
ATOM 2703 N N . MET B 1 117 ? -3.381 -17.25 -5.715 1 97.62 117 MET B N 1
ATOM 2704 C CA . MET B 1 117 ? -4.719 -17.734 -5.371 1 97.62 117 MET B CA 1
ATOM 2705 C C . MET B 1 117 ? -5.07 -17.375 -3.93 1 97.62 117 MET B C 1
ATOM 2707 O O . MET B 1 117 ? -6.188 -16.938 -3.648 1 97.62 117 MET B O 1
ATOM 2711 N N . ALA B 1 118 ? -4.145 -17.578 -3.072 1 97.12 118 ALA B N 1
ATOM 2712 C CA . ALA B 1 118 ? -4.375 -17.281 -1.659 1 97.12 118 ALA B CA 1
ATOM 2713 C C . ALA B 1 118 ? -4.676 -15.805 -1.446 1 97.12 118 ALA B C 1
ATOM 2715 O O . ALA B 1 118 ? -5.629 -15.453 -0.745 1 97.12 118 ALA B O 1
ATOM 2716 N N . LEU B 1 119 ? -3.893 -14.945 -2.043 1 97.75 119 LEU B N 1
ATOM 2717 C CA . LEU B 1 119 ? -4.098 -13.508 -1.919 1 97.75 119 LEU B CA 1
ATOM 2718 C C . LEU B 1 119 ? -5.434 -13.094 -2.531 1 97.75 119 LEU B C 1
ATOM 2720 O O . LEU B 1 119 ? -6.18 -12.312 -1.935 1 97.75 119 LEU B O 1
ATOM 2724 N N . LEU B 1 120 ? -5.684 -13.633 -3.715 1 97.69 120 LEU B N 1
ATOM 2725 C CA . LEU B 1 120 ? -6.926 -13.328 -4.414 1 97.69 120 LEU B CA 1
ATOM 2726 C C . LEU B 1 120 ? -8.133 -13.758 -3.584 1 97.69 120 LEU B C 1
ATOM 2728 O O . LEU B 1 120 ? -9.117 -13.016 -3.477 1 97.69 120 LEU B O 1
ATOM 2732 N N . HIS B 1 121 ? -8.008 -14.906 -3.055 1 95.88 121 HIS B N 1
ATOM 2733 C CA . HIS B 1 121 ? -9.07 -15.406 -2.193 1 95.88 121 HIS B CA 1
ATOM 2734 C C . HIS B 1 121 ? -9.359 -14.445 -1.048 1 95.88 121 HIS B C 1
ATOM 2736 O O . HIS B 1 121 ? -10.516 -14.141 -0.756 1 95.88 121 HIS B O 1
ATOM 2742 N N . GLN B 1 122 ? -8.375 -14.023 -0.418 1 95.81 122 GLN B N 1
ATOM 2743 C CA . GLN B 1 122 ? -8.547 -13.102 0.698 1 95.81 122 GLN B CA 1
ATOM 2744 C C . GLN B 1 122 ? -9.148 -11.773 0.229 1 95.81 122 GLN B C 1
ATOM 2746 O O . GLN B 1 122 ? -9.969 -11.18 0.929 1 95.81 122 GLN B O 1
ATOM 2751 N N . CYS B 1 123 ? -8.719 -11.289 -0.926 1 95.94 123 CYS B N 1
ATOM 2752 C CA . CYS B 1 123 ? -9.258 -10.047 -1.477 1 95.94 123 CYS B CA 1
ATOM 2753 C C . CYS B 1 123 ? -10.75 -10.195 -1.771 1 95.94 123 CYS B C 1
ATOM 2755 O O . CYS B 1 123 ? -11.516 -9.242 -1.61 1 95.94 123 CYS B O 1
ATOM 2757 N N . LEU B 1 124 ? -11.133 -11.352 -2.225 1 94.06 124 LEU B N 1
ATOM 2758 C CA . LEU B 1 124 ? -12.531 -11.594 -2.547 1 94.06 124 LEU B CA 1
ATOM 2759 C C . LEU B 1 124 ? -13.383 -11.625 -1.28 1 94.06 124 LEU B C 1
ATOM 2761 O O . LEU B 1 124 ? -14.562 -11.266 -1.309 1 94.06 124 LEU B O 1
ATOM 2765 N N . CYS B 1 125 ? -12.859 -12.086 -0.204 1 92.25 125 CYS B N 1
ATOM 2766 C CA . CYS B 1 125 ? -13.555 -12.102 1.075 1 92.25 125 CYS B CA 1
ATOM 2767 C C . CYS B 1 125 ? -13.695 -10.695 1.643 1 92.25 125 CYS B C 1
ATOM 2769 O O . CYS B 1 125 ? -14.781 -10.281 2.035 1 92.25 125 CYS B O 1
ATOM 2771 N N . ASP B 1 126 ? -12.688 -10 1.7 1 90.31 126 ASP B N 1
ATOM 2772 C CA . ASP B 1 126 ? -12.539 -8.609 2.105 1 90.31 126 ASP B CA 1
ATOM 2773 C C . ASP B 1 126 ? -11.32 -7.969 1.442 1 90.31 126 ASP B C 1
ATOM 2775 O O . ASP B 1 126 ? -10.195 -8.445 1.606 1 90.31 126 ASP B O 1
ATOM 2779 N N . PRO B 1 127 ? -11.641 -6.977 0.715 1 88.62 127 PRO B N 1
ATOM 2780 C CA . PRO B 1 127 ? -12.766 -6.031 0.705 1 88.62 127 PRO B CA 1
ATOM 2781 C C . PRO B 1 127 ? -13.914 -6.492 -0.183 1 88.62 127 PRO B C 1
ATOM 2783 O O . PRO B 1 127 ? -15.008 -5.91 -0.142 1 88.62 127 PRO B O 1
ATOM 2786 N N . GLY B 1 128 ? -13.664 -7.438 -0.999 1 85.38 128 GLY B N 1
ATOM 2787 C CA . GLY B 1 128 ? -14.703 -7.926 -1.888 1 85.38 128 GLY B CA 1
ATOM 2788 C C . GLY B 1 128 ? -14.789 -7.148 -3.189 1 85.38 128 GLY B C 1
ATOM 2789 O O . GLY B 1 128 ? -13.789 -6.605 -3.66 1 85.38 128 GLY B O 1
ATOM 2790 N N . VAL B 1 129 ? -15.875 -7.301 -3.924 1 86.38 129 VAL B N 1
ATOM 2791 C CA . VAL B 1 129 ? -16.109 -6.637 -5.203 1 86.38 129 VAL B CA 1
ATOM 2792 C C . VAL B 1 129 ? -17.297 -5.68 -5.082 1 86.38 129 VAL B C 1
ATOM 2794 O O . VAL B 1 129 ? -18.328 -6.023 -4.496 1 86.38 129 VAL B O 1
ATOM 2797 N N . PRO B 1 130 ? -17.016 -4.512 -5.555 1 82 130 PRO B N 1
ATOM 2798 C CA . PRO B 1 130 ? -18.125 -3.561 -5.484 1 82 130 PRO B CA 1
ATOM 2799 C C . PRO B 1 130 ? -19.328 -3.994 -6.32 1 82 130 PRO B C 1
ATOM 2801 O O . PRO B 1 130 ? -19.156 -4.586 -7.391 1 82 130 PRO B O 1
ATOM 2804 N N . ALA B 1 131 ? -20.562 -3.947 -5.832 1 78.56 131 ALA B N 1
ATOM 2805 C CA . ALA B 1 131 ? -21.797 -4.215 -6.551 1 78.56 131 ALA B CA 1
ATOM 2806 C C . ALA B 1 131 ? -22.625 -2.941 -6.723 1 78.56 131 ALA B C 1
ATOM 2808 O O . ALA B 1 131 ? -22.531 -2.02 -5.906 1 78.56 131 ALA B O 1
ATOM 2809 N N . PRO B 1 132 ? -23.375 -2.916 -7.766 1 73.44 132 PRO B N 1
ATOM 2810 C CA . PRO B 1 132 ? -23.547 -3.822 -8.906 1 73.44 132 PRO B CA 1
ATOM 2811 C C . PRO B 1 132 ? -22.516 -3.594 -10.008 1 73.44 132 PRO B C 1
ATOM 2813 O O . PRO B 1 132 ? -21.844 -2.564 -10.016 1 73.44 132 PRO B O 1
ATOM 2816 N N . GLY B 1 133 ? -22.156 -4.617 -10.898 1 79.5 133 GLY B N 1
ATOM 2817 C CA . GLY B 1 133 ? -21.266 -4.398 -12.031 1 79.5 133 GLY B CA 1
ATOM 2818 C C . GLY B 1 133 ? -21.062 -5.641 -12.875 1 79.5 133 GLY B C 1
ATOM 2819 O O . GLY B 1 133 ? -21.359 -6.754 -12.438 1 79.5 133 GLY B O 1
ATOM 2820 N N . PRO B 1 134 ? -20.734 -5.363 -14.117 1 79.12 134 PRO B N 1
ATOM 2821 C CA . PRO B 1 134 ? -20.531 -6.496 -15.016 1 79.12 134 PRO B CA 1
ATOM 2822 C C . PRO B 1 134 ? -19.484 -7.48 -14.5 1 79.12 134 PRO B C 1
ATOM 2824 O O . PRO B 1 134 ? -19.469 -8.641 -14.922 1 79.12 134 PRO B O 1
ATOM 2827 N N . TRP B 1 135 ? -18.703 -7.016 -13.609 1 78.25 135 TRP B N 1
ATOM 2828 C CA . TRP B 1 135 ? -17.625 -7.828 -13.055 1 78.25 135 TRP B CA 1
ATOM 2829 C C . TRP B 1 135 ? -18.156 -8.789 -11.992 1 78.25 135 TRP B C 1
ATOM 2831 O O . TRP B 1 135 ? -17.438 -9.648 -11.5 1 78.25 135 TRP B O 1
ATOM 2841 N N . LEU B 1 136 ? -19.328 -8.633 -11.695 1 78.5 136 LEU B N 1
ATOM 2842 C CA . LEU B 1 136 ? -19.875 -9.375 -10.562 1 78.5 136 LEU B CA 1
ATOM 2843 C C . LEU B 1 136 ? -19.969 -10.859 -10.875 1 78.5 136 LEU B C 1
ATOM 2845 O O . LEU B 1 136 ? -19.875 -11.695 -9.977 1 78.5 136 LEU B O 1
ATOM 2849 N N . HIS B 1 137 ? -20.016 -11.109 -12.219 1 79.56 137 HIS B N 1
ATOM 2850 C CA . HIS B 1 137 ? -20.203 -12.516 -12.562 1 79.56 137 HIS B CA 1
ATOM 2851 C C . HIS B 1 137 ? -19.047 -13.047 -13.391 1 79.56 137 HIS B C 1
ATOM 2853 O O . HIS B 1 137 ? -18.547 -12.352 -14.289 1 79.56 137 HIS B O 1
ATOM 2859 N N . CYS B 1 138 ? -18.656 -14.242 -13.102 1 78.06 138 CYS B N 1
ATOM 2860 C CA . CYS B 1 138 ? -17.641 -14.914 -13.898 1 78.06 138 CYS B CA 1
ATOM 2861 C C . CYS B 1 138 ? -18.266 -15.539 -15.148 1 78.06 138 CYS B C 1
ATOM 2863 O O . CYS B 1 138 ? -19.453 -15.406 -15.383 1 78.06 138 CYS B O 1
ATOM 2865 N N . MET B 1 139 ? -17.422 -16.125 -15.859 1 72.56 139 MET B N 1
ATOM 2866 C CA . MET B 1 139 ? -17.828 -16.703 -17.141 1 72.56 139 MET B CA 1
ATOM 2867 C C . MET B 1 139 ? -18.984 -17.688 -16.938 1 72.56 139 MET B C 1
ATOM 2869 O O . MET B 1 139 ? -19.844 -17.828 -17.797 1 72.56 139 MET B O 1
ATOM 2873 N N . THR B 1 140 ? -19.016 -18.266 -15.742 1 70.75 140 THR B N 1
ATOM 2874 C CA . THR B 1 140 ? -20.047 -19.266 -15.469 1 70.75 140 THR B CA 1
ATOM 2875 C C . THR B 1 140 ? -21.328 -18.609 -14.961 1 70.75 140 THR B C 1
ATOM 2877 O O . THR B 1 140 ? -22.328 -19.297 -14.75 1 70.75 140 THR B O 1
ATOM 2880 N N . GLY B 1 141 ? -21.281 -17.344 -14.695 1 76.44 141 GLY B N 1
ATOM 2881 C CA . GLY B 1 141 ? -22.469 -16.625 -14.25 1 76.44 141 GLY B CA 1
ATOM 2882 C C . GLY B 1 141 ? -22.562 -16.531 -12.734 1 76.44 141 GLY B C 1
ATOM 2883 O O . GLY B 1 141 ? -23.469 -15.875 -12.211 1 76.44 141 GLY B O 1
ATOM 2884 N N . ILE B 1 142 ? -21.766 -17.281 -12.148 1 76.5 142 ILE B N 1
ATOM 2885 C CA . ILE B 1 142 ? -21.734 -17.266 -10.688 1 76.5 142 ILE B CA 1
ATOM 2886 C C . ILE B 1 142 ? -21.062 -15.977 -10.203 1 76.5 142 ILE B C 1
ATOM 2888 O O . ILE B 1 142 ? -20.125 -15.477 -10.836 1 76.5 142 ILE B O 1
ATOM 2892 N N . LYS B 1 143 ? -21.594 -15.484 -9.125 1 83.12 143 LYS B N 1
ATOM 2893 C CA . LYS B 1 143 ? -20.969 -14.305 -8.523 1 83.12 143 LYS B CA 1
ATOM 2894 C C . LYS B 1 143 ? -19.5 -14.57 -8.188 1 83.12 143 LYS B C 1
ATOM 2896 O O . LYS B 1 143 ? -19.172 -15.602 -7.609 1 83.12 143 LYS B O 1
ATOM 2901 N N . VAL B 1 144 ? -18.719 -13.641 -8.578 1 85 144 VAL B N 1
ATOM 2902 C CA . VAL B 1 144 ? -17.281 -13.766 -8.438 1 85 144 VAL B CA 1
ATOM 2903 C C . VAL B 1 144 ? -16.922 -13.969 -6.969 1 85 144 VAL B C 1
ATOM 2905 O O . VAL B 1 144 ? -15.961 -14.68 -6.648 1 85 144 VAL B O 1
ATOM 2908 N N . THR B 1 145 ? -17.688 -13.422 -6.082 1 83.69 145 THR B N 1
ATOM 2909 C CA . THR B 1 145 ? -17.438 -13.508 -4.648 1 83.69 145 THR B CA 1
ATOM 2910 C C . THR B 1 145 ? -17.844 -14.875 -4.105 1 83.69 145 THR B C 1
ATOM 2912 O O . THR B 1 145 ? -17.469 -15.242 -2.99 1 83.69 145 THR B O 1
ATOM 2915 N N . ASP B 1 146 ? -18.594 -15.625 -4.949 1 83.12 146 ASP B N 1
ATOM 2916 C CA . ASP B 1 146 ? -19.125 -16.891 -4.484 1 83.12 146 ASP B CA 1
ATOM 2917 C C . ASP B 1 146 ? -18.391 -18.062 -5.125 1 83.12 146 ASP B C 1
ATOM 2919 O O . ASP B 1 146 ? -18.734 -19.234 -4.887 1 83.12 146 ASP B O 1
ATOM 2923 N N . VAL B 1 147 ? -17.422 -17.766 -5.906 1 82.62 147 VAL B N 1
ATOM 2924 C CA . VAL B 1 147 ? -16.703 -18.812 -6.617 1 82.62 147 VAL B CA 1
ATOM 2925 C C . VAL B 1 147 ? -15.492 -19.25 -5.801 1 82.62 147 VAL B C 1
ATOM 2927 O O . VAL B 1 147 ? -14.781 -18.422 -5.23 1 82.62 147 VAL B O 1
ATOM 2930 N N . ASP B 1 148 ? -15.328 -20.578 -5.793 1 87.56 148 ASP B N 1
ATOM 2931 C CA . ASP B 1 148 ? -14.086 -21.094 -5.223 1 87.56 148 ASP B CA 1
ATOM 2932 C C . ASP B 1 148 ? -12.922 -20.906 -6.188 1 87.56 148 ASP B C 1
ATOM 2934 O O . ASP B 1 148 ? -12.953 -21.406 -7.312 1 87.56 148 ASP B O 1
ATOM 2938 N N . VAL B 1 149 ? -11.984 -20.25 -5.746 1 92.94 149 VAL B N 1
ATOM 2939 C CA . VAL B 1 149 ? -10.805 -19.984 -6.566 1 92.94 149 VAL B CA 1
ATOM 2940 C C . VAL B 1 149 ? -10.008 -21.281 -6.734 1 92.94 149 VAL B C 1
ATOM 2942 O O . VAL B 1 149 ? -9.734 -21.984 -5.758 1 92.94 149 VAL B O 1
ATOM 2945 N N . SER B 1 150 ? -9.703 -21.641 -7.938 1 93.69 150 SER B N 1
ATOM 2946 C CA . SER B 1 150 ? -8.938 -22.844 -8.258 1 93.69 150 SER B CA 1
ATOM 2947 C C . SER B 1 150 ? -7.891 -22.562 -9.328 1 93.69 150 SER B C 1
ATOM 2949 O O . SER B 1 150 ? -7.879 -21.484 -9.93 1 93.69 150 SER B O 1
ATOM 2951 N N . LYS B 1 151 ? -7.023 -23.516 -9.531 1 94.38 151 LYS B N 1
ATOM 2952 C CA . LYS B 1 151 ? -5.973 -23.391 -10.531 1 94.38 151 LYS B CA 1
ATOM 2953 C C . LYS B 1 151 ? -6.566 -23.203 -11.93 1 94.38 151 LYS B C 1
ATOM 2955 O O . LYS B 1 151 ? -5.957 -22.547 -12.781 1 94.38 151 LYS B O 1
ATOM 2960 N N . GLY B 1 152 ? -7.75 -23.656 -12.086 1 92.62 152 GLY B N 1
ATOM 2961 C CA . GLY B 1 152 ? -8.367 -23.609 -13.406 1 92.62 152 GLY B CA 1
ATOM 2962 C C . GLY B 1 152 ? -9.078 -22.297 -13.688 1 92.62 152 GLY B C 1
ATOM 2963 O O . GLY B 1 152 ? -9.391 -21.984 -14.836 1 92.62 152 GLY B O 1
ATOM 2964 N N . ASN B 1 153 ? -9.32 -21.531 -12.656 1 93.5 153 ASN B N 1
ATOM 2965 C CA . ASN B 1 153 ? -10.156 -20.359 -12.922 1 93.5 153 ASN B CA 1
ATOM 2966 C C . ASN B 1 153 ? -9.555 -19.094 -12.312 1 93.5 153 ASN B C 1
ATOM 2968 O O . ASN B 1 153 ? -10.078 -18 -12.508 1 93.5 153 ASN B O 1
ATOM 2972 N N . TYR B 1 154 ? -8.43 -19.188 -11.609 1 96.31 154 TYR B N 1
ATOM 2973 C CA . TYR B 1 154 ? -7.941 -18.062 -10.828 1 96.31 154 TYR B CA 1
ATOM 2974 C C . TYR B 1 154 ? -7.559 -16.891 -11.727 1 96.31 154 TYR B C 1
ATOM 2976 O O . TYR B 1 154 ? -7.684 -15.727 -11.328 1 96.31 154 TYR B O 1
ATOM 2984 N N . SER B 1 155 ? -7.117 -17.141 -12.938 1 96.88 155 SER B N 1
ATOM 2985 C CA . SER B 1 155 ? -6.758 -16.062 -13.859 1 96.88 155 SER B CA 1
ATOM 2986 C C . SER B 1 155 ? -7.98 -15.25 -14.258 1 96.88 155 SER B C 1
ATOM 2988 O O . SER B 1 155 ? -7.922 -14.016 -14.328 1 96.88 155 SER B O 1
ATOM 2990 N N . GLU B 1 156 ? -9.039 -15.938 -14.484 1 95 156 GLU B N 1
ATOM 2991 C CA . GLU B 1 156 ? -10.289 -15.266 -14.852 1 95 156 GLU B CA 1
ATOM 2992 C C . GLU B 1 156 ? -10.852 -14.461 -13.68 1 95 156 GLU B C 1
ATOM 2994 O O . GLU B 1 156 ? -11.305 -13.336 -13.867 1 95 156 GLU B O 1
ATOM 2999 N N . ILE B 1 157 ? -10.867 -15.094 -12.562 1 95.25 157 ILE B N 1
ATOM 3000 C CA . ILE B 1 157 ? -11.367 -14.414 -11.367 1 95.25 157 ILE B CA 1
ATOM 3001 C C . ILE B 1 157 ? -10.523 -13.172 -11.086 1 95.25 157 ILE B C 1
ATOM 3003 O O . ILE B 1 157 ? -11.062 -12.117 -10.75 1 95.25 157 ILE B O 1
ATOM 3007 N N . LEU B 1 158 ? -9.258 -13.344 -11.25 1 97 158 LEU B N 1
ATOM 3008 C CA . LEU B 1 158 ? -8.336 -12.219 -11.078 1 97 158 LEU B CA 1
ATOM 3009 C C . LEU B 1 158 ? -8.664 -11.094 -12.055 1 97 158 LEU B C 1
ATOM 3011 O O . LEU B 1 158 ? -8.688 -9.922 -11.664 1 97 158 LEU B O 1
ATOM 3015 N N . ARG B 1 159 ? -8.898 -11.453 -13.281 1 96.06 159 ARG B N 1
ATOM 3016 C CA . ARG B 1 159 ? -9.273 -10.477 -14.297 1 96.06 159 ARG B CA 1
ATOM 3017 C C . ARG B 1 159 ? -10.5 -9.68 -13.867 1 96.06 159 ARG B C 1
ATOM 3019 O O . ARG B 1 159 ? -10.5 -8.453 -13.93 1 96.06 159 ARG B O 1
ATOM 3026 N N . LEU B 1 160 ? -11.477 -10.32 -13.406 1 94.31 160 LEU B N 1
ATOM 3027 C CA . LEU B 1 160 ? -12.734 -9.695 -13.008 1 94.31 160 LEU B CA 1
ATOM 3028 C C . LEU B 1 160 ? -12.539 -8.82 -11.773 1 94.31 160 LEU B C 1
ATOM 3030 O O . LEU B 1 160 ? -13.109 -7.727 -11.688 1 94.31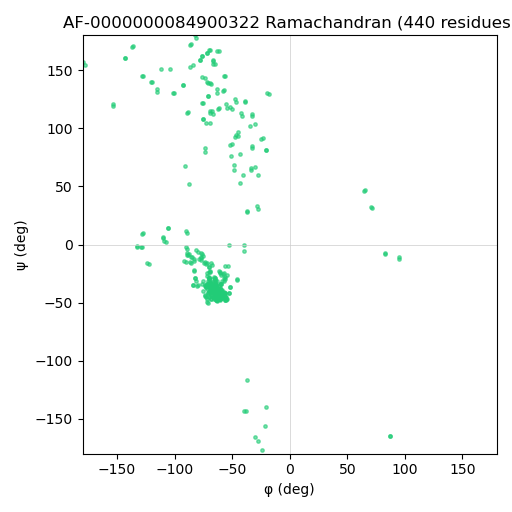 160 LEU B O 1
ATOM 3034 N N . PHE B 1 161 ? -11.766 -9.344 -10.898 1 94.56 161 PHE B N 1
ATOM 3035 C CA . PHE B 1 161 ? -11.484 -8.578 -9.688 1 94.56 161 PHE B CA 1
ATOM 3036 C C . PHE B 1 161 ? -10.781 -7.27 -10.023 1 94.56 161 PHE B C 1
ATOM 3038 O O . PHE B 1 161 ? -11.148 -6.215 -9.508 1 94.56 161 PHE B O 1
ATOM 3045 N N . LEU B 1 162 ? -9.773 -7.363 -10.891 1 94.44 162 LEU B N 1
ATOM 3046 C CA . LEU B 1 162 ? -9.039 -6.176 -11.305 1 94.44 162 LEU B CA 1
ATOM 3047 C C . LEU B 1 162 ? -9.977 -5.164 -11.969 1 94.44 162 LEU B C 1
ATOM 3049 O O . LEU B 1 162 ? -9.914 -3.971 -11.664 1 94.44 162 LEU B O 1
ATOM 3053 N N . TRP B 1 163 ? -10.781 -5.699 -12.781 1 91.19 163 TRP B N 1
ATOM 3054 C CA . TRP B 1 163 ? -11.742 -4.852 -13.477 1 91.19 163 TRP B CA 1
ATOM 3055 C C . TRP B 1 163 ? -12.688 -4.172 -12.484 1 91.19 163 TRP B C 1
ATOM 3057 O O . TRP B 1 163 ? -12.93 -2.965 -12.586 1 91.19 163 TRP B O 1
ATOM 3067 N N . ALA B 1 164 ? -13.148 -4.863 -11.555 1 90.38 164 ALA B N 1
ATOM 3068 C CA . ALA B 1 164 ? -14.094 -4.359 -10.57 1 90.38 164 ALA B CA 1
ATOM 3069 C C . ALA B 1 164 ? -13.469 -3.27 -9.711 1 90.38 164 ALA B C 1
ATOM 3071 O O . ALA B 1 164 ? -14.094 -2.24 -9.445 1 90.38 164 ALA B O 1
ATOM 3072 N N . ARG B 1 165 ? -12.281 -3.465 -9.266 1 88.19 165 ARG B N 1
ATOM 3073 C CA . ARG B 1 165 ? -11.641 -2.596 -8.281 1 88.19 165 ARG B CA 1
ATOM 3074 C C . ARG B 1 165 ? -11.102 -1.33 -8.938 1 88.19 165 ARG B C 1
ATOM 3076 O O . ARG B 1 165 ? -11.078 -0.265 -8.32 1 88.19 165 ARG B O 1
ATOM 3083 N N . LYS B 1 166 ? -10.641 -1.492 -10.141 1 85.5 166 LYS B N 1
ATOM 3084 C CA . LYS B 1 166 ? -10.117 -0.325 -10.844 1 85.5 166 LYS B CA 1
ATOM 3085 C C . LYS B 1 166 ? -11.242 0.463 -11.508 1 85.5 166 LYS B C 1
ATOM 3087 O O . LYS B 1 166 ? -11.086 1.65 -11.805 1 85.5 166 LYS B O 1
ATOM 3092 N N . GLY B 1 167 ? -12.383 -0.226 -11.773 1 83.38 167 GLY B N 1
ATOM 3093 C CA . GLY B 1 167 ? -13.539 0.414 -12.375 1 83.38 167 GLY B CA 1
ATOM 3094 C C . GLY B 1 167 ? -13.445 0.511 -13.891 1 83.38 167 GLY B C 1
ATOM 3095 O O . GLY B 1 167 ? -14.344 1.062 -14.539 1 83.38 167 GLY B O 1
ATOM 3096 N N . PHE B 1 168 ? -12.297 0.16 -14.422 1 82.94 168 PHE B N 1
ATOM 3097 C CA . PHE B 1 168 ? -12.086 0.115 -15.859 1 82.94 168 PHE B CA 1
ATOM 3098 C C . PHE B 1 168 ? -11.18 -1.053 -16.234 1 82.94 168 PHE B C 1
ATOM 3100 O O . PHE B 1 168 ? -10.508 -1.627 -15.383 1 82.94 168 PHE B O 1
ATOM 3107 N N . LYS B 1 169 ? -11.273 -1.417 -17.516 1 88.12 169 LYS B N 1
ATOM 3108 C CA . LYS B 1 169 ? -10.383 -2.461 -18.016 1 88.12 169 LYS B CA 1
ATOM 3109 C C . LYS B 1 169 ? -8.961 -1.927 -18.219 1 88.12 169 LYS B C 1
ATOM 3111 O O . LYS B 1 169 ? -8.703 -1.175 -19.156 1 88.12 169 LYS B O 1
ATOM 3116 N N . CYS B 1 170 ? -8.078 -2.322 -17.375 1 89.44 170 CYS B N 1
ATOM 3117 C CA . CYS B 1 170 ? -6.676 -1.938 -17.516 1 89.44 170 CYS B CA 1
ATOM 3118 C C . CYS B 1 170 ? -5.938 -2.895 -18.438 1 89.44 170 CYS B C 1
ATOM 3120 O O . CYS B 1 170 ? -6.488 -3.92 -18.844 1 89.44 170 CYS B O 1
ATOM 3122 N N . GLU B 1 171 ? -4.734 -2.578 -18.766 1 93.19 171 GLU B N 1
ATOM 3123 C CA . GLU B 1 171 ? -3.953 -3.367 -19.703 1 93.19 171 GLU B CA 1
ATOM 3124 C C . GLU B 1 171 ? -3.834 -4.82 -19.25 1 93.19 171 GLU B C 1
ATOM 3126 O O . GLU B 1 171 ? -4.004 -5.742 -20.062 1 93.19 171 GLU B O 1
ATOM 3131 N N . ILE B 1 172 ? -3.625 -5 -18.016 1 95.81 172 ILE B N 1
ATOM 3132 C CA . ILE B 1 172 ? -3.443 -6.344 -17.469 1 95.81 172 ILE B CA 1
ATOM 3133 C C . ILE B 1 172 ? -4.754 -7.121 -17.562 1 95.81 172 ILE B C 1
ATOM 3135 O O . ILE B 1 172 ? -4.762 -8.289 -17.953 1 95.81 172 ILE B O 1
ATOM 3139 N N . SER B 1 173 ? -5.832 -6.469 -17.219 1 94.44 173 SER B N 1
ATOM 3140 C CA . SER B 1 173 ? -7.125 -7.145 -17.297 1 94.44 173 SER B CA 1
ATOM 3141 C C . SER B 1 173 ? -7.465 -7.508 -18.734 1 94.44 173 SER B C 1
ATOM 3143 O O . SER B 1 173 ? -8.086 -8.539 -18.984 1 94.44 173 SER B O 1
ATOM 3145 N N . ILE B 1 174 ? -7.082 -6.672 -19.672 1 95.81 174 ILE B N 1
ATOM 3146 C CA . ILE B 1 174 ? -7.309 -6.953 -21.078 1 95.81 174 ILE B CA 1
ATOM 3147 C C . ILE B 1 174 ? -6.477 -8.164 -21.5 1 95.81 174 ILE B C 1
ATOM 3149 O O . ILE B 1 174 ? -6.98 -9.062 -22.188 1 95.81 174 ILE B O 1
ATOM 3153 N N . THR B 1 175 ? -5.223 -8.195 -21.094 1 96.25 175 THR B N 1
ATOM 3154 C CA . THR B 1 175 ? -4.34 -9.32 -21.406 1 96.25 175 THR B CA 1
ATOM 3155 C C . THR B 1 175 ? -4.883 -10.617 -20.828 1 96.25 175 THR B C 1
ATOM 3157 O O . THR B 1 175 ? -4.848 -11.664 -21.469 1 96.25 175 THR B O 1
ATOM 3160 N N . LEU B 1 176 ? -5.531 -10.555 -19.672 1 96.25 176 LEU B N 1
ATOM 3161 C CA . LEU B 1 176 ? -6.027 -11.727 -18.953 1 96.25 176 LEU B CA 1
ATOM 3162 C C . LEU B 1 176 ? -7.297 -12.266 -19.609 1 96.25 176 LEU B C 1
ATOM 3164 O O . LEU B 1 176 ? -7.766 -13.352 -19.266 1 96.25 176 LEU B O 1
ATOM 3168 N N . GLU B 1 177 ? -7.785 -11.555 -20.531 1 93.75 177 GLU B N 1
ATOM 3169 C CA . GLU B 1 177 ? -8.922 -12.062 -21.281 1 93.75 177 GLU B CA 1
ATOM 3170 C C . GLU B 1 177 ? -8.523 -13.234 -22.188 1 93.75 177 GLU B C 1
ATOM 3172 O O . GLU B 1 177 ? -9.328 -14.125 -22.453 1 93.75 177 GLU B O 1
ATOM 3177 N N . THR B 1 178 ? -7.266 -13.227 -22.594 1 95.19 178 THR B N 1
ATOM 3178 C CA . THR B 1 178 ? -6.855 -14.219 -23.578 1 95.19 178 THR B CA 1
ATOM 3179 C C . THR B 1 178 ? -5.68 -15.039 -23.062 1 95.19 178 THR B C 1
ATOM 3181 O O . THR B 1 178 ? -5.34 -16.078 -23.641 1 95.19 178 THR B O 1
ATOM 3184 N N . GLU B 1 179 ? -5.031 -14.617 -22.094 1 96.88 179 GLU B N 1
ATOM 3185 C CA . GLU B 1 179 ? -3.857 -15.305 -21.562 1 96.88 179 GLU B CA 1
ATOM 3186 C C . GLU B 1 179 ? -3.979 -15.516 -20.062 1 96.88 179 GLU B C 1
ATOM 3188 O O . GLU B 1 179 ? -4.523 -14.672 -19.344 1 96.88 179 GLU B O 1
ATOM 3193 N N . PRO B 1 180 ? -3.438 -16.672 -19.562 1 97.5 180 PRO B N 1
ATOM 3194 C CA . PRO B 1 180 ? -3.43 -16.891 -18.125 1 97.5 180 PRO B CA 1
ATOM 3195 C C . PRO B 1 180 ? -2.418 -16 -17.391 1 97.5 180 PRO B C 1
ATOM 3197 O O . PRO B 1 180 ? -1.502 -15.461 -18.031 1 97.5 180 PRO B O 1
ATOM 3200 N N . PHE B 1 181 ? -2.58 -15.922 -16.125 1 98.31 181 PHE B N 1
ATOM 3201 C CA . PHE B 1 181 ? -1.731 -15.102 -15.266 1 98.31 181 PHE B CA 1
ATOM 3202 C C . PHE B 1 181 ? -0.26 -15.422 -15.492 1 98.31 181 PHE B C 1
ATOM 3204 O O . PHE B 1 181 ? 0.573 -14.523 -15.586 1 98.31 181 PHE B O 1
ATOM 3211 N N . LEU B 1 182 ? 0.079 -16.641 -15.633 1 97.56 182 LEU B N 1
ATOM 3212 C CA . LEU B 1 182 ? 1.467 -17.078 -15.734 1 97.56 182 LEU B CA 1
ATOM 3213 C C . LEU B 1 182 ? 2.092 -16.609 -17.047 1 97.56 182 LEU B C 1
ATOM 3215 O O . LEU B 1 182 ? 3.318 -16.594 -17.172 1 97.56 182 LEU B O 1
ATOM 3219 N N . ALA B 1 183 ? 1.265 -16.219 -17.969 1 97.62 183 ALA B N 1
ATOM 3220 C CA . ALA B 1 183 ? 1.77 -15.781 -19.266 1 97.62 183 ALA B CA 1
ATOM 3221 C C . ALA B 1 183 ? 2.152 -14.305 -19.234 1 97.62 183 ALA B C 1
ATOM 3223 O O . ALA B 1 183 ? 2.811 -13.812 -20.156 1 97.62 183 ALA B O 1
ATOM 3224 N N . LEU B 1 184 ? 1.807 -13.602 -18.219 1 97.69 184 LEU B N 1
ATOM 3225 C CA . LEU B 1 184 ? 2.154 -12.195 -18.094 1 97.69 184 LEU B CA 1
ATOM 3226 C C . LEU B 1 184 ? 3.662 -12.016 -17.938 1 97.69 184 LEU B C 1
ATOM 3228 O O . LEU B 1 184 ? 4.367 -12.945 -17.547 1 97.69 184 LEU B O 1
ATOM 3232 N N . LYS B 1 185 ? 4.094 -10.836 -18.266 1 96.62 185 LYS B N 1
ATOM 3233 C CA . LYS B 1 185 ? 5.488 -10.484 -18.016 1 96.62 185 LYS B CA 1
ATOM 3234 C C . LYS B 1 185 ? 5.785 -10.453 -16.516 1 96.62 185 LYS B C 1
ATOM 3236 O O . LYS B 1 185 ? 4.879 -10.258 -15.695 1 96.62 185 LYS B O 1
ATOM 3241 N N . SER B 1 186 ? 7.078 -10.664 -16.234 1 96.88 186 SER B N 1
ATOM 3242 C CA . SER B 1 186 ? 7.484 -10.727 -14.836 1 96.88 186 SER B CA 1
ATOM 3243 C C . SER B 1 186 ? 7.09 -9.453 -14.102 1 96.88 186 SER B C 1
ATOM 3245 O O . SER B 1 186 ? 6.621 -9.508 -12.961 1 96.88 186 SER B O 1
ATOM 3247 N N . SER B 1 187 ? 7.289 -8.32 -14.773 1 96.25 187 SER B N 1
ATOM 3248 C CA . SER B 1 187 ? 6.941 -7.043 -14.164 1 96.25 187 SER B CA 1
ATOM 3249 C C . SER B 1 187 ? 5.438 -6.934 -13.93 1 96.25 187 SER B C 1
ATOM 3251 O O . SER B 1 187 ? 5 -6.375 -12.922 1 96.25 187 SER B O 1
ATOM 3253 N N . GLU B 1 188 ? 4.664 -7.461 -14.805 1 97.19 188 GLU B N 1
ATOM 3254 C CA . GLU B 1 188 ? 3.211 -7.434 -14.68 1 97.19 188 GLU B CA 1
ATOM 3255 C C . GLU B 1 188 ? 2.73 -8.352 -13.562 1 97.19 188 GLU B C 1
ATOM 3257 O O . GLU B 1 188 ? 1.842 -7.992 -12.789 1 97.19 188 GLU B O 1
ATOM 3262 N N . LYS B 1 189 ? 3.328 -9.539 -13.453 1 98.44 189 LYS B N 1
ATOM 3263 C CA . LYS B 1 189 ? 2.99 -10.461 -12.375 1 98.44 189 LYS B CA 1
ATOM 3264 C C . LYS B 1 189 ? 3.281 -9.836 -11.008 1 98.44 189 LYS B C 1
ATOM 3266 O O . LYS B 1 189 ? 2.447 -9.898 -10.102 1 98.44 189 LYS B O 1
ATOM 3271 N N . ALA B 1 190 ? 4.438 -9.234 -10.961 1 97.81 190 ALA B N 1
ATOM 3272 C CA . ALA B 1 190 ? 4.812 -8.562 -9.719 1 97.81 190 ALA B CA 1
ATOM 3273 C C . ALA B 1 190 ? 3.83 -7.449 -9.383 1 97.81 190 ALA B C 1
ATOM 3275 O O . ALA B 1 190 ? 3.438 -7.289 -8.227 1 97.81 190 ALA B O 1
ATOM 3276 N N . GLY B 1 191 ? 3.459 -6.691 -10.398 1 97.12 191 GLY B N 1
ATOM 3277 C CA . GLY B 1 191 ? 2.506 -5.609 -10.219 1 97.12 191 GLY B CA 1
ATOM 3278 C C . GLY B 1 191 ? 1.148 -6.086 -9.734 1 97.12 191 GLY B C 1
ATOM 3279 O O . GLY B 1 191 ? 0.525 -5.445 -8.883 1 97.12 191 GLY B O 1
ATOM 3280 N N . VAL B 1 192 ? 0.678 -7.148 -10.219 1 98.19 192 VAL B N 1
ATOM 3281 C CA . VAL B 1 192 ? -0.607 -7.723 -9.828 1 98.19 192 VAL B CA 1
ATOM 3282 C C . VAL B 1 192 ? -0.569 -8.133 -8.359 1 98.19 192 VAL B C 1
ATOM 3284 O O . VAL B 1 192 ? -1.501 -7.844 -7.602 1 98.19 192 VAL B O 1
ATOM 3287 N N . LEU B 1 193 ? 0.502 -8.789 -8 1 98.31 193 LEU B N 1
ATOM 3288 C CA . LEU B 1 193 ? 0.624 -9.227 -6.613 1 98.31 193 LEU B CA 1
ATOM 3289 C C . LEU B 1 193 ? 0.686 -8.023 -5.676 1 98.31 193 LEU B C 1
ATOM 3291 O O . LEU B 1 193 ? 0.053 -8.023 -4.617 1 98.31 193 LEU B O 1
ATOM 3295 N N . ALA B 1 194 ? 1.446 -7.039 -6.074 1 96.69 194 ALA B N 1
ATOM 3296 C CA . ALA B 1 194 ? 1.509 -5.805 -5.297 1 96.69 194 ALA B CA 1
ATOM 3297 C C . ALA B 1 194 ? 0.13 -5.164 -5.176 1 96.69 194 ALA B C 1
ATOM 3299 O O . ALA B 1 194 ? -0.235 -4.656 -4.113 1 96.69 194 ALA B O 1
ATOM 3300 N N . PHE B 1 195 ? -0.6 -5.211 -6.227 1 95.81 195 PHE B N 1
ATOM 3301 C CA . PHE B 1 195 ? -1.95 -4.66 -6.219 1 95.81 195 PHE B CA 1
ATOM 3302 C C . PHE B 1 195 ? -2.828 -5.391 -5.211 1 95.81 195 PHE B C 1
ATOM 3304 O O . PHE B 1 195 ? -3.555 -4.758 -4.438 1 95.81 195 PHE B O 1
ATOM 3311 N N . LEU B 1 196 ? -2.791 -6.68 -5.23 1 97.44 196 LEU B N 1
ATOM 3312 C CA . LEU B 1 196 ? -3.586 -7.469 -4.297 1 97.44 196 LEU B CA 1
ATOM 3313 C C . LEU B 1 196 ? -3.221 -7.137 -2.854 1 97.44 196 LEU B C 1
ATOM 3315 O O . LEU B 1 196 ? -4.102 -6.984 -2.006 1 97.44 196 LEU B O 1
ATOM 3319 N N . VAL B 1 197 ? -1.959 -7.012 -2.627 1 97.25 197 VAL B N 1
ATOM 3320 C CA . VAL B 1 197 ? -1.495 -6.688 -1.281 1 97.25 197 VAL B CA 1
ATOM 3321 C C . VAL B 1 197 ? -2.002 -5.305 -0.877 1 97.25 197 VAL B C 1
ATOM 3323 O O . VAL B 1 197 ? -2.457 -5.109 0.252 1 97.25 197 VAL B O 1
ATOM 3326 N N . ASN B 1 198 ? -1.935 -4.387 -1.802 1 92.94 198 ASN B N 1
ATOM 3327 C CA . ASN B 1 198 ? -2.426 -3.039 -1.531 1 92.94 198 ASN B CA 1
ATOM 3328 C C . ASN B 1 198 ? -3.91 -3.045 -1.176 1 92.94 198 ASN B C 1
ATOM 3330 O O . ASN B 1 198 ? -4.359 -2.246 -0.351 1 92.94 198 ASN B O 1
ATOM 3334 N N . GLU B 1 199 ? -4.676 -3.914 -1.759 1 93.19 199 GLU B N 1
ATOM 3335 C CA . GLU B 1 199 ? -6.09 -4.055 -1.423 1 93.19 199 GLU B CA 1
ATOM 3336 C C . GLU B 1 199 ? -6.27 -4.617 -0.015 1 93.19 199 GLU B C 1
ATOM 3338 O O . GLU B 1 199 ? -7.203 -4.238 0.695 1 93.19 199 GLU B O 1
ATOM 3343 N N . LEU B 1 200 ? -5.383 -5.426 0.382 1 96.25 200 LEU B N 1
ATOM 3344 C CA . LEU B 1 200 ? -5.516 -6.129 1.653 1 96.25 200 LEU B CA 1
ATOM 3345 C C . LEU B 1 200 ? -5.055 -5.254 2.812 1 96.25 200 LEU B C 1
ATOM 3347 O O . LEU B 1 200 ? -5.508 -5.426 3.945 1 96.25 200 LEU B O 1
ATOM 3351 N N . VAL B 1 201 ? -4.137 -4.367 2.555 1 92.94 201 VAL B N 1
ATOM 3352 C CA . VAL B 1 201 ? -3.574 -3.527 3.605 1 92.94 201 VAL B CA 1
ATOM 3353 C C . VAL B 1 201 ? -4.691 -2.76 4.309 1 92.94 201 VAL B C 1
ATOM 3355 O O . VAL B 1 201 ? -4.594 -2.459 5.5 1 92.94 201 VAL B O 1
ATOM 3358 N N . CYS B 1 202 ? -5.77 -2.441 3.625 1 90.5 202 CYS B N 1
ATOM 3359 C CA . CYS B 1 202 ? -6.875 -1.695 4.215 1 90.5 202 CYS B CA 1
ATOM 3360 C C . CYS B 1 202 ? -8.062 -2.609 4.488 1 90.5 202 CYS B C 1
ATOM 3362 O O . CYS B 1 202 ? -9.172 -2.135 4.742 1 90.5 202 CYS B O 1
ATOM 3364 N N . SER B 1 203 ? -7.887 -3.877 4.457 1 93.69 203 SER B N 1
ATOM 3365 C CA . SER B 1 203 ? -8.945 -4.832 4.758 1 93.69 203 SER B CA 1
ATOM 3366 C C . SER B 1 203 ? -9.203 -4.922 6.262 1 93.69 203 SER B C 1
ATOM 3368 O O . SER B 1 203 ? -8.344 -4.551 7.062 1 93.69 203 SER B O 1
ATOM 3370 N N . ARG B 1 204 ? -10.383 -5.473 6.676 1 93.69 204 ARG B N 1
ATOM 3371 C CA . ARG B 1 204 ? -10.781 -5.512 8.078 1 93.69 204 ARG B CA 1
ATOM 3372 C C . ARG B 1 204 ? -9.828 -6.375 8.898 1 93.69 204 ARG B C 1
ATOM 3374 O O . ARG B 1 204 ? -9.352 -5.953 9.953 1 93.69 204 ARG B O 1
ATOM 3381 N N . PRO B 1 205 ? -9.477 -7.582 8.461 1 95.62 205 PRO B N 1
ATOM 3382 C CA . PRO B 1 205 ? -8.562 -8.391 9.266 1 95.62 205 PRO B CA 1
ATOM 3383 C C . PRO B 1 205 ? -7.207 -7.727 9.469 1 95.62 205 PRO B C 1
ATOM 3385 O O . PRO B 1 205 ? -6.629 -7.812 10.555 1 95.62 205 PRO B O 1
ATOM 3388 N N . VAL B 1 206 ? -6.703 -7.062 8.477 1 96.5 206 VAL B N 1
ATOM 3389 C CA . VAL B 1 206 ? -5.398 -6.414 8.57 1 96.5 206 VAL B CA 1
ATOM 3390 C C . VAL B 1 206 ? -5.496 -5.172 9.453 1 96.5 206 VAL B C 1
ATOM 3392 O O . VAL B 1 206 ? -4.664 -4.965 10.336 1 96.5 206 VAL B O 1
ATOM 3395 N N . CYS B 1 207 ? -6.535 -4.363 9.281 1 95.44 207 CYS B N 1
ATOM 3396 C CA . CYS B 1 207 ? -6.734 -3.162 10.094 1 95.44 207 CYS B CA 1
ATOM 3397 C C . CYS B 1 207 ? -6.867 -3.514 11.57 1 95.44 207 CYS B C 1
ATOM 3399 O O . CYS B 1 207 ? -6.316 -2.82 12.43 1 95.44 207 CYS B O 1
ATOM 3401 N N . SER B 1 208 ? -7.594 -4.574 11.766 1 95.69 208 SER B N 1
ATOM 3402 C CA . SER B 1 208 ? -7.738 -5.027 13.141 1 95.69 208 SER B CA 1
ATOM 3403 C C . SER B 1 208 ? -6.391 -5.402 13.75 1 95.69 208 SER B C 1
ATOM 3405 O O . SER B 1 208 ? -6.109 -5.082 14.906 1 95.69 208 SER B O 1
ATOM 3407 N N . GLU B 1 209 ? -5.609 -6.07 13 1 95.44 209 GLU B N 1
ATOM 3408 C CA . GLU B 1 209 ? -4.277 -6.457 13.461 1 95.44 209 GLU B CA 1
ATOM 3409 C C . GLU B 1 209 ? -3.402 -5.234 13.703 1 95.44 209 GLU B C 1
ATOM 3411 O O . GLU B 1 209 ? -2.645 -5.191 14.68 1 95.44 209 GLU B O 1
ATOM 3416 N N . ILE B 1 210 ? -3.459 -4.246 12.875 1 94.94 210 ILE B N 1
ATOM 3417 C CA . ILE B 1 210 ? -2.695 -3.012 13.023 1 94.94 210 ILE B CA 1
ATOM 3418 C C . ILE B 1 210 ? -3.104 -2.297 14.305 1 94.94 210 ILE B C 1
ATOM 3420 O O . ILE B 1 210 ? -2.248 -1.823 15.055 1 94.94 210 ILE B O 1
ATOM 3424 N N . GLU B 1 211 ? -4.383 -2.221 14.516 1 92.44 211 GLU B N 1
ATOM 3425 C CA . GLU B 1 211 ? -4.887 -1.599 15.734 1 92.44 211 GLU B CA 1
ATOM 3426 C C . GLU B 1 211 ? -4.297 -2.264 16.969 1 92.44 211 GLU B C 1
ATOM 3428 O O . GLU B 1 211 ? -3.877 -1.581 17.906 1 92.44 211 GLU B O 1
ATOM 3433 N N . LYS B 1 212 ? -4.305 -3.551 16.922 1 92.62 212 LYS B N 1
ATOM 3434 C CA . LYS B 1 212 ? -3.721 -4.301 18.031 1 92.62 212 LYS B CA 1
ATOM 3435 C C . LYS B 1 212 ? -2.246 -3.955 18.219 1 92.62 212 LYS B C 1
ATOM 3437 O O . LYS B 1 212 ? -1.779 -3.771 19.344 1 92.62 212 LYS B O 1
ATOM 3442 N N . HIS B 1 213 ? -1.508 -3.918 17.125 1 89.44 213 HIS B N 1
ATOM 3443 C CA . HIS B 1 213 ? -0.089 -3.584 17.141 1 89.44 213 HIS B CA 1
ATOM 3444 C C . HIS B 1 213 ? 0.14 -2.195 17.734 1 89.44 213 HIS B C 1
ATOM 3446 O O . HIS B 1 213 ? 1.041 -2.004 18.547 1 89.44 213 HIS B O 1
ATOM 3452 N N . LEU B 1 214 ? -0.63 -1.254 17.344 1 89.06 214 LEU B N 1
ATOM 3453 C CA . LEU B 1 214 ? -0.501 0.124 17.812 1 89.06 214 LEU B CA 1
ATOM 3454 C C . LEU B 1 214 ? -0.822 0.232 19.297 1 89.06 214 LEU B C 1
ATOM 3456 O O . LEU B 1 214 ? -0.177 0.992 20.016 1 89.06 214 LEU B O 1
ATOM 3460 N N . GLU B 1 215 ? -1.82 -0.508 19.688 1 87.69 215 GLU B N 1
ATOM 3461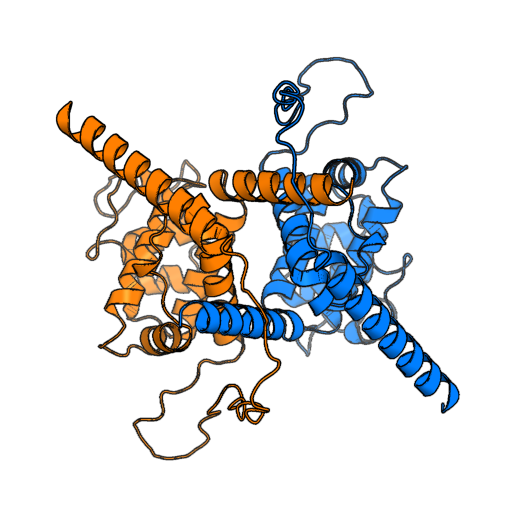 C CA . GLU B 1 215 ? -2.158 -0.549 21.109 1 87.69 215 GLU B CA 1
ATOM 3462 C C . GLU B 1 215 ? -1.009 -1.124 21.938 1 87.69 215 GLU B C 1
ATOM 3464 O O . GLU B 1 215 ? -0.701 -0.62 23.016 1 87.69 215 GLU B O 1
ATOM 3469 N N . ASN B 1 216 ? -0.439 -2.133 21.406 1 85.81 216 ASN B N 1
ATOM 3470 C CA . ASN B 1 216 ? 0.703 -2.742 22.094 1 85.81 216 ASN B CA 1
ATOM 3471 C C . ASN B 1 216 ? 1.871 -1.768 22.203 1 85.81 216 ASN B C 1
ATOM 3473 O O . ASN B 1 216 ? 2.535 -1.709 23.234 1 85.81 216 ASN B O 1
ATOM 3477 N N . LEU B 1 217 ? 2.148 -1.029 21.156 1 80.88 217 LEU B N 1
ATOM 3478 C CA . LEU B 1 217 ? 3.205 -0.024 21.156 1 80.88 217 LEU B CA 1
ATOM 3479 C C . LEU B 1 217 ? 2.922 1.059 22.188 1 80.88 217 LEU B C 1
ATOM 3481 O O . LEU B 1 217 ? 3.838 1.521 22.875 1 80.88 217 LEU B O 1
ATOM 3485 N N . ALA B 1 218 ? 1.68 1.412 22.312 1 79.5 218 ALA B N 1
ATOM 3486 C CA . ALA B 1 218 ? 1.279 2.434 23.281 1 79.5 218 ALA B CA 1
ATOM 3487 C C . ALA B 1 218 ? 1.472 1.942 24.719 1 79.5 218 ALA B C 1
ATOM 3489 O O . ALA B 1 218 ? 1.879 2.707 25.594 1 79.5 218 ALA B O 1
ATOM 3490 N N . THR B 1 219 ? 1.206 0.742 24.859 1 79.94 219 THR B N 1
ATOM 3491 C CA . THR B 1 219 ? 1.337 0.151 26.188 1 79.94 219 THR B CA 1
ATOM 3492 C C . THR B 1 219 ? 2.803 0.076 26.609 1 79.94 219 THR B C 1
ATOM 3494 O O . THR B 1 219 ? 3.137 0.306 27.781 1 79.94 219 THR B O 1
ATOM 3497 N N . LEU B 1 220 ? 3.635 -0.201 25.672 1 72.62 220 LEU B N 1
ATOM 3498 C CA . LEU B 1 220 ? 5.062 -0.336 25.953 1 72.62 220 LEU B CA 1
ATOM 3499 C C . LEU B 1 220 ? 5.68 1.017 26.297 1 72.62 220 LEU B C 1
ATOM 3501 O O . LEU B 1 220 ? 6.676 1.085 27.016 1 72.62 220 LEU B O 1
ATOM 3505 N N . ARG B 1 221 ? 5.137 2.053 25.891 1 66.81 221 ARG B N 1
ATOM 3506 C CA . ARG B 1 221 ? 5.637 3.398 26.141 1 66.81 221 ARG B CA 1
ATOM 3507 C C . ARG B 1 221 ? 5.188 3.904 27.516 1 66.81 221 ARG B C 1
ATOM 3509 O O . ARG B 1 221 ? 5.785 4.828 28.062 1 66.81 221 ARG B O 1
ATOM 3516 N N . ARG B 1 222 ? 4.285 3.332 28.172 1 62.44 222 ARG B N 1
ATOM 3517 C CA . ARG B 1 222 ? 3.848 3.672 29.516 1 62.44 222 ARG B CA 1
ATOM 3518 C C . ARG B 1 222 ? 4.66 2.916 30.562 1 62.44 222 ARG B C 1
ATOM 3520 O O . ARG B 1 222 ? 5.004 3.469 31.609 1 62.44 222 ARG B O 1
#

InterPro domains:
  IPR018501 DDT domain [PF02791] (67-126)
  IPR018501 DDT domain [PS50827] (65-129)
  IPR018501 DDT domain [SM00571] (65-129)
  IPR028942 WHIM1 domain [PF15612] (175-211)

pLDDT: mean 77.07, std 25.04, range [23.12, 98.44]

Organism: Ciona savignyi (NCBI:txid51511)

Foldseek 3Di:
DVVVVVVVVVVVVVVVVVVVVVVVVVPPPPPDPPPDDPPDPPPPQPVDDPVPPDPPPPPQHFDPPLLLVLLVVLLVLCVVCVVLLVHDPVLRDDSVLLRCLLSVDVVRVVSLLVLLLSLLLSVCVPPRFDDDDPLQAFPVGHGLSPDRDDPVCVLRSLLSRVCRVVVHRDPSSVVSVPDGLSPDHSSVNSVSSSVSSVRCCPTPSNVVVVVVVVVVVVVVVD/DVVVVVVVVVVVVVVVVVVVVVVVVVPPPPPDPPPDDPPDPPPPCPVDPPPDPPPPVVPQHFDPPLLLVLLVVLLVLCVVCVVLLVHDPVLRDDSVLLRCLLSVDVVRVVSLLVLLLSLLLSVCVPPRFDDDDPLLAFPVRDGLSPDRQDPVCVLRSLLSRVCRVVVHRDPSSVVSVPDGLSPDHSSVNSVSSSVSSVRCCPTPSNVVVVVVVVVVVVVVVD